Protein AF-0000000078885576 (afdb_homodimer)

Nearest PDB structures (foldseek):
  8sgf-assembly1_A  TM=6.973E-01  e=6.291E-19  Homo sapiens
  9bca-assembly2_B  TM=7.028E-01  e=1.122E-18  Homo sapiens
  8ebm-assembly1_A  TM=7.062E-01  e=2.312E-18  Homo sapiens
  9bc9-assembly1_A  TM=6.952E-01  e=2.203E-18  Homo sapiens
  6do3-assembly2_B  TM=6.893E-01  e=1.498E-18  Homo sapiens

InterPro domains:
  IPR006652 Kelch repeat type 1 [SM00612] (144-196)
  IPR006652 Kelch repeat type 1 [SM00612] (197-246)
  IPR006652 Kelch repeat type 1 [SM00612] (247-297)
  IPR011043 Galactose oxidase/kelch, beta-propeller [SSF50965] (14-339)
  IPR015915 Kelch-type beta-propeller [G3DSA:2.120.10.80] (12-125)
  IPR015915 Kelch-type beta-propeller [G3DSA:2.120.10.80] (126-342)
  IPR052124 Rab9 effector with kelch motifs [PTHR46647] (1-311)

Organism: Nematostella vectensis (NCBI:txid45351)

Radius of gyration: 29.45 Å; Cα contacts (8 Å, |Δi|>4): 1979; chains: 2; bounding box: 88×86×65 Å

Structure (mmCIF, N/CA/C/O backbone):
data_AF-0000000078885576-model_v1
#
loop_
_entity.id
_entity.type
_entity.pdbx_description
1 polymer 'Rab9 effector protein with kelch motifs'
#
loop_
_atom_site.group_PDB
_atom_site.id
_atom_site.type_symbol
_atom_site.label_atom_id
_atom_site.label_alt_id
_atom_site.label_comp_id
_atom_site.label_asym_id
_atom_site.label_entity_id
_atom_site.label_seq_id
_atom_site.pdbx_PDB_ins_code
_atom_site.Cartn_x
_atom_site.Cartn_y
_atom_site.Cartn_z
_atom_site.occupancy
_atom_site.B_iso_or_equiv
_atom_site.auth_seq_id
_atom_site.auth_comp_id
_atom_site.auth_asym_id
_atom_site.auth_atom_id
_atom_site.pdbx_PDB_model_num
ATOM 1 N N . MET A 1 1 ? -22.328 30.219 30.703 1 42.19 1 MET A N 1
ATOM 2 C CA . MET A 1 1 ? -21.141 29.578 30.141 1 42.19 1 MET A CA 1
ATOM 3 C C . MET A 1 1 ? -21.281 29.391 28.625 1 42.19 1 MET A C 1
ATOM 5 O O . MET A 1 1 ? -22.281 28.828 28.172 1 42.19 1 MET A O 1
ATOM 9 N N . GLU A 1 2 ? -20.641 30.266 27.859 1 66.06 2 GLU A N 1
ATOM 10 C CA . GLU A 1 2 ? -20.844 30.219 26.422 1 66.06 2 GLU A CA 1
ATOM 11 C C . GLU A 1 2 ? -20.438 28.859 25.844 1 66.06 2 GLU A C 1
ATOM 13 O O . GLU A 1 2 ? -19.406 28.297 26.234 1 66.06 2 GLU A O 1
ATOM 18 N N . VAL A 1 3 ? -21.438 28.156 25.281 1 80.31 3 VAL A N 1
ATOM 19 C CA . VAL A 1 3 ? -21.25 26.828 24.734 1 80.31 3 VAL A CA 1
ATOM 20 C C . VAL A 1 3 ? -21.156 26.891 23.219 1 80.31 3 VAL A C 1
ATOM 22 O O . VAL A 1 3 ? -21.719 27.797 22.594 1 80.31 3 VAL A O 1
ATOM 25 N N . HIS A 1 4 ? -20.266 26.141 22.672 1 89.31 4 HIS A N 1
ATOM 26 C CA . HIS A 1 4 ? -20.203 26.047 21.219 1 89.31 4 HIS A CA 1
ATOM 27 C C . HIS A 1 4 ? -21.531 25.562 20.641 1 89.31 4 HIS A C 1
ATOM 29 O O . HIS A 1 4 ? -22.125 24.625 21.172 1 89.31 4 HIS A O 1
ATOM 35 N N . PRO A 1 5 ? -22.047 26.297 19.656 1 93.12 5 PRO A N 1
ATOM 36 C CA . PRO A 1 5 ? -23.156 25.656 18.953 1 93.12 5 PRO A CA 1
ATOM 37 C C . PRO A 1 5 ? -22.797 24.297 18.359 1 93.12 5 PRO A C 1
ATOM 39 O O . PRO A 1 5 ? -21.656 24.094 17.922 1 93.12 5 PRO A O 1
ATOM 42 N N . ILE A 1 6 ? -23.719 23.438 18.344 1 93.19 6 ILE A N 1
ATOM 43 C CA . ILE A 1 6 ? -23.516 22.094 17.797 1 93.19 6 ILE A CA 1
ATOM 44 C C . ILE A 1 6 ? -24.031 22.047 16.359 1 93.19 6 ILE A C 1
ATOM 46 O O . ILE A 1 6 ? -25.141 22.516 16.062 1 93.19 6 ILE A O 1
ATOM 50 N N . LEU A 1 7 ? -23.219 21.625 15.461 1 92.5 7 LEU A N 1
ATOM 51 C CA . LEU A 1 7 ? -23.641 21.438 14.078 1 92.5 7 LEU A CA 1
ATOM 52 C C . LEU A 1 7 ? -24.203 20.031 13.867 1 92.5 7 LEU A C 1
ATOM 54 O O . LEU A 1 7 ? -23.5 19.047 14.047 1 92.5 7 LEU A O 1
ATOM 58 N N . ASP A 1 8 ? -25.469 19.969 13.453 1 89.12 8 ASP A N 1
ATOM 59 C CA . ASP A 1 8 ? -26.094 18.672 13.18 1 89.12 8 ASP A CA 1
ATOM 60 C C . ASP A 1 8 ? -26.062 18.359 11.68 1 89.12 8 ASP A C 1
ATOM 62 O O . ASP A 1 8 ? -25.875 19.266 10.859 1 89.12 8 ASP A O 1
ATOM 66 N N . ARG A 1 9 ? -26.312 17.094 11.5 1 84.06 9 ARG A N 1
ATOM 67 C CA . ARG A 1 9 ? -26.391 16.672 10.102 1 84.06 9 ARG A CA 1
ATOM 68 C C . ARG A 1 9 ? -27.438 17.484 9.352 1 84.06 9 ARG A C 1
ATOM 70 O O . ARG A 1 9 ? -28.531 17.734 9.867 1 84.06 9 ARG A O 1
ATOM 77 N N . GLY A 1 10 ? -27.078 17.922 8.211 1 79.56 10 GLY A N 1
ATOM 78 C CA . GLY A 1 10 ? -28.031 18.641 7.391 1 79.56 10 GLY A CA 1
ATOM 79 C C . GLY A 1 10 ? -28.031 20.141 7.664 1 79.56 10 GLY A C 1
ATOM 80 O O . GLY A 1 10 ? -28.656 20.906 6.934 1 79.56 10 GLY A O 1
ATOM 81 N N . ASP A 1 11 ? -27.422 20.578 8.758 1 84.31 11 ASP A N 1
ATOM 82 C CA . ASP A 1 11 ? -27.344 22 9.07 1 84.31 11 ASP A CA 1
ATOM 83 C C . ASP A 1 11 ? -26.359 22.719 8.148 1 84.31 11 ASP A C 1
ATOM 85 O O . ASP A 1 11 ? -25.422 22.109 7.645 1 84.31 11 ASP A O 1
ATOM 89 N N . SER A 1 12 ? -26.656 23.953 7.883 1 84.62 12 SER A N 1
ATOM 90 C CA . SER A 1 12 ? -25.703 24.828 7.199 1 84.62 12 SER A CA 1
ATOM 91 C C . SER A 1 12 ? -24.984 25.734 8.18 1 84.62 12 SER A C 1
ATOM 93 O O . SER A 1 12 ? -25.609 26.578 8.836 1 84.62 12 SER A O 1
ATOM 95 N N . PRO A 1 13 ? -23.812 25.578 8.289 1 90.56 13 PRO A N 1
ATOM 96 C CA . PRO A 1 13 ? -23.094 26.406 9.258 1 90.56 13 PRO A CA 1
ATOM 97 C C . PRO A 1 13 ? -23.062 27.875 8.859 1 90.56 13 PRO A C 1
ATOM 99 O O . PRO A 1 13 ? -22.953 28.203 7.676 1 90.56 13 PRO A O 1
ATOM 102 N N . LYS A 1 14 ? -23.219 28.703 9.852 1 92.06 14 LYS A N 1
ATOM 103 C CA . LYS A 1 14 ? -23.062 30.141 9.633 1 92.06 14 LYS A CA 1
ATOM 104 C C . LYS A 1 14 ? -21.594 30.531 9.477 1 92.06 14 LYS A C 1
ATOM 106 O O . LYS A 1 14 ? -20.719 29.875 10.039 1 92.06 14 LYS A O 1
ATOM 111 N N . HIS A 1 15 ? -21.391 31.641 8.773 1 94.19 15 HIS A N 1
ATOM 112 C CA . HIS A 1 15 ? -20.031 32.125 8.594 1 94.19 15 HIS A CA 1
ATOM 113 C C . HIS A 1 15 ? -19.469 32.656 9.898 1 94.19 15 HIS A C 1
ATOM 115 O O . HIS A 1 15 ? -20.203 33.188 10.727 1 94.19 15 HIS A O 1
ATOM 121 N N . ASN A 1 16 ? -18.188 32.469 10.109 1 96.38 16 ASN A N 1
ATOM 122 C CA . ASN A 1 16 ? -17.375 33.062 11.156 1 96.38 16 ASN A CA 1
ATOM 123 C C . ASN A 1 16 ? -17.75 32.562 12.539 1 96.38 16 ASN A C 1
ATOM 125 O O . ASN A 1 16 ? -17.641 33.281 13.531 1 96.38 16 ASN A O 1
ATOM 129 N N . LEU A 1 17 ? -18.281 31.375 12.508 1 95.62 17 LEU A N 1
ATOM 130 C CA . LEU A 1 17 ? -18.656 30.734 13.766 1 95.62 17 LEU A CA 1
ATOM 131 C C . LEU A 1 17 ? -18.062 29.328 13.852 1 95.62 17 LEU A C 1
ATOM 133 O O . LEU A 1 17 ? -18.109 28.578 12.875 1 95.62 17 LEU A O 1
ATOM 137 N N . TRP A 1 18 ? -17.516 29.031 15.055 1 96.81 18 TRP A N 1
ATOM 138 C CA . TRP A 1 18 ? -17.047 27.672 15.297 1 96.81 18 TRP A CA 1
ATOM 139 C C . TRP A 1 18 ? -18.188 26.781 15.781 1 96.81 18 TRP A C 1
ATOM 141 O O . TRP A 1 18 ? -18.906 27.125 16.719 1 96.81 18 TRP A O 1
ATOM 151 N N . TYR A 1 19 ? -18.328 25.656 15.148 1 96.25 19 TYR A N 1
ATOM 152 C CA . TYR A 1 19 ? -19.312 24.656 15.562 1 96.25 19 TYR A CA 1
ATOM 153 C C . TYR A 1 19 ? -18.641 23.422 16.125 1 96.25 19 TYR A C 1
ATOM 155 O O . TYR A 1 19 ? -17.656 22.922 15.562 1 96.25 19 TYR A O 1
ATOM 163 N N . ALA A 1 20 ? -19.125 22.969 17.25 1 96 20 ALA A N 1
ATOM 164 C CA . ALA A 1 20 ? -18.75 21.625 17.703 1 96 20 ALA A CA 1
ATOM 165 C C . ALA A 1 20 ? -19.531 20.547 16.953 1 96 20 ALA A C 1
ATOM 167 O O . ALA A 1 20 ? -20.719 20.719 16.688 1 96 20 ALA A O 1
ATOM 168 N N . VAL A 1 21 ? -18.844 19.547 16.625 1 94.81 21 VAL A N 1
ATOM 169 C CA . VAL A 1 21 ? -19.469 18.406 15.969 1 94.81 21 VAL A CA 1
ATOM 170 C C . VAL A 1 21 ? -19.406 17.188 16.875 1 94.81 21 VAL A C 1
ATOM 172 O O . VAL A 1 21 ? -18.375 16.906 17.484 1 94.81 21 VAL A O 1
ATOM 175 N N . SER A 1 22 ? -20.516 16.484 16.938 1 92.75 22 SER A N 1
ATOM 176 C CA . SER A 1 22 ? -20.594 15.258 17.734 1 92.75 22 SER A CA 1
ATOM 177 C C . SER A 1 22 ? -21 14.07 16.859 1 92.75 22 SER A C 1
ATOM 179 O O . SER A 1 22 ? -22.156 13.648 16.875 1 92.75 22 SER A O 1
ATOM 181 N N . PRO A 1 23 ? -20.062 13.523 16.25 1 94.62 23 PRO A N 1
ATOM 182 C CA . PRO A 1 23 ? -20.375 12.414 15.352 1 94.62 23 PRO A CA 1
ATOM 183 C C . PRO A 1 23 ? -20.812 11.156 16.109 1 94.62 23 PRO A C 1
ATOM 185 O O . PRO A 1 23 ? -20.453 10.969 17.266 1 94.62 23 PRO A O 1
ATOM 188 N N . GLU A 1 24 ? -21.578 10.336 15.406 1 95.44 24 GLU A N 1
ATOM 189 C CA . GLU A 1 24 ? -21.953 9.023 15.93 1 95.44 24 GLU A CA 1
ATOM 190 C C . GLU A 1 24 ? -20.812 8.023 15.734 1 95.44 24 GLU A C 1
ATOM 192 O O . GLU A 1 24 ? -19.828 8.305 15.039 1 95.44 24 GLU A O 1
ATOM 197 N N . GLY A 1 25 ? -20.969 6.887 16.453 1 94.94 25 GLY A N 1
ATOM 198 C CA . GLY A 1 25 ? -19.953 5.855 16.344 1 94.94 25 GLY A CA 1
ATOM 199 C C . GLY A 1 25 ? -18.797 6.043 17.312 1 94.94 25 GLY A C 1
ATOM 200 O O . GLY A 1 25 ? -18.734 7.059 18.016 1 94.94 25 GLY A O 1
ATOM 201 N N . VAL A 1 26 ? -17.984 5.059 17.359 1 95.31 26 VAL A N 1
ATOM 202 C CA . VAL A 1 26 ? -16.797 5.141 18.219 1 95.31 26 VAL A CA 1
ATOM 203 C C . VAL A 1 26 ? -15.695 5.91 17.5 1 95.31 26 VAL A C 1
ATOM 205 O O . VAL A 1 26 ? -15.195 5.469 16.453 1 95.31 26 VAL A O 1
ATOM 208 N N . GLY A 1 27 ? -15.367 7.055 18.016 1 96.19 27 GLY A N 1
ATOM 209 C CA . GLY A 1 27 ? -14.336 7.883 17.406 1 96.19 27 GLY A CA 1
ATOM 210 C C . GLY A 1 27 ? -12.984 7.746 18.094 1 96.19 27 GLY A C 1
ATOM 211 O O . GLY A 1 27 ? -12.836 6.949 19.016 1 96.19 27 GLY A O 1
ATOM 212 N N . PRO A 1 28 ? -12.055 8.516 17.609 1 97.12 28 PRO A N 1
ATOM 213 C CA . PRO A 1 28 ? -10.711 8.453 18.203 1 97.12 28 PRO A CA 1
ATOM 214 C C . PRO A 1 28 ? -10.688 8.898 19.656 1 97.12 28 PRO A C 1
ATOM 216 O O . PRO A 1 28 ? -11.43 9.805 20.047 1 97.12 28 PRO A O 1
ATOM 219 N N . SER A 1 29 ? -9.867 8.328 20.484 1 97.38 29 SER A N 1
ATOM 220 C CA . SER A 1 29 ? -9.609 8.789 21.844 1 97.38 29 SER A CA 1
ATOM 221 C C . SER A 1 29 ? -8.859 10.117 21.844 1 97.38 29 SER A C 1
ATOM 223 O O . SER A 1 29 ? -8.438 10.594 20.797 1 97.38 29 SER A O 1
ATOM 225 N N . VAL A 1 30 ? -8.727 10.641 23.062 1 98.25 30 VAL A N 1
ATOM 226 C CA . VAL A 1 30 ? -7.938 11.867 23.188 1 98.25 30 VAL A CA 1
ATOM 227 C C . VAL A 1 30 ? -6.523 11.625 22.656 1 98.25 30 VAL A C 1
ATOM 229 O O . VAL A 1 30 ? -5.918 10.586 22.938 1 98.25 30 VAL A O 1
ATOM 232 N N . ARG A 1 31 ? -6.051 12.633 21.812 1 97.94 31 ARG A N 1
ATOM 233 C CA . ARG A 1 31 ? -4.75 12.383 21.203 1 97.94 31 ARG A CA 1
ATOM 234 C C . ARG A 1 31 ? -4.152 13.672 20.656 1 97.94 31 ARG A C 1
ATOM 236 O O . ARG A 1 31 ? -4.871 14.648 20.422 1 97.94 31 ARG A O 1
ATOM 243 N N . VAL A 1 32 ? -2.873 13.641 20.484 1 96.44 32 VAL A N 1
ATOM 244 C CA . VAL A 1 32 ? -2.115 14.734 19.875 1 96.44 32 VAL A CA 1
ATOM 245 C C . VAL A 1 32 ? -1.307 14.211 18.688 1 96.44 32 VAL A C 1
ATOM 247 O O . VAL A 1 32 ? -1.023 13.008 18.609 1 96.44 32 VAL A O 1
ATOM 250 N N . GLY A 1 33 ? -1.019 15.086 17.797 1 95.88 33 GLY A N 1
ATOM 251 C CA . GLY A 1 33 ? -0.074 14.766 16.734 1 95.88 33 GLY A CA 1
ATOM 252 C C . GLY A 1 33 ? -0.662 13.867 15.664 1 95.88 33 GLY A C 1
ATOM 253 O O . GLY A 1 33 ? 0.072 13.18 14.953 1 95.88 33 GLY A O 1
ATOM 254 N N . SER A 1 34 ? -2 13.812 15.547 1 96.25 34 SER A N 1
ATOM 255 C CA . SER A 1 34 ? -2.641 13.07 14.461 1 96.25 34 SER A CA 1
ATOM 256 C C . SER A 1 34 ? -2.648 13.883 13.172 1 96.25 34 SER A C 1
ATOM 258 O O . SER A 1 34 ? -2.371 15.086 13.18 1 96.25 34 SER A O 1
ATOM 260 N N . THR A 1 35 ? -2.889 13.242 12.094 1 94.62 35 THR A N 1
ATOM 261 C CA . THR A 1 35 ? -3.143 13.93 10.836 1 94.62 35 THR A CA 1
ATOM 262 C C . THR A 1 35 ? -4.609 13.812 10.438 1 94.62 35 THR A C 1
ATOM 264 O O . THR A 1 35 ? -5.285 12.852 10.812 1 94.62 35 THR A O 1
ATOM 267 N N . ALA A 1 36 ? -5.113 14.766 9.789 1 95.62 36 ALA A N 1
ATOM 268 C CA . ALA A 1 36 ? -6.457 14.773 9.219 1 95.62 36 ALA A CA 1
ATOM 269 C C . ALA A 1 36 ? -6.426 15.156 7.742 1 95.62 36 ALA A C 1
ATOM 271 O O . ALA A 1 36 ? -5.82 16.172 7.371 1 95.62 36 ALA A O 1
ATOM 272 N N . ILE A 1 37 ? -7.051 14.352 6.934 1 94.5 37 ILE A N 1
ATOM 273 C CA . ILE A 1 37 ? -7.09 14.602 5.496 1 94.5 37 ILE A CA 1
ATOM 274 C C . ILE A 1 37 ? -8.516 14.43 4.98 1 94.5 37 ILE A C 1
ATOM 276 O O . ILE A 1 37 ? -9.219 13.5 5.379 1 94.5 37 ILE A O 1
ATOM 280 N N . TYR A 1 38 ? -8.93 15.375 4.141 1 94.88 38 TYR A N 1
ATOM 281 C CA . TYR A 1 38 ? -10.234 15.289 3.492 1 94.88 38 TYR A CA 1
ATOM 282 C C . TYR A 1 38 ? -10.156 14.438 2.229 1 94.88 38 TYR A C 1
ATOM 284 O O . TYR A 1 38 ? -9.242 14.594 1.417 1 94.88 38 TYR A O 1
ATOM 292 N N . LYS A 1 39 ? -11.047 13.523 2.107 1 91 39 LYS A N 1
ATOM 293 C CA . LYS A 1 39 ? -11.195 12.68 0.92 1 91 39 LYS A CA 1
ATOM 294 C C . LYS A 1 39 ? -12.57 12.867 0.283 1 91 39 LYS A C 1
ATOM 296 O O . LYS A 1 39 ? -13.586 12.492 0.87 1 91 39 LYS A O 1
ATOM 301 N N . PRO A 1 40 ? -12.586 13.383 -0.915 1 86.94 40 PRO A N 1
ATOM 302 C CA . PRO A 1 40 ? -13.875 13.492 -1.604 1 86.94 40 PRO A CA 1
ATOM 303 C C . PRO A 1 40 ? -14.422 12.141 -2.043 1 86.94 40 PRO A C 1
ATOM 305 O O . PRO A 1 40 ? -13.656 11.219 -2.336 1 86.94 40 PRO A O 1
ATOM 308 N N . ILE A 1 41 ? -15.703 11.898 -1.963 1 78.12 41 ILE A N 1
ATOM 309 C CA . ILE A 1 41 ? -16.359 10.695 -2.457 1 78.12 41 ILE A CA 1
ATOM 310 C C . ILE A 1 41 ? -17.188 11.023 -3.697 1 78.12 41 ILE A C 1
ATOM 312 O O . ILE A 1 41 ? -17.938 11.992 -3.703 1 78.12 41 ILE A O 1
ATOM 316 N N . SER A 1 42 ? -16.766 10.391 -4.84 1 65.44 42 SER A N 1
ATOM 317 C CA . SER A 1 42 ? -17.547 10.609 -6.059 1 65.44 42 SER A CA 1
ATOM 318 C C . SER A 1 42 ? -18.906 9.938 -5.973 1 65.44 42 SER A C 1
ATOM 320 O O . SER A 1 42 ? -19.016 8.781 -5.562 1 65.44 42 SER A O 1
ATOM 322 N N . ALA A 1 43 ? -19.984 10.766 -5.777 1 54.72 43 ALA A N 1
ATOM 323 C CA . ALA A 1 43 ? -21.312 10.18 -5.766 1 54.7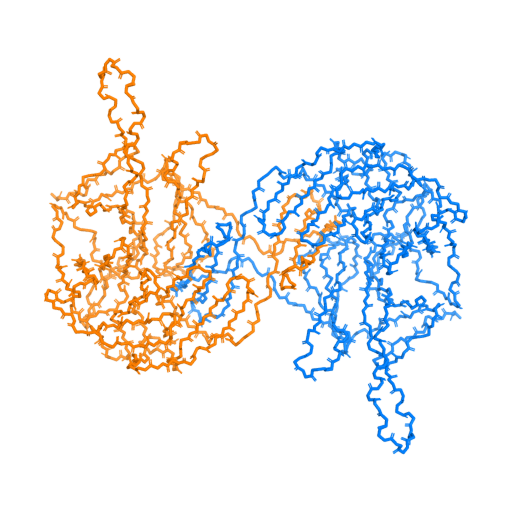2 43 ALA A CA 1
ATOM 324 C C . ALA A 1 43 ? -21.641 9.539 -7.109 1 54.72 43 ALA A C 1
ATOM 326 O O . ALA A 1 43 ? -21.328 10.094 -8.164 1 54.72 43 ALA A O 1
ATOM 327 N N . SER A 1 44 ? -21.844 8.125 -7.184 1 52 44 SER A N 1
ATOM 328 C CA . SER A 1 44 ? -22.328 7.453 -8.391 1 52 44 SER A CA 1
ATOM 329 C C . SER A 1 44 ? -23.484 8.211 -9.023 1 52 44 SER A C 1
ATOM 331 O O . SER A 1 44 ? -23.688 8.148 -10.234 1 52 44 SER A O 1
ATOM 333 N N . ASN A 1 45 ? -24.391 8.844 -8.242 1 48.56 45 ASN A N 1
ATOM 334 C CA . ASN A 1 45 ? -25.656 9.328 -8.805 1 48.56 45 ASN A CA 1
ATOM 335 C C . ASN A 1 45 ? -25.609 10.836 -9.047 1 48.56 45 ASN A C 1
ATOM 337 O O . ASN A 1 45 ? -26.656 11.484 -9.117 1 48.56 45 ASN A O 1
ATOM 341 N N . GLY A 1 46 ? -24.484 11.375 -9.273 1 51.44 46 GLY A N 1
ATOM 342 C CA . GLY A 1 46 ? -24.516 12.773 -9.656 1 51.44 46 GLY A CA 1
ATOM 343 C C . GLY A 1 46 ? -24.672 13.719 -8.484 1 51.44 46 GLY A C 1
ATOM 344 O O . GLY A 1 46 ? -24.672 14.938 -8.656 1 51.44 46 GLY A O 1
ATOM 345 N N . HIS A 1 47 ? -25.078 13.25 -7.363 1 53.66 47 HIS A N 1
ATOM 346 C CA . HIS A 1 47 ? -25.25 14.156 -6.234 1 53.66 47 HIS A CA 1
ATOM 347 C C . HIS A 1 47 ? -23.938 14.359 -5.492 1 53.66 47 HIS A C 1
ATOM 349 O O . HIS A 1 47 ? -23.125 13.438 -5.402 1 53.66 47 HIS A O 1
ATOM 355 N N . SER A 1 48 ? -23.594 15.617 -5.27 1 58.16 48 SER A N 1
ATOM 356 C CA . SER A 1 48 ? -22.375 15.992 -4.562 1 58.16 48 SER A CA 1
ATOM 357 C C . SER A 1 48 ? -22.328 15.375 -3.166 1 58.16 48 SER A C 1
ATOM 359 O O . SER A 1 48 ? -23.25 15.586 -2.363 1 58.16 48 SER A O 1
ATOM 361 N N . SER A 1 49 ? -21.609 14.297 -2.9 1 69.81 49 SER A N 1
ATOM 362 C CA . SER A 1 49 ? -21.469 13.734 -1.562 1 69.81 49 SER A CA 1
ATOM 363 C C . SER A 1 49 ? -20.406 14.484 -0.764 1 69.81 49 SER A C 1
ATOM 365 O O . SER A 1 49 ? -19.469 15.039 -1.337 1 69.81 49 SER A O 1
ATOM 367 N N . ALA A 1 50 ? -20.672 14.898 0.583 1 81.19 50 ALA A N 1
ATOM 368 C CA . ALA A 1 50 ? -19.844 15.68 1.504 1 81.19 50 ALA A CA 1
ATOM 369 C C . ALA A 1 50 ? -18.453 15.062 1.652 1 81.19 50 ALA A C 1
ATOM 371 O O . ALA A 1 50 ? -17.5 15.734 2.049 1 81.19 50 ALA A O 1
ATOM 372 N N . GLY A 1 51 ? -18.234 13.883 1.307 1 90.75 51 GLY A N 1
ATOM 373 C CA . GLY A 1 51 ? -16.953 13.219 1.414 1 90.75 51 GLY A CA 1
ATOM 374 C C . GLY A 1 51 ? -16.656 12.695 2.809 1 90.75 51 GLY A C 1
ATOM 375 O O . GLY A 1 51 ? -17.594 12.391 3.566 1 90.75 51 GLY A O 1
ATOM 376 N N . GLN A 1 52 ? -15.352 12.523 3.137 1 93.88 52 GLN A N 1
ATOM 377 C CA . GLN A 1 52 ? -14.945 11.969 4.422 1 93.88 52 GLN A CA 1
ATOM 378 C C . GLN A 1 52 ? -13.664 12.633 4.922 1 93.88 52 GLN A C 1
ATOM 380 O O . GLN A 1 52 ? -12.922 13.227 4.137 1 93.88 52 GLN A O 1
ATOM 385 N N . VAL A 1 53 ? -13.461 12.609 6.211 1 95.81 53 VAL A N 1
ATOM 386 C CA . VAL A 1 53 ? -12.195 13.008 6.824 1 95.81 53 VAL A CA 1
ATOM 387 C C . VAL A 1 53 ? -11.492 11.789 7.41 1 95.81 53 VAL A C 1
ATOM 389 O O . VAL A 1 53 ? -12.094 11.031 8.18 1 95.81 53 VAL A O 1
ATOM 392 N N . MET A 1 54 ? -10.273 11.625 7.023 1 95.06 54 MET A N 1
ATOM 393 C CA . MET A 1 54 ? -9.445 10.555 7.566 1 95.06 54 MET A CA 1
ATOM 394 C C . MET A 1 54 ? -8.523 11.086 8.664 1 95.06 54 MET A C 1
ATOM 396 O O . MET A 1 54 ? -7.758 12.023 8.438 1 95.06 54 MET A O 1
ATOM 400 N N . VAL A 1 55 ? -8.625 10.539 9.828 1 96.69 55 VAL A N 1
ATOM 401 C CA . VAL A 1 55 ? -7.762 10.883 10.945 1 96.69 55 VAL A CA 1
ATOM 402 C C . VAL A 1 55 ? -6.859 9.703 11.289 1 96.69 55 VAL A C 1
ATOM 404 O O . VAL A 1 55 ? -7.348 8.617 11.633 1 96.69 55 VAL A O 1
ATOM 407 N N . ALA A 1 56 ? -5.574 9.898 11.258 1 94.94 56 ALA A N 1
ATOM 408 C CA . ALA A 1 56 ? -4.645 8.781 11.438 1 94.94 56 ALA A CA 1
ATOM 409 C C . ALA A 1 56 ? -3.66 9.07 12.57 1 94.94 56 ALA A C 1
ATOM 411 O O . ALA A 1 56 ? -3.164 10.188 12.703 1 94.94 56 ALA A O 1
ATOM 412 N N . GLY A 1 57 ? -3.426 8.062 13.391 1 95.62 57 GLY A N 1
ATOM 413 C CA . GLY A 1 57 ? -2.344 8.086 14.359 1 95.62 57 GLY A CA 1
ATOM 414 C C . GLY A 1 57 ? -2.6 9.031 15.516 1 95.62 57 GLY A C 1
ATOM 415 O O . GLY A 1 57 ? -3.734 9.156 15.977 1 95.62 57 GLY A O 1
ATOM 416 N N . GLY A 1 58 ? -1.496 9.594 15.992 1 95.88 58 GLY A N 1
ATOM 417 C CA . GLY A 1 58 ? -1.501 10.383 17.219 1 95.88 58 GLY A CA 1
ATOM 418 C C . GLY A 1 58 ? -1.014 9.609 18.422 1 95.88 58 GLY A C 1
ATOM 419 O O . GLY A 1 58 ? -0.571 8.461 18.297 1 95.88 58 GLY A O 1
ATOM 420 N N . ALA A 1 59 ? -1.021 10.367 19.469 1 96.38 59 ALA A N 1
ATOM 421 C CA . ALA A 1 59 ? -0.556 9.75 20.719 1 96.38 59 ALA A CA 1
ATOM 422 C C . ALA A 1 59 ? -1.223 10.391 21.922 1 96.38 59 ALA A C 1
ATOM 424 O O . ALA A 1 59 ? -1.778 11.484 21.828 1 96.38 59 ALA A O 1
ATOM 425 N N . ASN A 1 60 ? -1.159 9.719 22.953 1 95.88 60 ASN A N 1
ATOM 426 C CA . ASN A 1 60 ? -1.441 10.203 24.297 1 95.88 60 ASN A CA 1
ATOM 427 C C . ASN A 1 60 ? -0.492 9.594 25.328 1 95.88 60 ASN A C 1
ATOM 429 O O . ASN A 1 60 ? 0.478 8.93 24.969 1 95.88 60 ASN A O 1
ATOM 433 N N . PRO A 1 61 ? -0.67 9.898 26.562 1 91.75 61 PRO A N 1
ATOM 434 C CA . PRO A 1 61 ? 0.302 9.422 27.547 1 91.75 61 PRO A CA 1
ATOM 435 C C . PRO A 1 61 ? 0.418 7.898 27.578 1 91.75 61 PRO A C 1
ATOM 437 O O . PRO A 1 61 ? 1.434 7.359 28.016 1 91.75 61 PRO A O 1
ATOM 440 N N . ASP A 1 62 ? -0.538 7.242 27.062 1 91.56 62 ASP A N 1
ATOM 441 C CA . ASP A 1 62 ? -0.502 5.785 27.047 1 91.56 62 ASP A CA 1
ATOM 442 C C . ASP A 1 62 ? 0.348 5.273 25.875 1 91.56 62 ASP A C 1
ATOM 444 O O . ASP A 1 62 ? 0.744 4.105 25.859 1 91.56 62 ASP A O 1
ATOM 448 N N . GLY A 1 63 ? 0.558 6.059 24.906 1 92.81 63 GLY A N 1
ATOM 449 C CA . GLY A 1 63 ? 1.364 5.656 23.766 1 92.81 63 GLY A CA 1
ATOM 450 C C . GLY A 1 63 ? 0.858 6.223 22.453 1 92.81 63 GLY A C 1
ATOM 451 O O . GLY A 1 63 ? -0.052 7.051 22.438 1 92.81 63 GLY A O 1
ATOM 452 N N . SER A 1 64 ? 1.558 5.773 21.375 1 94.94 64 SER A N 1
ATOM 453 C CA . SER A 1 64 ? 1.142 6.172 20.031 1 94.94 64 SER A CA 1
ATOM 454 C C . SER A 1 64 ? 0.084 5.223 19.469 1 94.94 64 SER A C 1
ATOM 456 O O . SER A 1 64 ? -0.026 4.078 19.922 1 94.94 64 SER A O 1
ATOM 458 N N . PHE A 1 65 ? -0.664 5.688 18.5 1 95 65 PHE A N 1
ATOM 459 C CA . PHE A 1 65 ? -1.779 4.922 17.953 1 95 65 PHE A CA 1
ATOM 460 C C . PHE A 1 65 ? -1.483 4.461 16.531 1 95 65 PHE A C 1
ATOM 462 O O . PHE A 1 65 ? -0.907 5.211 15.742 1 95 65 PHE A O 1
ATOM 469 N N . ALA A 1 66 ? -1.892 3.256 16.141 1 93.19 66 ALA A N 1
ATOM 470 C CA . ALA A 1 66 ? -1.743 2.691 14.805 1 93.19 66 ALA A CA 1
ATOM 471 C C . ALA A 1 66 ? -3.082 2.656 14.07 1 93.19 66 ALA A C 1
ATOM 473 O O . ALA A 1 66 ? -3.232 1.949 13.07 1 93.19 66 ALA A O 1
ATOM 474 N N . ASP A 1 67 ? -4.051 3.416 14.523 1 93.62 67 ASP A N 1
ATOM 475 C CA . ASP A 1 67 ? -5.398 3.295 13.977 1 93.62 67 ASP A CA 1
ATOM 476 C C . ASP A 1 67 ? -5.688 4.41 12.977 1 93.62 67 ASP A C 1
ATOM 478 O O . ASP A 1 67 ? -5 5.43 12.961 1 93.62 67 ASP A O 1
ATOM 482 N N . LEU A 1 68 ? -6.559 4.113 12.094 1 94.19 68 LEU A N 1
ATOM 483 C CA . LEU A 1 68 ? -7.18 5.035 11.148 1 94.19 68 LEU A CA 1
ATOM 484 C C . LEU A 1 68 ? -8.672 5.176 11.422 1 94.19 68 LEU A C 1
ATOM 486 O O . LEU A 1 68 ? -9.375 4.176 11.594 1 94.19 68 LEU A O 1
ATOM 490 N N . PHE A 1 69 ? -9.141 6.438 11.562 1 96.31 69 PHE A N 1
ATOM 491 C CA . PHE A 1 69 ? -10.562 6.715 11.695 1 96.31 69 PHE A CA 1
ATOM 492 C C . PHE A 1 69 ? -11.078 7.504 10.492 1 96.31 69 PHE A C 1
ATOM 494 O O . PHE A 1 69 ? -10.359 8.344 9.945 1 96.31 69 PHE A O 1
ATOM 501 N N . ILE A 1 70 ? -12.266 7.211 10.109 1 95.25 70 ILE A N 1
ATOM 502 C CA . ILE A 1 70 ? -12.914 7.918 9.008 1 95.25 70 ILE A CA 1
ATOM 503 C C . ILE A 1 70 ? -14.227 8.539 9.492 1 95.25 70 ILE A C 1
ATOM 505 O O . ILE A 1 70 ? -15.102 7.832 10 1 95.25 70 ILE A O 1
ATOM 509 N N . LEU A 1 71 ? -14.312 9.812 9.375 1 96.25 71 LEU A N 1
ATOM 510 C CA . LEU A 1 71 ? -15.57 10.516 9.633 1 96.25 71 LEU A CA 1
ATOM 511 C C . LEU A 1 71 ? -16.328 10.766 8.344 1 96.25 71 LEU A C 1
ATOM 513 O O . LEU A 1 71 ? -15.883 11.516 7.48 1 96.25 71 LEU A O 1
ATOM 517 N N . ASP A 1 72 ? -17.469 10.133 8.227 1 93.88 72 ASP A N 1
ATOM 518 C CA . ASP A 1 72 ? -18.344 10.391 7.094 1 93.88 72 ASP A CA 1
ATOM 519 C C . ASP A 1 72 ? -19.078 11.727 7.254 1 93.88 72 ASP A C 1
ATOM 521 O O . ASP A 1 72 ? -19.797 11.938 8.234 1 93.88 72 ASP A O 1
ATOM 525 N N . LEU A 1 73 ? -18.938 12.633 6.312 1 93.44 73 LEU A N 1
ATOM 526 C CA . LEU A 1 73 ? -19.453 13.984 6.473 1 93.44 73 LEU A CA 1
ATOM 527 C C . LEU A 1 73 ? -20.906 14.062 6.027 1 93.44 73 LEU A C 1
ATOM 529 O O . LEU A 1 73 ? -21.562 15.094 6.203 1 93.44 73 LEU A O 1
ATOM 533 N N . GLU A 1 74 ? -21.391 13.008 5.5 1 88.81 74 GLU A N 1
ATOM 534 C CA . GLU A 1 74 ? -22.828 12.93 5.203 1 88.81 74 GLU A CA 1
ATOM 535 C C . GLU A 1 74 ? -23.609 12.414 6.41 1 88.81 74 GLU A C 1
ATOM 537 O O . GLU A 1 74 ? -24.641 12.984 6.77 1 88.81 74 GLU A O 1
ATOM 542 N N . THR A 1 75 ? -23.094 11.414 7.039 1 91.12 75 THR A N 1
ATOM 543 C CA . THR A 1 75 ? -23.828 10.766 8.117 1 91.12 75 THR A CA 1
ATOM 544 C C . THR A 1 75 ? -23.297 11.219 9.477 1 91.12 75 THR A C 1
ATOM 546 O O . THR A 1 75 ? -23.922 10.961 10.508 1 91.12 75 THR A O 1
ATOM 549 N N . PHE A 1 76 ? -22.172 11.883 9.531 1 93.94 76 PHE A N 1
ATOM 550 C CA . PHE A 1 76 ? -21.5 12.266 10.766 1 93.94 76 PHE A CA 1
ATOM 551 C C . PHE A 1 76 ? -21.281 11.055 11.664 1 93.94 76 PHE A C 1
ATOM 553 O O . PHE A 1 76 ? -21.625 11.078 12.844 1 93.94 76 PHE A O 1
ATOM 560 N N . LYS A 1 77 ? -20.656 10.125 11.047 1 96.12 77 LYS A N 1
ATOM 561 C CA . LYS A 1 77 ? -20.375 8.875 11.758 1 96.12 77 LYS A CA 1
ATOM 562 C C . LYS A 1 77 ? -18.906 8.469 11.602 1 96.12 77 LYS A C 1
ATOM 564 O O . LYS A 1 77 ? -18.344 8.562 10.508 1 96.12 77 LYS A O 1
ATOM 569 N N . TRP A 1 78 ? -18.312 8.062 12.766 1 97.06 78 TRP A N 1
ATOM 570 C CA . TRP A 1 78 ? -16.938 7.551 12.758 1 97.06 78 TRP A CA 1
ATOM 571 C C . TRP A 1 78 ? -16.922 6.07 12.391 1 97.06 78 TRP A C 1
ATOM 573 O O . TRP A 1 78 ? -17.766 5.297 12.836 1 97.06 78 TRP A O 1
ATOM 583 N N . ASP A 1 79 ? -15.977 5.723 11.617 1 95.69 79 ASP A N 1
ATOM 584 C CA . ASP A 1 79 ? -15.609 4.336 11.367 1 95.69 79 ASP A CA 1
ATOM 585 C C . ASP A 1 79 ? -14.109 4.125 11.547 1 95.69 79 ASP A C 1
ATOM 587 O O . ASP A 1 79 ? -13.328 5.074 11.461 1 95.69 79 ASP A O 1
ATOM 591 N N . SER A 1 80 ? -13.742 2.945 11.891 1 94.56 80 SER A N 1
ATOM 592 C CA . SER A 1 80 ? -12.328 2.619 12.07 1 94.56 80 SER A CA 1
ATOM 593 C C . SER A 1 80 ? -11.945 1.377 11.273 1 94.56 80 SER A C 1
ATOM 595 O O . SER A 1 80 ? -11.961 0.263 11.797 1 94.56 80 SER A O 1
ATOM 597 N N . PRO A 1 81 ? -11.523 1.609 10.078 1 89.31 81 PRO A N 1
ATOM 598 C CA . PRO A 1 81 ? -11.094 0.456 9.281 1 89.31 81 PRO A CA 1
ATOM 599 C C . PRO A 1 81 ? -9.805 -0.171 9.812 1 89.31 81 PRO A C 1
ATOM 601 O O . PRO A 1 81 ? -8.945 0.534 10.352 1 89.31 81 PRO A O 1
ATOM 604 N N . LYS A 1 82 ? -9.633 -1.489 9.57 1 85.44 82 LYS A N 1
ATOM 605 C CA . LYS A 1 82 ? -8.391 -2.172 9.922 1 85.44 82 LYS A CA 1
ATOM 606 C C . LYS A 1 82 ? -7.316 -1.931 8.867 1 85.44 82 LYS A C 1
ATOM 608 O O . LYS A 1 82 ? -7.625 -1.777 7.684 1 85.44 82 LYS A O 1
ATOM 613 N N . CYS A 1 83 ? -6.121 -1.779 9.328 1 84.75 83 CYS A N 1
ATOM 614 C CA . CYS A 1 83 ? -4.965 -1.641 8.453 1 84.75 83 CYS A CA 1
ATOM 615 C C . CYS A 1 83 ? -3.914 -2.701 8.766 1 84.75 83 CYS A C 1
ATOM 617 O O . CYS A 1 83 ? -2.824 -2.379 9.242 1 84.75 83 CYS A O 1
ATOM 619 N N . PRO A 1 84 ? -4.184 -3.9 8.375 1 83.06 84 PRO A N 1
ATOM 620 C CA . PRO A 1 84 ? -3.268 -4.984 8.742 1 83.06 84 PRO A CA 1
ATOM 621 C C . PRO A 1 84 ? -2.014 -5.016 7.871 1 83.06 84 PRO A C 1
ATOM 623 O O . PRO A 1 84 ? -2.006 -4.453 6.773 1 83.06 84 PRO A O 1
ATOM 626 N N . GLY A 1 85 ? -0.948 -5.551 8.484 1 85.75 85 GLY A N 1
ATOM 627 C CA . GLY A 1 85 ? 0.165 -5.922 7.629 1 85.75 85 GLY A CA 1
ATOM 628 C C . GLY A 1 85 ? -0.177 -7.039 6.66 1 85.75 85 GLY A C 1
ATOM 629 O O . GLY A 1 85 ? -1.353 -7.312 6.41 1 85.75 85 GLY A O 1
ATOM 630 N N . LEU A 1 86 ? 0.94 -7.613 6.102 1 88.06 86 LEU A N 1
ATOM 631 C CA . LEU A 1 86 ? 0.687 -8.75 5.223 1 88.06 86 LEU A CA 1
ATOM 632 C C . LEU A 1 86 ? -0.009 -9.875 5.98 1 88.06 86 LEU A C 1
ATOM 634 O O . LEU A 1 86 ? 0.496 -10.352 7 1 88.06 86 LEU A O 1
ATOM 638 N N . LEU A 1 87 ? -1.115 -10.188 5.559 1 89.31 87 LEU A N 1
ATOM 639 C CA . LEU A 1 87 ? -1.877 -11.273 6.168 1 89.31 87 LEU A CA 1
ATOM 640 C C . LEU A 1 87 ? -1.322 -12.625 5.75 1 89.31 87 LEU A C 1
ATOM 642 O O . LEU A 1 87 ? -0.875 -12.797 4.617 1 89.31 87 LEU A O 1
ATOM 646 N N . ALA A 1 88 ? -1.386 -13.516 6.703 1 93 88 ALA A N 1
ATOM 647 C CA . ALA A 1 88 ? -1.047 -14.891 6.352 1 93 88 ALA A CA 1
ATOM 648 C C . ALA A 1 88 ? -2.02 -15.453 5.316 1 93 88 ALA A C 1
ATOM 650 O O . ALA A 1 88 ? -3.23 -15.234 5.41 1 93 88 ALA A O 1
ATOM 651 N N . ARG A 1 89 ? -1.466 -16.109 4.32 1 93.75 89 ARG A N 1
ATOM 652 C CA . ARG A 1 89 ? -2.314 -16.719 3.299 1 93.75 89 ARG A CA 1
ATOM 653 C C . ARG A 1 89 ? -1.546 -17.75 2.488 1 93.75 89 ARG A C 1
ATOM 655 O O . ARG A 1 89 ? -0.319 -17.688 2.385 1 93.75 89 ARG A O 1
ATOM 662 N N . TYR A 1 90 ? -2.256 -18.688 1.998 1 93.75 90 TYR A N 1
ATOM 663 C CA . TYR A 1 90 ? -1.739 -19.625 1.02 1 93.75 90 TYR A CA 1
ATOM 664 C C . TYR A 1 90 ? -2.67 -19.734 -0.183 1 93.75 90 TYR A C 1
ATOM 666 O O . TYR A 1 90 ? -3.822 -19.297 -0.125 1 93.75 90 TYR A O 1
ATOM 674 N N . GLU A 1 91 ? -2.107 -20.203 -1.332 1 93.75 91 GLU A N 1
ATOM 675 C CA . GLU A 1 91 ? -2.865 -20.375 -2.568 1 93.75 91 GLU A CA 1
ATOM 676 C C . GLU A 1 91 ? -3.449 -19.047 -3.037 1 93.75 91 GLU A C 1
ATOM 678 O O . GLU A 1 91 ? -4.602 -18.984 -3.475 1 93.75 91 GLU A O 1
ATOM 683 N N . HIS A 1 92 ? -2.695 -17.984 -2.818 1 92.94 92 HIS A N 1
ATOM 684 C CA . HIS A 1 92 ? -3.07 -16.641 -3.271 1 92.94 92 HIS A CA 1
ATOM 685 C C . HIS A 1 92 ? -2.447 -16.328 -4.629 1 92.94 92 HIS A C 1
ATOM 687 O O . HIS A 1 92 ? -1.694 -17.141 -5.172 1 92.94 92 HIS A O 1
ATOM 693 N N . SER A 1 93 ? -2.855 -15.211 -5.191 1 91.12 93 SER A N 1
ATOM 694 C CA . SER A 1 93 ? -2.25 -14.656 -6.398 1 91.12 93 SER A CA 1
ATOM 695 C C . SER A 1 93 ? -1.354 -13.469 -6.07 1 91.12 93 SER A C 1
ATOM 697 O O . SER A 1 93 ? -1.541 -12.805 -5.051 1 91.12 93 SER A O 1
ATOM 699 N N . ALA A 1 94 ? -0.385 -13.328 -6.867 1 90.12 94 ALA A N 1
ATOM 700 C CA . ALA A 1 94 ? 0.491 -12.172 -6.691 1 90.12 94 ALA A CA 1
ATOM 701 C C . ALA A 1 94 ? 1.067 -11.711 -8.023 1 90.12 94 ALA A C 1
ATOM 703 O O . ALA A 1 94 ? 1.183 -12.5 -8.961 1 90.12 94 ALA A O 1
ATOM 704 N N . PHE A 1 95 ? 1.358 -10.422 -8.172 1 91.94 95 PHE A N 1
ATOM 705 C CA . PHE A 1 95 ? 2.066 -9.945 -9.359 1 91.94 95 PHE A CA 1
ATOM 706 C C . PHE A 1 95 ? 2.691 -8.578 -9.102 1 91.94 95 PHE A C 1
ATOM 708 O O . PHE A 1 95 ? 2.424 -7.949 -8.07 1 91.94 95 PHE A O 1
ATOM 715 N N . ILE A 1 96 ? 3.551 -8.203 -9.93 1 91 96 ILE A N 1
ATOM 716 C CA . ILE A 1 96 ? 4.141 -6.875 -9.992 1 91 96 ILE A CA 1
ATOM 717 C C . ILE A 1 96 ? 3.641 -6.145 -11.234 1 91 96 ILE A C 1
ATOM 719 O O . ILE A 1 96 ? 3.926 -6.559 -12.359 1 91 96 ILE A O 1
ATOM 723 N N . PRO A 1 97 ? 2.879 -5.074 -10.984 1 91.31 97 PRO A N 1
ATOM 724 C CA . PRO A 1 97 ? 2.408 -4.336 -12.164 1 91.31 97 PRO A CA 1
ATOM 725 C C . PRO A 1 97 ? 3.551 -3.775 -13 1 91.31 97 PRO A C 1
ATOM 727 O O . PRO A 1 97 ? 4.543 -3.289 -12.453 1 91.31 97 PRO A O 1
ATOM 730 N N . LYS A 1 98 ? 3.352 -3.809 -14.328 1 89.38 98 LYS A N 1
ATOM 731 C CA . LYS A 1 98 ? 4.406 -3.387 -15.25 1 89.38 98 LYS A CA 1
ATOM 732 C C . LYS A 1 98 ? 4.777 -1.923 -15.023 1 89.38 98 LYS A C 1
ATOM 734 O O . LYS A 1 98 ? 5.957 -1.57 -15.016 1 89.38 98 LYS A O 1
ATOM 739 N N . SER A 1 99 ? 3.82 -1.045 -14.797 1 87 99 SER A N 1
ATOM 740 C CA . SER A 1 99 ? 4.066 0.389 -14.695 1 87 99 SER A CA 1
ATOM 741 C C . SER A 1 99 ? 4.512 0.77 -13.281 1 87 99 SER A C 1
ATOM 743 O O . SER A 1 99 ? 4.957 1.896 -13.047 1 87 99 SER A O 1
ATOM 745 N N . HIS A 1 100 ? 4.41 -0.173 -12.367 1 85.25 100 HIS A N 1
ATOM 746 C CA . HIS A 1 100 ? 4.781 0.09 -10.984 1 85.25 100 HIS A CA 1
ATOM 747 C C . HIS A 1 100 ? 5.609 -1.055 -10.406 1 85.25 100 HIS A C 1
ATOM 749 O O . HIS A 1 100 ? 5.176 -1.731 -9.469 1 85.25 100 HIS A O 1
ATOM 755 N N . PRO A 1 101 ? 6.844 -1.182 -10.852 1 85.19 101 PRO A N 1
ATOM 756 C CA . PRO A 1 101 ? 7.676 -2.32 -10.453 1 85.19 101 PRO A CA 1
ATOM 757 C C . PRO A 1 101 ? 8.047 -2.297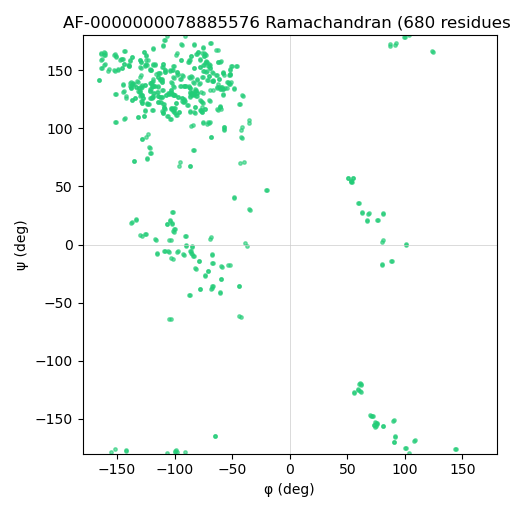 -8.977 1 85.19 101 PRO A C 1
ATOM 759 O O . PRO A 1 101 ? 8.578 -3.279 -8.453 1 85.19 101 PRO A O 1
ATOM 762 N N . GLU A 1 102 ? 7.727 -1.181 -8.305 1 83.5 102 GLU A N 1
ATOM 763 C CA . GLU A 1 102 ? 8.016 -1.068 -6.879 1 83.5 102 GLU A CA 1
ATOM 764 C C . GLU A 1 102 ? 6.902 -1.678 -6.035 1 83.5 102 GLU A C 1
ATOM 766 O O . GLU A 1 102 ? 7.051 -1.845 -4.824 1 83.5 102 GLU A O 1
ATOM 771 N N . ARG A 1 103 ? 5.848 -2.023 -6.723 1 85.31 103 ARG A N 1
ATOM 772 C CA . ARG A 1 103 ? 4.691 -2.562 -6.016 1 85.31 103 ARG A CA 1
ATOM 773 C C . ARG A 1 103 ? 4.613 -4.078 -6.172 1 85.31 103 ARG A C 1
ATOM 775 O O . ARG A 1 103 ? 4.863 -4.609 -7.254 1 85.31 103 ARG A O 1
ATOM 782 N N . PHE A 1 104 ? 4.406 -4.805 -5.105 1 88.31 104 PHE A N 1
ATOM 783 C CA . PHE A 1 104 ? 4.059 -6.223 -5.066 1 88.31 104 PHE A CA 1
ATOM 784 C C . PHE A 1 104 ? 2.619 -6.414 -4.605 1 88.31 104 PHE A C 1
ATOM 786 O O . PHE A 1 104 ? 2.283 -6.109 -3.459 1 88.31 104 PHE A O 1
ATOM 793 N N . VAL A 1 105 ? 1.741 -6.895 -5.504 1 90.12 105 VAL A N 1
ATOM 794 C CA . VAL A 1 105 ? 0.31 -6.996 -5.238 1 90.12 105 VAL A CA 1
ATOM 795 C C . VAL A 1 105 ? -0.059 -8.445 -4.938 1 90.12 105 VAL A C 1
ATOM 797 O O . VAL A 1 105 ? 0.331 -9.359 -5.668 1 90.12 105 VAL A O 1
ATOM 800 N N . VAL A 1 106 ? -0.771 -8.648 -3.873 1 90.44 106 VAL A N 1
ATOM 801 C CA . VAL A 1 106 ? -1.263 -9.961 -3.482 1 90.44 106 VAL A CA 1
ATOM 802 C C . VAL A 1 106 ? -2.789 -9.953 -3.43 1 90.44 106 VAL A C 1
ATOM 804 O O . VAL A 1 106 ? -3.393 -8.977 -2.975 1 90.44 106 VAL A O 1
ATOM 807 N N . PHE A 1 107 ? -3.422 -11.062 -3.918 1 92.62 107 PHE A N 1
ATOM 808 C CA . PHE A 1 107 ? -4.875 -11.172 -3.871 1 92.62 107 PHE A CA 1
ATOM 809 C C . PHE A 1 107 ? -5.301 -12.57 -3.443 1 92.62 107 PHE A C 1
ATOM 811 O O . PHE A 1 107 ? -4.773 -13.57 -3.941 1 92.62 107 PHE A O 1
ATOM 818 N N . GLY A 1 108 ? -6.305 -12.602 -2.58 1 90.81 108 GLY A N 1
ATOM 819 C CA . GLY A 1 108 ? -7.023 -13.82 -2.266 1 90.81 108 GLY A CA 1
ATOM 820 C C . GLY A 1 108 ? -6.199 -14.812 -1.464 1 90.81 108 GLY A C 1
ATOM 821 O O . GLY A 1 108 ? -5.41 -14.414 -0.602 1 90.81 108 GLY A O 1
ATOM 822 N N . GLY A 1 109 ? -6.465 -16.109 -1.72 1 93.5 109 GLY A N 1
ATOM 823 C CA . GLY A 1 109 ? -5.867 -17.156 -0.915 1 93.5 109 GLY A CA 1
ATOM 824 C C . GLY A 1 109 ? -6.711 -17.547 0.285 1 93.5 109 GLY A C 1
ATOM 825 O O . GLY A 1 109 ? -7.914 -17.266 0.317 1 93.5 109 GLY A O 1
ATOM 826 N N . ALA A 1 110 ? -6.047 -18.312 1.079 1 92.69 110 ALA A N 1
ATOM 827 C CA . ALA A 1 110 ? -6.809 -18.812 2.221 1 92.69 110 ALA A CA 1
ATOM 828 C C . ALA A 1 110 ? -5.961 -18.812 3.49 1 92.69 110 ALA A C 1
ATOM 830 O O . ALA A 1 110 ? -4.73 -18.797 3.422 1 92.69 110 ALA A O 1
ATOM 831 N N . GLN A 1 111 ? -6.715 -18.719 4.555 1 91.5 111 GLN A N 1
ATOM 832 C CA . GLN A 1 111 ? -6.215 -19.078 5.875 1 91.5 111 GLN A CA 1
ATOM 833 C C . GLN A 1 111 ? -6.805 -20.406 6.344 1 91.5 111 GLN A C 1
ATOM 835 O O . GLN A 1 111 ? -7.535 -21.062 5.598 1 91.5 111 GLN A O 1
ATOM 840 N N . GLN A 1 112 ? -6.445 -20.844 7.488 1 84.19 112 GLN A N 1
ATOM 841 C CA . GLN A 1 112 ? -6.891 -22.156 7.953 1 84.19 112 GLN A CA 1
ATOM 842 C C . GLN A 1 112 ? -8.414 -22.219 8.016 1 84.19 112 GLN A C 1
ATOM 844 O O . GLN A 1 112 ? -9.008 -23.266 7.703 1 84.19 112 GLN A O 1
ATOM 849 N N . ASP A 1 113 ? -8.969 -21.094 8.258 1 86 113 ASP A N 1
ATOM 850 C CA . ASP A 1 113 ? -10.391 -21.188 8.586 1 86 113 ASP A CA 1
ATOM 851 C C . ASP A 1 113 ? -11.242 -20.5 7.523 1 86 113 ASP A C 1
ATOM 853 O O . ASP A 1 113 ? -12.469 -20.625 7.52 1 86 113 ASP A O 1
ATOM 857 N N . GLN A 1 114 ? -10.562 -19.797 6.59 1 89.69 114 GLN A N 1
ATOM 858 C CA . GLN A 1 114 ? -11.383 -19.047 5.66 1 89.69 114 GLN A CA 1
ATOM 859 C C . GLN A 1 114 ? -10.602 -18.688 4.398 1 89.69 114 GLN A C 1
ATOM 861 O O . GLN A 1 114 ? -9.375 -18.562 4.434 1 89.69 114 GLN A O 1
ATOM 866 N N . ASN A 1 115 ? -11.422 -18.469 3.283 1 92.56 115 ASN A N 1
ATOM 867 C CA . ASN A 1 115 ? -10.867 -17.875 2.076 1 92.56 115 ASN A CA 1
ATOM 868 C C . ASN A 1 115 ? -10.82 -16.344 2.186 1 92.56 115 ASN A C 1
ATOM 870 O O . ASN A 1 115 ? -11.594 -15.75 2.936 1 92.56 115 ASN A O 1
ATOM 874 N N . LEU A 1 116 ? -9.898 -15.789 1.512 1 89.75 116 LEU A N 1
ATOM 875 C CA . LEU A 1 116 ? -9.734 -14.336 1.5 1 89.75 116 LEU A CA 1
ATOM 876 C C . LEU A 1 116 ? -10.117 -13.758 0.14 1 89.75 116 LEU A C 1
ATOM 878 O O . LEU A 1 116 ? -10.055 -14.461 -0.875 1 89.75 116 LEU A O 1
ATOM 882 N N . ASN A 1 117 ? -10.523 -12.484 0.039 1 90.38 117 ASN A N 1
ATOM 883 C CA . ASN A 1 117 ? -10.805 -11.781 -1.208 1 90.38 117 ASN A CA 1
ATOM 884 C C . ASN A 1 117 ? -10.242 -10.359 -1.187 1 90.38 117 ASN A C 1
ATOM 886 O O . ASN A 1 117 ? -10.672 -9.508 -1.966 1 90.38 117 ASN A O 1
ATOM 890 N N . ASP A 1 118 ? -9.328 -10.133 -0.306 1 88.31 118 ASP A N 1
ATOM 891 C CA . ASP A 1 118 ? -8.734 -8.805 -0.2 1 88.31 118 ASP A CA 1
ATOM 892 C C . ASP A 1 118 ? -7.543 -8.656 -1.141 1 88.31 118 ASP A C 1
ATOM 894 O O . ASP A 1 118 ? -6.984 -9.656 -1.606 1 88.31 118 ASP A O 1
ATOM 898 N N . VAL A 1 119 ? -7.238 -7.395 -1.472 1 88.81 119 VAL A N 1
ATOM 899 C CA . VAL A 1 119 ? -6.008 -7.02 -2.166 1 88.81 119 VAL A CA 1
ATOM 900 C C . VAL A 1 119 ? -5.062 -6.312 -1.198 1 88.81 119 VAL A C 1
ATOM 902 O O . VAL A 1 119 ? -5.477 -5.418 -0.456 1 88.81 119 VAL A O 1
ATOM 905 N N . GLN A 1 120 ? -3.854 -6.766 -1.146 1 87.88 120 GLN A N 1
ATOM 906 C CA . GLN A 1 120 ? -2.824 -6.047 -0.403 1 87.88 120 GLN A CA 1
ATOM 907 C C . GLN A 1 120 ? -1.676 -5.629 -1.316 1 87.88 120 GLN A C 1
ATOM 909 O O . GLN A 1 120 ? -1.262 -6.395 -2.191 1 87.88 120 GLN A O 1
ATOM 914 N N . VAL A 1 121 ? -1.245 -4.449 -1.146 1 86.75 121 VAL A N 1
ATOM 915 C CA . VAL A 1 121 ? -0.131 -3.91 -1.919 1 86.75 121 VAL A CA 1
ATOM 916 C C . VAL A 1 121 ? 1.054 -3.637 -0.996 1 86.75 121 VAL A C 1
ATOM 918 O O . VAL A 1 121 ? 0.913 -2.947 0.018 1 86.75 121 VAL A O 1
ATOM 921 N N . ILE A 1 122 ? 2.16 -4.273 -1.332 1 81.81 122 ILE A N 1
ATOM 922 C CA . ILE A 1 122 ? 3.408 -4.023 -0.619 1 81.81 122 ILE A CA 1
ATOM 923 C C . ILE A 1 122 ? 4.309 -3.121 -1.46 1 81.81 122 ILE A C 1
ATOM 925 O O . ILE A 1 122 ? 4.707 -3.49 -2.568 1 81.81 122 ILE A O 1
ATOM 929 N N . ASP A 1 123 ? 4.57 -1.961 -0.917 1 78.38 123 ASP A N 1
ATOM 930 C CA . ASP A 1 123 ? 5.359 -0.977 -1.652 1 78.38 123 ASP A CA 1
ATOM 931 C C . ASP A 1 123 ? 6.805 -0.961 -1.169 1 78.38 123 ASP A C 1
ATOM 933 O O . ASP A 1 123 ? 7.07 -1.105 0.026 1 78.38 123 ASP A O 1
ATOM 937 N N . THR A 1 124 ? 7.688 -0.919 -2.143 1 72.19 124 THR A N 1
ATOM 938 C CA . THR A 1 124 ? 9.086 -0.668 -1.828 1 72.19 124 THR A CA 1
ATOM 939 C C . THR A 1 124 ? 9.484 0.75 -2.225 1 72.19 124 THR A C 1
ATOM 941 O O . THR A 1 124 ? 9.406 1.117 -3.398 1 72.19 124 THR A O 1
ATOM 944 N N . VAL A 1 125 ? 9.727 1.573 -1.241 1 74.38 125 VAL A N 1
ATOM 945 C CA . VAL A 1 125 ? 10.117 2.955 -1.497 1 74.38 125 VAL A CA 1
ATOM 946 C C . VAL A 1 125 ? 11.617 3.023 -1.769 1 74.38 125 VAL A C 1
ATOM 948 O O . VAL A 1 125 ? 12.414 2.418 -1.046 1 74.38 125 VAL A O 1
ATOM 951 N N . THR A 1 126 ? 11.969 3.68 -2.881 1 71.88 126 THR A N 1
ATOM 952 C CA . THR A 1 126 ? 13.367 3.82 -3.266 1 71.88 126 THR A CA 1
ATOM 953 C C . THR A 1 126 ? 13.828 5.266 -3.111 1 71.88 126 THR A C 1
ATOM 955 O O . THR A 1 126 ? 13.023 6.156 -2.848 1 71.88 126 THR A O 1
ATOM 958 N N . GLY A 1 127 ? 15.195 5.547 -3.264 1 73.62 127 GLY A N 1
ATOM 959 C CA . GLY A 1 127 ? 15.758 6.883 -3.18 1 73.62 127 GLY A CA 1
ATOM 960 C C . GLY A 1 127 ? 16.203 7.254 -1.779 1 73.62 127 GLY A C 1
ATOM 961 O O . GLY A 1 127 ? 15.977 6.508 -0.828 1 73.62 127 GLY A O 1
ATOM 962 N N . PRO A 1 128 ? 16.859 8.406 -1.789 1 81.19 128 PRO A N 1
ATOM 963 C CA . PRO A 1 128 ? 17.359 8.836 -0.48 1 81.19 128 PRO A CA 1
ATOM 964 C C . PRO A 1 128 ? 16.234 9.273 0.464 1 81.19 128 PRO A C 1
ATOM 966 O O . PRO A 1 128 ? 15.688 10.367 0.314 1 81.19 128 PRO A O 1
ATOM 969 N N . THR A 1 129 ? 15.93 8.445 1.4 1 83.5 129 THR A N 1
ATOM 970 C CA . THR A 1 129 ? 14.883 8.711 2.381 1 83.5 129 THR A CA 1
ATOM 971 C C . THR A 1 129 ? 15.367 9.688 3.441 1 83.5 129 THR A C 1
ATOM 973 O O . THR A 1 129 ? 16.5 9.586 3.922 1 83.5 129 THR A O 1
ATOM 976 N N . PRO A 1 130 ? 14.539 10.742 3.711 1 86.62 130 PRO A N 1
ATOM 977 C CA . PRO A 1 130 ? 14.922 11.625 4.812 1 86.62 130 PRO A CA 1
ATOM 978 C C . PRO A 1 130 ? 15.211 10.867 6.105 1 86.62 130 PRO A C 1
ATOM 980 O O . PRO A 1 130 ? 14.641 9.797 6.336 1 86.62 130 PRO A O 1
ATOM 983 N N . SER A 1 131 ? 16.094 11.398 6.934 1 88.62 131 SER A N 1
ATOM 984 C CA . SER A 1 131 ? 16.344 10.82 8.25 1 88.62 131 SER A CA 1
ATOM 985 C C . SER A 1 131 ? 15.078 10.805 9.102 1 88.62 131 SER A C 1
ATOM 987 O O . SER A 1 131 ? 14.148 11.57 8.852 1 88.62 131 SER A O 1
ATOM 989 N N . PRO A 1 132 ? 15.062 9.906 10.109 1 87.38 132 PRO A N 1
ATOM 990 C CA . PRO A 1 132 ? 13.906 9.883 11.008 1 87.38 132 PRO A CA 1
ATOM 991 C C . PRO A 1 132 ? 13.602 11.258 11.609 1 87.38 132 PRO A C 1
ATOM 993 O O . PRO A 1 132 ? 14.523 11.992 11.969 1 87.38 132 PRO A O 1
ATOM 996 N N . ARG A 1 133 ? 12.32 11.609 11.688 1 89.31 133 ARG A N 1
ATOM 997 C CA . ARG A 1 133 ? 11.945 12.945 12.148 1 89.31 133 ARG A CA 1
ATOM 998 C C . ARG A 1 133 ? 10.461 13.008 12.5 1 89.31 133 ARG A C 1
ATOM 1000 O O . ARG A 1 133 ? 9.648 12.312 11.898 1 89.31 133 ARG A O 1
ATOM 1007 N N . THR A 1 134 ? 10.242 13.734 13.547 1 87.75 134 THR A N 1
ATOM 1008 C CA . THR A 1 134 ? 8.852 14.094 13.781 1 87.75 134 THR A CA 1
ATOM 1009 C C . THR A 1 134 ? 8.422 15.227 12.852 1 87.75 134 THR A C 1
ATOM 1011 O O . THR A 1 134 ? 9.18 16.172 12.633 1 87.75 134 THR A O 1
ATOM 1014 N N . CYS A 1 135 ? 7.402 14.914 11.898 1 69 135 CYS A N 1
ATOM 1015 C CA . CYS A 1 135 ? 7.23 15.812 10.766 1 69 135 CYS A CA 1
ATOM 1016 C C . CYS A 1 135 ? 5.805 16.344 10.695 1 69 135 CYS A C 1
ATOM 1018 O O . CYS A 1 135 ? 4.898 15.641 10.242 1 69 135 CYS A O 1
ATOM 1020 N N . HIS A 1 136 ? 5.578 17.562 11.273 1 63.47 136 HIS A N 1
ATOM 1021 C CA . HIS A 1 136 ? 4.277 18.156 10.984 1 63.47 136 HIS A CA 1
ATOM 1022 C C . HIS A 1 136 ? 4.371 19.172 9.844 1 63.47 136 HIS A C 1
ATOM 1024 O O . HIS A 1 136 ? 3.35 19.609 9.312 1 63.47 136 HIS A O 1
ATOM 1030 N N . GLY A 1 137 ? 5.562 19.484 9.367 1 72.12 137 GLY A N 1
ATOM 1031 C CA . GLY A 1 137 ? 5.691 20.516 8.336 1 72.12 137 GLY A CA 1
ATOM 1032 C C . GLY A 1 137 ? 5.738 19.938 6.938 1 72.12 137 GLY A C 1
ATOM 1033 O O . GLY A 1 137 ? 6.809 19.859 6.328 1 72.12 137 GLY A O 1
ATOM 1034 N N . MET A 1 138 ? 4.609 19.406 6.426 1 81.44 138 MET A N 1
ATOM 1035 C CA . MET A 1 138 ? 4.539 18.828 5.086 1 81.44 138 MET A CA 1
ATOM 1036 C C . MET A 1 138 ? 3.484 19.531 4.242 1 81.44 138 MET A C 1
ATOM 1038 O O . MET A 1 138 ? 2.611 20.219 4.777 1 81.44 138 MET A O 1
ATOM 1042 N N . ALA A 1 139 ? 3.717 19.562 2.988 1 90.88 139 ALA A N 1
ATOM 1043 C CA . ALA A 1 139 ? 2.736 20.062 2.035 1 90.88 139 ALA A CA 1
ATOM 1044 C C . ALA A 1 139 ? 2.666 19.188 0.793 1 90.88 139 ALA A C 1
ATOM 1046 O O . ALA A 1 139 ? 3.695 18.719 0.292 1 90.88 139 ALA A O 1
ATOM 1047 N N . ALA A 1 140 ? 1.472 18.969 0.448 1 91.69 140 ALA A N 1
ATOM 1048 C CA . ALA A 1 140 ? 1.279 18.156 -0.754 1 91.69 140 ALA A CA 1
ATOM 1049 C C . ALA A 1 140 ? 0.958 19.031 -1.96 1 91.69 140 ALA A C 1
ATOM 1051 O O . ALA A 1 140 ? 0.127 19.938 -1.872 1 91.69 140 ALA A O 1
ATOM 1052 N N . VAL A 1 141 ? 1.647 18.859 -3.023 1 93.94 141 VAL A N 1
ATOM 1053 C CA . VAL A 1 141 ? 1.382 19.5 -4.309 1 93.94 141 VAL A CA 1
ATOM 1054 C C . VAL A 1 141 ? 1.273 18.438 -5.398 1 93.94 141 VAL A C 1
ATOM 1056 O O . VAL A 1 141 ? 2.275 17.812 -5.777 1 93.94 141 VAL A O 1
ATOM 1059 N N . GLY A 1 142 ? 0.047 18.234 -5.926 1 92.81 142 GLY A N 1
ATOM 1060 C CA . GLY A 1 142 ? -0.167 17.156 -6.883 1 92.81 142 GLY A CA 1
ATOM 1061 C C . GLY A 1 142 ? 0.104 15.773 -6.305 1 92.81 142 GLY A C 1
ATOM 1062 O O . GLY A 1 142 ? -0.541 15.367 -5.34 1 92.81 142 GLY A O 1
ATOM 1063 N N . ASP A 1 143 ? 1.042 15.102 -6.934 1 93.31 143 ASP A N 1
ATOM 1064 C CA . ASP A 1 143 ? 1.369 13.75 -6.504 1 93.31 143 ASP A CA 1
ATOM 1065 C C . ASP A 1 143 ? 2.625 13.734 -5.633 1 93.31 143 ASP A C 1
ATOM 1067 O O . ASP A 1 143 ? 3.197 12.68 -5.375 1 93.31 143 ASP A O 1
ATOM 1071 N N . LYS A 1 144 ? 3.004 14.969 -5.203 1 93.69 144 LYS A N 1
ATOM 1072 C CA . LYS A 1 144 ? 4.266 15.078 -4.48 1 93.69 144 LYS A CA 1
ATOM 1073 C C . LYS A 1 144 ? 4.043 15.578 -3.055 1 93.69 144 LYS A C 1
ATOM 1075 O O . LYS A 1 144 ? 3.207 16.453 -2.822 1 93.69 144 LYS A O 1
ATOM 1080 N N . LEU A 1 145 ? 4.719 14.961 -2.139 1 93.81 145 LEU A N 1
ATOM 1081 C CA . LEU A 1 145 ? 4.801 15.422 -0.758 1 93.81 145 LEU A CA 1
ATOM 1082 C C . LEU A 1 145 ? 6.137 16.109 -0.492 1 93.81 145 LEU A C 1
ATOM 1084 O O . LEU A 1 145 ? 7.195 15.492 -0.634 1 93.81 145 LEU A O 1
ATOM 1088 N N . PHE A 1 146 ? 6.098 17.375 -0.154 1 94.75 146 PHE A N 1
ATOM 1089 C CA . PHE A 1 146 ? 7.281 18.156 0.196 1 94.75 146 PHE A CA 1
ATOM 1090 C C . PHE A 1 146 ? 7.504 18.156 1.704 1 94.75 146 PHE A C 1
ATOM 1092 O O . PHE A 1 146 ? 6.59 18.469 2.471 1 94.75 146 PHE A O 1
ATOM 1099 N N . VAL A 1 147 ? 8.688 17.766 2.098 1 92.94 147 VAL A N 1
ATOM 1100 C CA . VAL A 1 147 ? 9.023 17.641 3.514 1 92.94 147 VAL A CA 1
ATOM 1101 C C . VAL A 1 147 ? 10.25 18.5 3.826 1 92.94 147 VAL A C 1
ATOM 1103 O O . VAL A 1 147 ? 11.305 18.328 3.211 1 92.94 147 VAL A O 1
ATOM 1106 N N . PHE A 1 148 ? 10.102 19.406 4.707 1 93.56 148 PHE A N 1
ATOM 1107 C CA . PHE A 1 148 ? 11.188 20.266 5.172 1 93.56 148 PHE A CA 1
ATOM 1108 C C . PHE A 1 148 ? 11.227 20.312 6.695 1 93.56 148 PHE A C 1
ATOM 1110 O O . PHE A 1 148 ? 10.188 20.469 7.344 1 93.56 148 PHE A O 1
ATOM 1117 N N . GLY A 1 149 ? 12.414 20.109 7.219 1 92.62 149 GLY A N 1
ATOM 1118 C CA . GLY A 1 149 ? 12.594 20.203 8.656 1 92.62 149 GLY A CA 1
ATOM 1119 C C . GLY A 1 149 ? 12.062 19 9.406 1 92.62 149 GLY A C 1
ATOM 1120 O O . GLY A 1 149 ? 12.07 17.875 8.875 1 92.62 149 GLY A O 1
ATOM 1121 N N . GLY A 1 150 ? 11.695 19.266 10.711 1 92.44 150 GLY A N 1
ATOM 1122 C CA . GLY A 1 150 ? 11.242 18.188 11.586 1 92.44 150 GLY A CA 1
ATOM 1123 C C . GLY A 1 150 ? 12.047 18.094 12.867 1 92.44 150 GLY A C 1
ATOM 1124 O O . GLY A 1 150 ? 13.117 18.688 12.984 1 92.44 150 GLY A O 1
ATOM 1125 N N . GLY A 1 151 ? 11.461 17.359 13.719 1 93.75 151 GLY A N 1
ATOM 1126 C CA . GLY A 1 151 ? 12.078 17.219 15.031 1 93.75 151 GLY A CA 1
ATOM 1127 C C . GLY A 1 151 ? 13 16.031 15.141 1 93.75 151 GLY A C 1
ATOM 1128 O O . GLY A 1 151 ? 12.719 14.961 14.578 1 93.75 151 GLY A O 1
ATOM 1129 N N . HIS A 1 152 ? 14.039 16.203 15.891 1 91.12 152 HIS A N 1
ATOM 1130 C CA . HIS A 1 152 ? 14.945 15.117 16.219 1 91.12 152 HIS A CA 1
ATOM 1131 C C . HIS A 1 152 ? 14.719 14.609 17.641 1 91.12 152 HIS A C 1
ATOM 1133 O O . HIS A 1 152 ? 14.32 13.461 17.828 1 91.12 152 HIS A O 1
ATOM 1139 N N . LYS A 1 153 ? 14.977 15.477 18.562 1 88.25 153 LYS A N 1
ATOM 1140 C CA . LYS A 1 153 ? 14.781 15.164 19.969 1 88.25 153 LYS A CA 1
ATOM 1141 C C . LYS A 1 153 ? 14.445 16.406 20.781 1 88.25 153 LYS A C 1
ATOM 1143 O O . LYS A 1 153 ? 15.141 17.422 20.688 1 88.25 153 LYS A O 1
ATOM 1148 N N . GLY A 1 154 ? 13.367 16.281 21.547 1 86.56 154 GLY A N 1
ATOM 1149 C CA . GLY A 1 154 ? 12.969 17.453 22.312 1 86.56 154 GLY A CA 1
ATOM 1150 C C . GLY A 1 154 ? 12.742 18.672 21.453 1 86.56 154 GLY A C 1
ATOM 1151 O O . GLY A 1 154 ? 11.992 18.625 20.469 1 86.56 154 GLY A O 1
ATOM 1152 N N . ALA A 1 155 ? 13.422 19.781 21.859 1 91.38 155 ALA A N 1
ATOM 1153 C CA . ALA A 1 155 ? 13.242 21.047 21.156 1 91.38 155 ALA A CA 1
ATOM 1154 C C . ALA A 1 155 ? 14.164 21.141 19.938 1 91.38 155 ALA A C 1
ATOM 1156 O O . ALA A 1 155 ? 14.109 22.109 19.188 1 91.38 155 ALA A O 1
ATOM 1157 N N . ASP A 1 156 ? 15 20.109 19.688 1 92.81 156 ASP A N 1
ATOM 1158 C CA . ASP A 1 156 ? 16 20.156 18.625 1 92.81 156 ASP A CA 1
ATOM 1159 C C . ASP A 1 156 ? 15.453 19.594 17.312 1 92.81 156 ASP A C 1
ATOM 1161 O O . ASP A 1 156 ? 14.977 18.469 17.281 1 92.81 156 ASP A O 1
ATOM 1165 N N . PRO A 1 157 ? 15.539 20.422 16.281 1 94.44 157 PRO A N 1
ATOM 1166 C CA . PRO A 1 157 ? 15.18 19.891 14.977 1 94.44 157 PRO A CA 1
ATOM 1167 C C . PRO A 1 157 ? 16.25 18.953 14.406 1 94.44 157 PRO A C 1
ATOM 1169 O O . PRO A 1 157 ? 17.359 18.875 14.938 1 94.44 157 PRO A O 1
ATOM 1172 N N . VAL A 1 158 ? 15.836 18.172 13.43 1 92.88 158 VAL A N 1
ATOM 1173 C CA . VAL A 1 158 ? 16.844 17.438 12.68 1 92.88 158 VAL A CA 1
ATOM 1174 C C . VAL A 1 158 ? 17.844 18.406 12.055 1 92.88 158 VAL A C 1
ATOM 1176 O O . VAL A 1 158 ? 17.484 19.516 11.672 1 92.88 158 VAL A O 1
ATOM 1179 N N . ASP A 1 159 ? 19.047 17.922 11.945 1 91.75 159 ASP A N 1
ATOM 1180 C CA . ASP A 1 159 ? 20.062 18.719 11.266 1 91.75 159 ASP A CA 1
ATOM 1181 C C . ASP A 1 159 ? 20.031 18.484 9.758 1 91.75 159 ASP A C 1
ATOM 1183 O O . ASP A 1 159 ? 20.984 17.953 9.195 1 91.75 159 ASP A O 1
ATOM 1187 N N . ASP A 1 160 ? 19.047 18.875 9.148 1 90.75 160 ASP A N 1
ATOM 1188 C CA . ASP A 1 160 ? 18.75 18.688 7.73 1 90.75 160 ASP A CA 1
ATOM 1189 C C . ASP A 1 160 ? 17.891 19.812 7.195 1 90.75 160 ASP A C 1
ATOM 1191 O O . ASP A 1 160 ? 16.703 19.906 7.512 1 90.75 160 ASP A O 1
ATOM 1195 N N . ASN A 1 161 ? 18.453 20.672 6.457 1 89.56 161 ASN A N 1
ATOM 1196 C CA . ASN A 1 161 ? 17.703 21.797 5.91 1 89.56 161 ASN A CA 1
ATOM 1197 C C . ASN A 1 161 ? 17.391 21.594 4.43 1 89.56 161 ASN A C 1
ATOM 1199 O O . ASN A 1 161 ? 17.156 22.562 3.701 1 89.56 161 ASN A O 1
ATOM 1203 N N . GLN A 1 162 ? 17.422 20.359 3.996 1 90.69 162 GLN A N 1
ATOM 1204 C CA . GLN A 1 162 ? 17.094 20.047 2.609 1 90.69 162 GLN A CA 1
ATOM 1205 C C . GLN A 1 162 ? 15.586 19.875 2.422 1 90.69 162 GLN A C 1
ATOM 1207 O O . GLN A 1 162 ? 14.883 19.438 3.334 1 90.69 162 GLN A O 1
ATOM 1212 N N . MET A 1 163 ? 15.195 20.328 1.246 1 93.88 163 MET A N 1
ATOM 1213 C CA . MET A 1 163 ? 13.828 19.984 0.846 1 93.88 163 MET A CA 1
ATOM 1214 C C . MET A 1 163 ? 13.773 18.578 0.241 1 93.88 163 MET A C 1
ATOM 1216 O O . MET A 1 163 ? 14.422 18.312 -0.771 1 93.88 163 MET A O 1
ATOM 1220 N N . HIS A 1 164 ? 13.016 17.719 0.904 1 93.62 164 HIS A N 1
ATOM 1221 C CA . HIS A 1 164 ? 12.812 16.359 0.397 1 93.62 164 HIS A CA 1
ATOM 1222 C C . HIS A 1 164 ? 11.461 16.234 -0.296 1 93.62 164 HIS A C 1
ATOM 1224 O O . HIS A 1 164 ? 10.477 16.812 0.141 1 93.62 164 HIS A O 1
ATOM 1230 N N . VAL A 1 165 ? 11.445 15.477 -1.324 1 94.44 165 VAL A N 1
ATOM 1231 C CA . VAL A 1 165 ? 10.203 15.289 -2.068 1 94.44 165 VAL A CA 1
ATOM 1232 C C . VAL A 1 165 ? 9.93 13.797 -2.25 1 94.44 165 VAL A C 1
ATOM 1234 O O . VAL A 1 165 ? 10.789 13.055 -2.73 1 94.44 165 VAL A O 1
ATOM 1237 N N . TYR A 1 166 ? 8.805 13.359 -1.769 1 94.38 166 TYR A N 1
ATOM 1238 C CA . TYR A 1 166 ? 8.297 12.031 -2.107 1 94.38 166 TYR A CA 1
ATOM 1239 C C . TYR A 1 166 ? 7.359 12.094 -3.305 1 94.38 166 TYR A C 1
ATOM 1241 O O . TYR A 1 166 ? 6.367 12.828 -3.283 1 94.38 166 TYR A O 1
ATOM 1249 N N . ASN A 1 167 ? 7.66 11.359 -4.34 1 92.19 167 ASN A N 1
ATOM 1250 C CA . ASN A 1 167 ? 6.809 11.234 -5.516 1 92.19 167 ASN A CA 1
ATOM 1251 C C . ASN A 1 167 ? 5.961 9.969 -5.465 1 92.19 167 ASN A C 1
ATOM 1253 O O . ASN A 1 167 ? 6.484 8.859 -5.578 1 92.19 167 ASN A O 1
ATOM 1257 N N . ALA A 1 168 ? 4.668 10.141 -5.309 1 88.62 168 ALA A N 1
ATOM 1258 C CA . ALA A 1 168 ? 3.762 9.008 -5.129 1 88.62 168 ALA A CA 1
ATOM 1259 C C . ALA A 1 168 ? 3.609 8.219 -6.426 1 88.62 168 ALA A C 1
ATOM 1261 O O . ALA A 1 168 ? 3.193 7.059 -6.406 1 88.62 168 ALA A O 1
ATOM 1262 N N . GLU A 1 169 ? 3.854 8.781 -7.551 1 85 169 GLU A N 1
ATOM 1263 C CA . GLU A 1 169 ? 3.771 8.07 -8.828 1 85 169 GLU A CA 1
ATOM 1264 C C . GLU A 1 169 ? 4.871 7.023 -8.945 1 85 169 GLU A C 1
ATOM 1266 O O . GLU A 1 169 ? 4.641 5.93 -9.469 1 85 169 GLU A O 1
ATOM 1271 N N . THR A 1 170 ? 5.996 7.348 -8.469 1 83.19 170 THR A N 1
ATOM 1272 C CA . THR A 1 170 ? 7.141 6.461 -8.641 1 83.19 170 THR A CA 1
ATOM 1273 C C . THR A 1 170 ? 7.516 5.805 -7.312 1 83.19 170 THR A C 1
ATOM 1275 O O . THR A 1 170 ? 8.398 4.941 -7.27 1 83.19 170 THR A O 1
ATOM 1278 N N . ASP A 1 171 ? 6.84 6.227 -6.277 1 87.06 171 ASP A N 1
ATOM 1279 C CA . ASP A 1 171 ? 7.164 5.766 -4.93 1 87.06 171 ASP A CA 1
ATOM 1280 C C . ASP A 1 171 ? 8.656 5.918 -4.637 1 87.06 171 ASP A C 1
ATOM 1282 O O . ASP A 1 171 ? 9.32 4.953 -4.246 1 87.06 171 ASP A O 1
ATOM 1286 N N . SER A 1 172 ? 9.125 7.105 -4.758 1 89.25 172 SER A N 1
ATOM 1287 C CA . SER A 1 172 ? 10.547 7.375 -4.562 1 89.25 172 SER A CA 1
ATOM 1288 C C . SER A 1 172 ? 10.773 8.742 -3.926 1 89.25 172 SER A C 1
ATOM 1290 O O . SER A 1 172 ? 9.969 9.656 -4.117 1 89.25 172 SER A O 1
ATOM 1292 N N . TRP A 1 173 ? 11.875 8.883 -3.176 1 91.81 173 TRP A N 1
ATOM 1293 C CA . TRP A 1 173 ? 12.305 10.148 -2.574 1 91.81 173 TRP A CA 1
ATOM 1294 C C . TRP A 1 173 ? 13.367 10.828 -3.432 1 91.81 173 TRP A C 1
ATOM 1296 O O . TRP A 1 173 ? 14.148 10.156 -4.109 1 91.81 173 TRP A O 1
ATOM 1306 N N . SER A 1 174 ? 13.375 12.094 -3.416 1 93.38 174 SER A N 1
ATOM 1307 C CA . SER A 1 174 ? 14.461 12.898 -3.957 1 93.38 174 SER A CA 1
ATOM 1308 C C . SER A 1 174 ? 14.758 14.094 -3.064 1 93.38 174 SER A C 1
ATOM 1310 O O . SER A 1 174 ? 13.906 14.523 -2.281 1 93.38 174 SER A O 1
ATOM 1312 N N . GLN A 1 175 ? 15.953 14.539 -3.137 1 93.12 175 GLN A N 1
ATOM 1313 C CA . GLN A 1 175 ? 16.375 15.781 -2.494 1 93.12 175 GLN A CA 1
ATOM 1314 C C . GLN A 1 175 ? 16.547 16.906 -3.518 1 93.12 175 GLN A C 1
ATOM 1316 O O . GLN A 1 175 ? 17.266 16.75 -4.5 1 93.12 175 GLN A O 1
ATOM 1321 N N . LEU A 1 176 ? 15.914 18.047 -3.219 1 93.25 176 LEU A N 1
ATOM 1322 C CA . LEU A 1 176 ? 15.945 19.125 -4.195 1 93.25 176 LEU A CA 1
ATOM 1323 C C . LEU A 1 176 ? 17.141 20.031 -3.967 1 93.25 176 LEU A C 1
ATOM 1325 O O . LEU A 1 176 ? 17.5 20.312 -2.82 1 93.25 176 LEU A O 1
ATOM 1329 N N . THR A 1 177 ? 17.781 20.375 -5.078 1 94.12 177 THR A N 1
ATOM 1330 C CA . THR A 1 177 ? 18.656 21.531 -5.023 1 94.12 177 THR A CA 1
ATOM 1331 C C . THR A 1 177 ? 17.844 22.828 -5.055 1 94.12 177 THR A C 1
ATOM 1333 O O . THR A 1 177 ? 17.125 23.094 -6.02 1 94.12 177 THR A O 1
ATOM 1336 N N . THR A 1 178 ? 17.922 23.578 -3.945 1 96.06 178 THR A N 1
ATOM 1337 C CA . THR A 1 178 ? 17.078 24.75 -3.834 1 96.06 178 THR A CA 1
ATOM 1338 C C . THR A 1 178 ? 17.906 26.031 -3.916 1 96.06 178 THR A C 1
ATOM 1340 O O . THR A 1 178 ? 19.125 26 -3.707 1 96.06 178 THR A O 1
ATOM 1343 N N . SER A 1 179 ? 17.266 27.062 -4.371 1 97 179 SER A N 1
ATOM 1344 C CA . SER A 1 179 ? 17.859 28.391 -4.406 1 97 179 SER A CA 1
ATOM 1345 C C . SER A 1 179 ? 17.078 29.375 -3.555 1 97 179 SER A C 1
ATOM 1347 O O . SER A 1 179 ? 16.016 29.047 -3.035 1 97 179 SER A O 1
ATOM 1349 N N . GLY A 1 180 ? 17.719 30.594 -3.328 1 96.88 180 GLY A N 1
ATOM 1350 C CA . GLY A 1 180 ? 17.062 31.656 -2.568 1 96.88 180 GLY A CA 1
ATOM 1351 C C . GLY A 1 180 ? 17.375 31.594 -1.085 1 96.88 180 GLY A C 1
ATOM 1352 O O . GLY A 1 180 ? 18.359 30.969 -0.675 1 96.88 180 GLY A O 1
ATOM 1353 N N . GLU A 1 181 ? 16.578 32.344 -0.284 1 96.38 181 GLU A N 1
ATOM 1354 C CA . GLU A 1 181 ? 16.766 32.406 1.162 1 96.38 181 GLU A CA 1
ATOM 1355 C C . GLU A 1 181 ? 16.078 31.25 1.864 1 96.38 181 GLU A C 1
ATOM 1357 O O . GLU A 1 181 ? 14.875 31.312 2.154 1 96.38 181 GLU A O 1
ATOM 1362 N N . GLN A 1 182 ? 16.797 30.328 2.238 1 94.81 182 GLN A N 1
ATOM 1363 C CA . GLN A 1 182 ? 16.25 29.109 2.834 1 94.81 182 GLN A CA 1
ATOM 1364 C C . GLN A 1 182 ? 16.062 29.266 4.336 1 94.81 182 GLN A C 1
ATOM 1366 O O . GLN A 1 182 ? 16.891 29.875 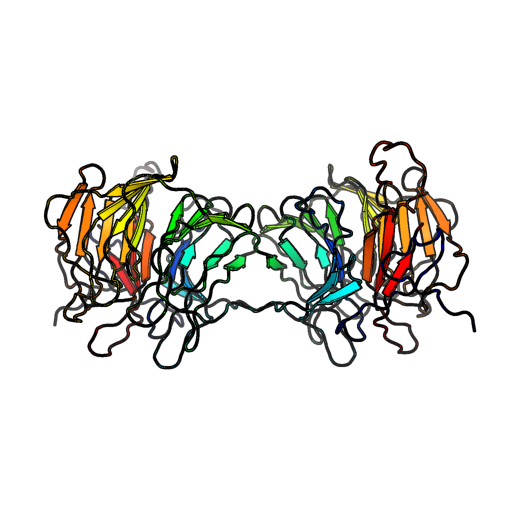5.016 1 94.81 182 GL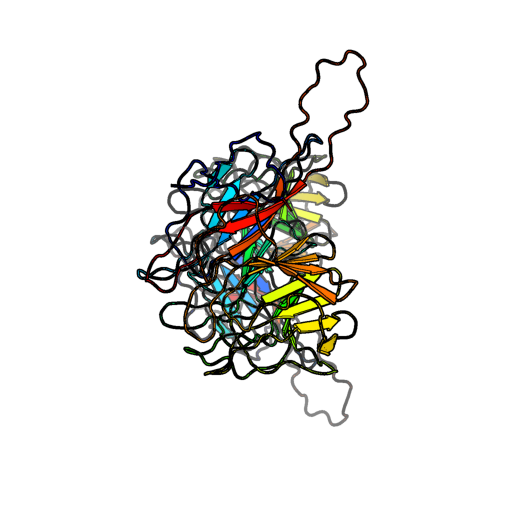N A O 1
ATOM 1371 N N . PRO A 1 183 ? 14.914 28.828 4.82 1 95.25 183 PRO A N 1
ATOM 1372 C CA . PRO A 1 183 ? 14.766 28.844 6.277 1 95.25 183 PRO A CA 1
ATOM 1373 C C . PRO A 1 183 ? 15.781 27.938 6.984 1 95.25 183 PRO A C 1
ATOM 1375 O O . PRO A 1 183 ? 16.297 27 6.387 1 95.25 183 PRO A O 1
ATOM 1378 N N . CYS A 1 184 ? 16.047 28.219 8.242 1 94.75 184 CYS A N 1
ATOM 1379 C CA . CYS A 1 184 ? 16.906 27.359 9.055 1 94.75 184 CYS A CA 1
ATOM 1380 C C . CYS A 1 184 ? 16.172 26.094 9.477 1 94.75 184 CYS A C 1
ATOM 1382 O O . CYS A 1 184 ? 14.953 26 9.336 1 94.75 184 CYS A O 1
ATOM 1384 N N . CYS A 1 185 ? 17.031 25.172 10.039 1 94 185 CYS A N 1
ATOM 1385 C CA . CYS A 1 185 ? 16.438 23.953 10.586 1 94 185 CYS A CA 1
ATOM 1386 C C . CYS A 1 185 ? 15.453 24.281 11.695 1 94 185 CYS A C 1
ATOM 1388 O O . CYS A 1 185 ? 15.727 25.141 12.547 1 94 185 CYS A O 1
ATOM 1390 N N . ARG A 1 186 ? 14.305 23.656 11.633 1 95.38 186 ARG A N 1
ATOM 1391 C CA . ARG A 1 186 ? 13.25 23.922 12.602 1 95.38 186 ARG A CA 1
ATOM 1392 C C . ARG A 1 186 ? 12.234 22.797 12.648 1 95.38 186 ARG A C 1
ATOM 1394 O O . ARG A 1 186 ? 12.227 21.922 11.766 1 95.38 186 ARG A O 1
ATOM 1401 N N . HIS A 1 187 ? 11.484 22.75 13.633 1 94.44 187 HIS A N 1
ATOM 1402 C CA . HIS A 1 187 ? 10.367 21.828 13.727 1 94.44 187 HIS A CA 1
ATOM 1403 C C . HIS A 1 187 ? 9.133 22.5 14.297 1 94.44 187 HIS A C 1
ATOM 1405 O O . HIS A 1 187 ? 9.219 23.609 14.836 1 94.44 187 HIS A O 1
ATOM 1411 N N . GLY A 1 188 ? 7.992 21.922 14.102 1 95.38 188 GLY A N 1
ATOM 1412 C CA . GLY A 1 188 ? 6.742 22.469 14.609 1 95.38 188 GLY A CA 1
ATOM 1413 C C . GLY A 1 188 ? 6.18 23.578 13.758 1 95.38 188 GLY A C 1
ATOM 1414 O O . GLY A 1 188 ? 5.191 24.219 14.125 1 95.38 188 GLY A O 1
ATOM 1415 N N . HIS A 1 189 ? 6.797 23.938 12.633 1 96.56 189 HIS A N 1
ATOM 1416 C CA . HIS A 1 189 ? 6.297 24.906 11.672 1 96.56 189 HIS A CA 1
ATOM 1417 C C . HIS A 1 189 ? 5.156 24.328 10.836 1 96.56 189 HIS A C 1
ATOM 1419 O O . HIS A 1 189 ? 4.949 23.125 10.82 1 96.56 189 HIS A O 1
ATOM 1425 N N . ILE A 1 190 ? 4.43 25.156 10.172 1 96.25 190 ILE A N 1
ATOM 1426 C CA . ILE A 1 190 ? 3.43 24.688 9.219 1 96.25 190 ILE A CA 1
ATOM 1427 C C . ILE A 1 190 ? 3.971 24.844 7.797 1 96.25 190 ILE A C 1
ATOM 1429 O O . ILE A 1 190 ? 4.816 25.703 7.531 1 96.25 190 ILE A O 1
ATOM 1433 N N . MET A 1 191 ? 3.561 24.016 6.938 1 96.44 191 MET A N 1
ATOM 1434 C CA . MET A 1 191 ? 3.713 24.094 5.488 1 96.44 191 MET A CA 1
ATOM 1435 C C . MET A 1 191 ? 2.371 23.906 4.789 1 96.44 191 MET A C 1
ATOM 1437 O O . MET A 1 191 ? 1.681 22.906 5.031 1 96.44 191 MET A O 1
ATOM 1441 N N . VAL A 1 192 ? 1.993 24.859 3.979 1 96.69 192 VAL A N 1
ATOM 1442 C CA . VAL A 1 192 ? 0.698 24.828 3.307 1 96.69 192 VAL A CA 1
ATOM 1443 C C . VAL A 1 192 ? 0.885 25.078 1.811 1 96.69 192 VAL A C 1
ATOM 1445 O O . VAL A 1 192 ? 1.534 26.047 1.409 1 96.69 192 VAL A O 1
ATOM 1448 N N . ALA A 1 193 ? 0.326 24.172 1.038 1 96.69 193 ALA A N 1
ATOM 1449 C CA . ALA A 1 193 ? 0.394 24.344 -0.412 1 96.69 193 ALA A CA 1
ATOM 1450 C C . ALA A 1 193 ? -0.75 25.203 -0.922 1 96.69 193 ALA A C 1
ATOM 1452 O O . ALA A 1 193 ? -1.906 25.016 -0.54 1 96.69 193 ALA A O 1
ATOM 1453 N N . ILE A 1 194 ? -0.491 26.141 -1.684 1 96.44 194 ILE A N 1
ATOM 1454 C CA . ILE A 1 194 ? -1.428 26.969 -2.447 1 96.44 194 ILE A CA 1
ATOM 1455 C C . ILE A 1 194 ? -0.952 27.078 -3.895 1 96.44 194 ILE A C 1
ATOM 1457 O O . ILE A 1 194 ? 0.039 27.75 -4.18 1 96.44 194 ILE A O 1
ATOM 1461 N N . GLY A 1 195 ? -1.737 26.406 -4.77 1 93.25 195 GLY A N 1
ATOM 1462 C CA . GLY A 1 195 ? -1.22 26.266 -6.121 1 93.25 195 GLY A CA 1
ATOM 1463 C C . GLY A 1 195 ? 0.089 25.5 -6.184 1 93.25 195 GLY A C 1
ATOM 1464 O O . GLY A 1 195 ? 0.185 24.391 -5.676 1 93.25 195 GLY A O 1
ATOM 1465 N N . THR A 1 196 ? 1.132 26.125 -6.824 1 95 196 THR A N 1
ATOM 1466 C CA . THR A 1 196 ? 2.438 25.484 -6.93 1 95 196 THR A CA 1
ATOM 1467 C C . THR A 1 196 ? 3.404 26.062 -5.898 1 95 196 THR A C 1
ATOM 1469 O O . THR A 1 196 ? 4.609 25.812 -5.961 1 95 196 THR A O 1
ATOM 1472 N N . SER A 1 197 ? 2.836 26.828 -4.977 1 96.94 197 SER A N 1
ATOM 1473 C CA . SER A 1 197 ? 3.66 27.391 -3.914 1 96.94 197 SER A CA 1
ATOM 1474 C C . SER A 1 197 ? 3.385 26.719 -2.576 1 96.94 197 SER A C 1
ATOM 1476 O O . SER A 1 197 ? 2.273 26.25 -2.33 1 96.94 197 SER A O 1
ATOM 1478 N N . ILE A 1 198 ? 4.449 26.703 -1.789 1 97.62 198 ILE A N 1
ATOM 1479 C CA . ILE A 1 198 ? 4.324 26.219 -0.416 1 97.62 198 ILE A CA 1
ATOM 1480 C C . ILE A 1 198 ? 4.707 27.344 0.555 1 97.62 198 ILE A C 1
ATOM 1482 O O . ILE A 1 198 ? 5.762 27.969 0.414 1 97.62 198 ILE A O 1
ATOM 1486 N N . PHE A 1 199 ? 3.842 27.641 1.473 1 98.12 199 PHE A N 1
ATOM 1487 C CA . PHE A 1 199 ? 4.105 28.656 2.488 1 98.12 199 PHE A CA 1
ATOM 1488 C C . PHE A 1 199 ? 4.504 28 3.809 1 98.12 199 PHE A C 1
ATOM 1490 O O . PHE A 1 199 ? 3.844 27.078 4.273 1 98.12 199 PHE A O 1
ATOM 1497 N N . LEU A 1 200 ? 5.586 28.438 4.359 1 97.56 200 LEU A N 1
ATOM 1498 C CA . LEU A 1 200 ? 6.113 27.953 5.633 1 97.56 200 LEU A CA 1
ATOM 1499 C C . LEU A 1 200 ? 6.082 29.062 6.688 1 97.56 200 LEU A C 1
ATOM 1501 O O . LEU A 1 200 ? 6.523 30.188 6.434 1 97.56 200 LEU A O 1
ATOM 1505 N N . HIS A 1 201 ? 5.566 28.797 7.871 1 97.88 201 HIS A N 1
ATOM 1506 C CA . HIS A 1 201 ? 5.504 29.781 8.953 1 97.88 201 HIS A CA 1
ATOM 1507 C C . HIS A 1 201 ? 5.863 29.141 10.289 1 97.88 201 HIS A C 1
ATOM 1509 O O . HIS A 1 201 ? 5.457 28.016 10.578 1 97.88 201 HIS A O 1
ATOM 1515 N N . GLY A 1 202 ? 6.625 29.859 11.109 1 97.19 202 GLY A N 1
ATOM 1516 C CA . GLY A 1 202 ? 6.84 29.531 12.516 1 97.19 202 GLY A CA 1
ATOM 1517 C C . GLY A 1 202 ? 7.777 28.359 12.711 1 97.19 202 GLY A C 1
ATOM 1518 O O . GLY A 1 202 ? 8.688 28.141 11.914 1 97.19 202 GLY A O 1
ATOM 1519 N N . GLY A 1 203 ? 7.637 27.703 13.883 1 96.62 203 GLY A N 1
ATOM 1520 C CA . GLY A 1 203 ? 8.516 26.625 14.297 1 96.62 203 GLY A CA 1
ATOM 1521 C C . GLY A 1 203 ? 9.523 27.047 15.352 1 96.62 203 GLY A C 1
ATOM 1522 O O . GLY A 1 203 ? 9.477 28.172 15.844 1 96.62 203 GLY A O 1
ATOM 1523 N N . MET A 1 204 ? 10.297 26.047 15.703 1 96.25 204 MET A N 1
ATOM 1524 C CA . MET A 1 204 ? 11.297 26.344 16.719 1 96.25 204 MET A CA 1
ATOM 1525 C C . MET A 1 204 ? 12.578 25.562 16.484 1 96.25 204 MET A C 1
ATOM 1527 O O . MET A 1 204 ? 12.57 24.562 15.75 1 96.25 204 MET A O 1
ATOM 1531 N N . ALA A 1 205 ? 13.609 26 17.016 1 95.56 205 ALA A N 1
ATOM 1532 C CA . ALA A 1 205 ? 14.922 25.359 17.094 1 95.56 205 ALA A CA 1
ATOM 1533 C C . ALA A 1 205 ? 15.602 25.641 18.422 1 95.56 205 ALA A C 1
ATOM 1535 O O . ALA A 1 205 ? 16.109 26.75 18.656 1 95.56 205 ALA A O 1
ATOM 1536 N N . GLY A 1 206 ? 15.656 24.594 19.219 1 93.88 206 GLY A N 1
ATOM 1537 C CA . GLY A 1 206 ? 16.125 24.859 20.578 1 93.88 206 GLY A CA 1
ATOM 1538 C C . GLY A 1 206 ? 15.242 25.844 21.328 1 93.88 206 GLY A C 1
ATOM 1539 O O . GLY A 1 206 ? 14.039 25.609 21.484 1 93.88 206 GLY A O 1
ATOM 1540 N N . SER A 1 207 ? 15.859 26.891 21.703 1 93.81 207 SER A N 1
ATOM 1541 C CA . SER A 1 207 ? 15.117 27.922 22.438 1 93.81 207 SER A CA 1
ATOM 1542 C C . SER A 1 207 ? 14.539 28.969 21.5 1 93.81 207 SER A C 1
ATOM 1544 O O . SER A 1 207 ? 13.711 29.781 21.891 1 93.81 207 SER A O 1
ATOM 1546 N N . ASP A 1 208 ? 14.938 28.891 20.25 1 95.94 208 ASP A N 1
ATOM 1547 C CA . ASP A 1 208 ? 14.477 29.891 19.281 1 95.94 208 ASP A CA 1
ATOM 1548 C C . ASP A 1 208 ? 13.094 29.531 18.75 1 95.94 208 ASP A C 1
ATOM 1550 O O . ASP A 1 208 ? 12.828 28.375 18.422 1 95.94 208 ASP A O 1
ATOM 1554 N N . MET A 1 209 ? 12.227 30.5 18.719 1 96.81 209 MET A N 1
ATOM 1555 C CA . MET A 1 209 ? 10.906 30.375 18.109 1 96.81 209 MET A CA 1
ATOM 1556 C C . MET A 1 209 ? 10.742 31.375 16.953 1 96.81 209 MET A C 1
ATOM 1558 O O . MET A 1 209 ? 11.172 32.531 17.062 1 96.81 209 MET A O 1
ATOM 1562 N N . PHE A 1 210 ? 10.125 30.969 15.898 1 97.12 210 PHE A N 1
ATOM 1563 C CA . PHE A 1 210 ? 10.109 31.766 14.68 1 97.12 210 PHE A CA 1
ATOM 1564 C C . PHE A 1 210 ? 8.711 32.281 14.391 1 97.12 210 PHE A C 1
ATOM 1566 O O . PHE A 1 210 ? 7.715 31.656 14.742 1 97.12 210 PHE A O 1
ATOM 1573 N N . ASP A 1 211 ? 8.594 33.438 13.797 1 97.62 211 ASP A N 1
ATOM 1574 C CA . ASP A 1 211 ? 7.355 34 13.281 1 97.62 211 ASP A CA 1
ATOM 1575 C C . ASP A 1 211 ? 7.488 34.375 11.805 1 97.62 211 ASP A C 1
ATOM 1577 O O . ASP A 1 211 ? 6.617 35.031 11.242 1 97.62 211 ASP A O 1
ATOM 1581 N N . ASP A 1 212 ? 8.602 33.969 11.188 1 97.88 212 ASP A N 1
ATOM 1582 C CA . ASP A 1 212 ? 8.875 34.312 9.797 1 97.88 212 ASP A CA 1
ATOM 1583 C C . ASP A 1 212 ? 7.977 33.531 8.844 1 97.88 212 ASP A C 1
ATOM 1585 O O . ASP A 1 212 ? 7.395 32.531 9.227 1 97.88 212 ASP A O 1
ATOM 1589 N N . LEU A 1 213 ? 7.812 34.094 7.684 1 98.44 213 LEU A N 1
ATOM 1590 C CA . LEU A 1 213 ? 7.039 33.531 6.59 1 98.44 213 LEU A CA 1
ATOM 1591 C C . LEU A 1 213 ? 7.91 33.344 5.348 1 98.44 213 LEU A C 1
ATOM 1593 O O . LEU A 1 213 ? 8.586 34.281 4.91 1 98.44 213 LEU A O 1
ATOM 1597 N N . PHE A 1 214 ? 7.902 32.125 4.859 1 98.06 214 PHE A N 1
ATOM 1598 C CA . PHE A 1 214 ? 8.641 31.797 3.639 1 98.06 214 PHE A CA 1
ATOM 1599 C C . PHE A 1 214 ? 7.699 31.266 2.566 1 98.06 214 PHE A C 1
ATOM 1601 O O . PHE A 1 214 ? 6.645 30.703 2.881 1 98.06 214 PHE A O 1
ATOM 1608 N N . GLN A 1 215 ? 8.039 31.484 1.359 1 98.19 215 GLN A N 1
ATOM 1609 C CA . GLN A 1 215 ? 7.395 30.859 0.209 1 98.19 215 GLN A CA 1
ATOM 1610 C C . GLN A 1 215 ? 8.383 30.016 -0.587 1 98.19 215 GLN A C 1
ATOM 1612 O O . GLN A 1 215 ? 9.508 30.438 -0.854 1 98.19 215 GLN A O 1
ATOM 1617 N N . PHE A 1 216 ? 7.977 28.797 -0.858 1 97.5 216 PHE 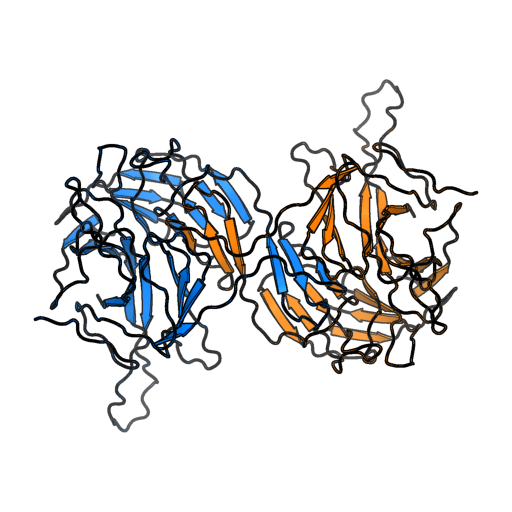A N 1
ATOM 1618 C CA . PHE A 1 216 ? 8.742 27.922 -1.737 1 97.5 216 PHE A CA 1
ATOM 1619 C C . PHE A 1 216 ? 8.016 27.719 -3.061 1 97.5 216 PHE A C 1
ATOM 1621 O O . PHE A 1 216 ? 6.875 27.25 -3.08 1 97.5 216 PHE A O 1
ATOM 1628 N N . ASN A 1 217 ? 8.648 28.078 -4.148 1 97.38 217 ASN A N 1
ATOM 1629 C CA . ASN A 1 217 ? 8.117 27.828 -5.48 1 97.38 217 ASN A CA 1
ATOM 1630 C C . ASN A 1 217 ? 8.523 26.438 -5.984 1 97.38 217 ASN A C 1
ATOM 1632 O O . ASN A 1 217 ? 9.703 26.188 -6.242 1 97.38 217 ASN A O 1
ATOM 1636 N N . THR A 1 218 ? 7.566 25.578 -6.16 1 96.25 218 THR A N 1
ATOM 1637 C CA . THR A 1 218 ? 7.883 24.203 -6.484 1 96.25 218 THR A CA 1
ATOM 1638 C C . THR A 1 218 ? 8.25 24.062 -7.961 1 96.25 218 THR A C 1
ATOM 1640 O O . THR A 1 218 ? 8.773 23.031 -8.383 1 96.25 218 THR A O 1
ATOM 1643 N N . GLU A 1 219 ? 8 25 -8.766 1 94.38 219 GLU A N 1
ATOM 1644 C CA . GLU A 1 219 ? 8.336 24.953 -10.188 1 94.38 219 GLU A CA 1
ATOM 1645 C C . GLU A 1 219 ? 9.82 25.234 -10.414 1 94.38 219 GLU A C 1
ATOM 1647 O O . GLU A 1 219 ? 10.453 24.578 -11.242 1 94.38 219 GLU A O 1
ATOM 1652 N N . ASN A 1 220 ? 10.367 26.109 -9.68 1 96.12 220 ASN A N 1
ATOM 1653 C CA . ASN A 1 220 ? 11.773 26.438 -9.867 1 96.12 220 ASN A CA 1
ATOM 1654 C C . ASN A 1 220 ? 12.602 26.109 -8.633 1 96.12 220 ASN A C 1
ATOM 1656 O O . ASN A 1 220 ? 13.789 26.406 -8.578 1 96.12 220 ASN A O 1
ATOM 1660 N N . ASN A 1 221 ? 12 25.516 -7.664 1 97.12 221 ASN A N 1
ATOM 1661 C CA . ASN A 1 221 ? 12.656 25.062 -6.441 1 97.12 221 ASN A CA 1
ATOM 1662 C C . ASN A 1 221 ? 13.406 26.203 -5.754 1 97.12 221 ASN A C 1
ATOM 1664 O O . ASN A 1 221 ? 14.586 26.062 -5.43 1 97.12 221 ASN A O 1
ATOM 1668 N N . SER A 1 222 ? 12.695 27.219 -5.453 1 98.06 222 SER A N 1
ATOM 1669 C CA . SER A 1 222 ? 13.336 28.375 -4.852 1 98.06 222 SER A CA 1
ATOM 1670 C C . SER A 1 222 ? 12.57 28.859 -3.621 1 98.06 222 SER A C 1
ATOM 1672 O O . SER A 1 222 ? 11.336 28.875 -3.621 1 98.06 222 SER A O 1
ATOM 1674 N N . TRP A 1 223 ? 13.359 29.234 -2.594 1 98 223 TRP A N 1
ATOM 1675 C CA . TRP A 1 223 ? 12.82 29.812 -1.365 1 98 223 TRP A CA 1
ATOM 1676 C C . TRP A 1 223 ? 12.828 31.344 -1.427 1 98 223 TRP A C 1
ATOM 1678 O O . TRP A 1 223 ? 13.781 31.938 -1.938 1 98 223 TRP A O 1
ATOM 1688 N N . THR A 1 224 ? 11.836 31.938 -0.895 1 98.38 224 THR A N 1
ATOM 1689 C CA . THR A 1 224 ? 11.781 33.375 -0.684 1 98.38 224 THR A CA 1
ATOM 1690 C C . THR A 1 224 ? 11.273 33.688 0.719 1 98.38 224 THR A C 1
ATOM 1692 O O . THR A 1 224 ? 10.242 33.188 1.148 1 98.38 224 THR A O 1
ATOM 1695 N N . LYS A 1 225 ? 12.047 34.469 1.435 1 98.38 225 LYS A N 1
ATOM 1696 C CA . LYS A 1 225 ? 11.523 35.031 2.686 1 98.38 225 LYS A CA 1
ATOM 1697 C C . LYS A 1 225 ? 10.578 36.188 2.422 1 98.38 225 LYS A C 1
ATOM 1699 O O . LYS A 1 225 ? 10.953 37.156 1.778 1 98.38 225 LYS A O 1
ATOM 1704 N N . LEU A 1 226 ? 9.367 36.094 2.91 1 98.31 226 LEU A N 1
ATOM 1705 C CA . LEU A 1 226 ? 8.367 37.125 2.672 1 98.31 226 LEU A CA 1
ATOM 1706 C C . LEU A 1 226 ? 8.344 38.125 3.818 1 98.31 226 LEU A C 1
ATOM 1708 O O . LEU A 1 226 ? 8.844 37.844 4.91 1 98.31 226 LEU A O 1
ATOM 1712 N N . ASN A 1 227 ? 7.805 39.312 3.5 1 97.62 227 ASN A N 1
ATOM 1713 C CA . ASN A 1 227 ? 7.598 40.344 4.488 1 97.62 227 ASN A CA 1
ATOM 1714 C C . ASN A 1 227 ? 6.125 40.75 4.59 1 97.62 227 ASN A C 1
ATOM 1716 O O . ASN A 1 227 ? 5.723 41.812 4.113 1 97.62 227 ASN A O 1
ATOM 1720 N N . PRO A 1 228 ? 5.41 39.906 5.293 1 98 228 PRO A N 1
ATOM 1721 C CA . PRO A 1 228 ? 3.967 40.156 5.344 1 98 228 PRO A CA 1
ATOM 1722 C C . PRO A 1 228 ? 3.613 41.406 6.164 1 98 228 PRO A C 1
ATOM 1724 O O . PRO A 1 228 ? 4.355 41.781 7.078 1 98 228 PRO A O 1
ATOM 1727 N N . THR A 1 229 ? 2.473 42 5.816 1 98.19 229 THR A N 1
ATOM 1728 C CA . THR A 1 229 ? 1.927 43.125 6.551 1 98.19 229 THR A CA 1
ATOM 1729 C C . THR A 1 229 ? 0.688 42.719 7.34 1 98.19 229 THR A C 1
ATOM 1731 O O . THR A 1 229 ? 0.311 41.562 7.348 1 98.19 229 THR A O 1
ATOM 1734 N N . GLY A 1 230 ? 0.143 43.688 8.133 1 98.12 230 GLY A N 1
ATOM 1735 C CA . GLY A 1 230 ? -1.072 43.438 8.891 1 98.12 230 GLY A CA 1
ATOM 1736 C C . GLY A 1 230 ? -0.807 42.875 10.273 1 98.12 230 GLY A C 1
ATOM 1737 O O . GLY A 1 230 ? 0.184 43.25 10.914 1 98.12 230 GLY A O 1
ATOM 1738 N N . ASP A 1 231 ? -1.779 42.094 10.773 1 98.19 231 ASP A N 1
ATOM 1739 C CA . ASP A 1 231 ? -1.678 41.5 12.102 1 98.19 231 ASP A CA 1
ATOM 1740 C C . ASP A 1 231 ? -0.858 40.188 12.055 1 98.19 231 ASP A C 1
ATOM 1742 O O . ASP A 1 231 ? -1.416 39.094 12.094 1 98.19 231 ASP A O 1
ATOM 1746 N N . VAL A 1 232 ? 0.379 40.312 12.062 1 97.94 232 VAL A N 1
ATOM 1747 C CA . VAL A 1 232 ? 1.289 39.188 11.922 1 97.94 232 VAL A CA 1
ATOM 1748 C C . VAL A 1 232 ? 1.228 38.312 13.18 1 97.94 232 VAL A C 1
ATOM 1750 O O . VAL A 1 232 ? 1.362 38.812 14.297 1 97.94 232 VAL A O 1
ATOM 1753 N N . PRO A 1 233 ? 0.926 37 13.008 1 98.25 233 PRO A N 1
ATOM 1754 C CA . PRO A 1 233 ? 0.943 36.125 14.188 1 98.25 233 PRO A CA 1
ATOM 1755 C C . PRO A 1 233 ? 2.301 36.094 14.883 1 98.25 233 PRO A C 1
ATOM 1757 O O . PRO A 1 233 ? 3.34 36.062 14.219 1 98.25 233 PRO A O 1
ATOM 1760 N N . PRO A 1 234 ? 2.324 36.188 16.219 1 97.88 234 PRO A N 1
ATOM 1761 C CA . PRO A 1 234 ? 3.596 36.062 16.922 1 97.88 234 PRO A CA 1
ATOM 1762 C C . PRO A 1 234 ? 4.23 34.656 16.75 1 97.88 234 PRO A C 1
ATOM 1764 O O . PRO A 1 234 ? 3.57 33.75 16.266 1 97.88 234 PRO A O 1
ATOM 1767 N N . SER A 1 235 ? 5.527 34.656 17.172 1 98.19 235 SER A N 1
ATOM 1768 C CA . SER A 1 235 ? 6.262 33.375 17.078 1 98.19 235 SER A CA 1
ATOM 1769 C C . SER A 1 235 ? 5.516 32.25 17.781 1 98.19 235 SER A C 1
ATOM 1771 O O . SER A 1 235 ? 4.926 32.469 18.844 1 98.19 235 SER A O 1
ATOM 1773 N N . ARG A 1 236 ? 5.535 31.094 17.172 1 97.75 236 ARG A N 1
ATOM 1774 C CA . ARG A 1 236 ? 4.82 29.953 17.719 1 97.75 236 ARG A CA 1
ATOM 1775 C C . ARG A 1 236 ? 5.305 28.641 17.078 1 97.75 236 ARG A C 1
ATOM 1777 O O . ARG A 1 236 ? 6.016 28.672 16.078 1 97.75 236 ARG A O 1
ATOM 1784 N N . THR A 1 237 ? 4.98 27.578 17.688 1 96.44 237 THR A N 1
ATOM 1785 C CA . THR A 1 237 ? 5.258 26.219 17.203 1 96.44 237 THR A CA 1
ATOM 1786 C C . THR A 1 237 ? 4.062 25.312 17.453 1 96.44 237 THR A C 1
ATOM 1788 O O . THR A 1 237 ? 3.127 25.672 18.172 1 96.44 237 THR A O 1
ATOM 1791 N N . ALA A 1 238 ? 3.961 24.219 16.719 1 96.31 238 ALA A N 1
ATOM 1792 C CA . ALA A 1 238 ? 2.969 23.172 16.922 1 96.31 238 ALA A CA 1
ATOM 1793 C C . ALA A 1 238 ? 1.562 23.672 16.625 1 96.31 238 ALA A C 1
ATOM 1795 O O . ALA A 1 238 ? 0.586 23.203 17.219 1 96.31 238 ALA A O 1
ATOM 1796 N N . HIS A 1 239 ? 1.448 24.781 15.836 1 97.44 239 HIS A N 1
ATOM 1797 C CA . HIS A 1 239 ? 0.173 25.266 15.305 1 97.44 239 HIS A CA 1
ATOM 1798 C C . HIS A 1 239 ? -0.204 24.516 14.031 1 97.44 239 HIS A C 1
ATOM 1800 O O . HIS A 1 239 ? 0.548 23.656 13.562 1 97.44 239 HIS A O 1
ATOM 1806 N N . ALA A 1 240 ? -1.403 24.703 13.508 1 97 240 ALA A N 1
ATOM 1807 C CA . ALA A 1 240 ? -1.874 24.094 12.266 1 97 240 ALA A CA 1
ATOM 1808 C C . ALA A 1 240 ? -2.373 25.156 11.289 1 97 240 ALA A C 1
ATOM 1810 O O . ALA A 1 240 ? -2.775 26.25 11.703 1 97 240 ALA A O 1
ATOM 1811 N N . ALA A 1 241 ? -2.312 24.828 10.055 1 97.31 241 ALA A N 1
ATOM 1812 C CA . ALA A 1 241 ? -2.777 25.75 9.031 1 97.31 241 ALA A CA 1
ATOM 1813 C C . ALA A 1 241 ? -3.26 25 7.789 1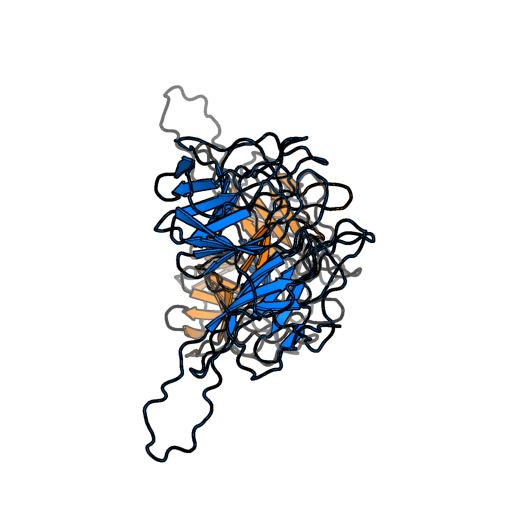 97.31 241 ALA A C 1
ATOM 1815 O O . ALA A 1 241 ? -2.803 23.891 7.516 1 97.31 241 ALA A O 1
ATOM 1816 N N . VAL A 1 242 ? -4.199 25.531 7.082 1 97.25 242 VAL A N 1
ATOM 1817 C CA . VAL A 1 242 ? -4.734 24.969 5.848 1 97.25 242 VAL A CA 1
ATOM 1818 C C . VAL A 1 242 ? -5.07 26.094 4.871 1 97.25 242 VAL A C 1
ATOM 1820 O O . VAL A 1 242 ? -5.094 27.266 5.25 1 97.25 242 VAL A O 1
ATOM 1823 N N . ALA A 1 243 ? -5.297 25.688 3.652 1 97.06 243 ALA A N 1
ATOM 1824 C CA . ALA A 1 243 ? -5.609 26.688 2.621 1 97.06 243 ALA A CA 1
ATOM 1825 C C . ALA A 1 243 ? -7.051 26.531 2.143 1 97.06 243 ALA A C 1
ATOM 1827 O O . ALA A 1 243 ? -7.566 25.422 2.043 1 97.06 243 ALA A O 1
ATOM 1828 N N . ILE A 1 244 ? -7.699 27.594 1.889 1 96.25 244 ILE A N 1
ATOM 1829 C CA . ILE A 1 244 ? -8.906 27.703 1.074 1 96.25 244 ILE A CA 1
ATOM 1830 C C . ILE A 1 244 ? -8.688 28.75 -0.016 1 96.25 244 ILE A C 1
ATOM 1832 O O . ILE A 1 244 ? -8.531 29.938 0.278 1 96.25 244 ILE A O 1
ATOM 1836 N N . GLY A 1 245 ? -8.719 28.25 -1.25 1 93.75 245 GLY A N 1
ATOM 1837 C CA . GLY A 1 245 ? -8.344 29.172 -2.32 1 93.75 245 GLY A CA 1
ATOM 1838 C C . GLY A 1 245 ? -6.941 29.719 -2.16 1 93.75 245 GLY A C 1
ATOM 1839 O O . GLY A 1 245 ? -5.98 28.969 -2.004 1 93.75 245 GLY A O 1
ATOM 1840 N N . HIS A 1 246 ? -6.84 31.078 -2.15 1 96.56 246 HIS A N 1
ATOM 1841 C CA . HIS A 1 246 ? -5.539 31.734 -2.023 1 96.56 246 HIS A CA 1
ATOM 1842 C C . HIS A 1 246 ? -5.316 32.25 -0.601 1 96.56 246 HIS A C 1
ATOM 1844 O O . HIS A 1 246 ? -4.445 33.094 -0.368 1 96.56 246 HIS A O 1
ATOM 1850 N N . ARG A 1 247 ? -6.07 31.719 0.287 1 98.25 247 ARG A N 1
ATOM 1851 C CA . ARG A 1 247 ? -5.961 32.125 1.681 1 98.25 247 ARG A CA 1
ATOM 1852 C C . ARG A 1 247 ? -5.383 31.016 2.545 1 98.25 247 ARG A C 1
ATOM 1854 O O . ARG A 1 247 ? -5.703 29.844 2.342 1 98.25 247 ARG A O 1
ATOM 1861 N N . LEU A 1 248 ? -4.539 31.406 3.441 1 98.38 248 LEU A N 1
ATOM 1862 C CA . LEU A 1 248 ? -3.967 30.5 4.43 1 98.38 248 LEU A CA 1
ATOM 1863 C C . LEU A 1 248 ? -4.52 30.781 5.82 1 98.38 248 LEU A C 1
ATOM 1865 O O . LEU A 1 248 ? -4.367 31.906 6.332 1 98.38 248 LEU A O 1
ATOM 1869 N N . TYR A 1 249 ? -5.203 29.812 6.391 1 98.5 249 TYR A N 1
ATOM 1870 C CA . TYR A 1 249 ? -5.77 29.938 7.73 1 98.5 249 TYR A CA 1
ATOM 1871 C C . TYR A 1 249 ? -4.887 29.25 8.766 1 98.5 249 TYR A C 1
ATOM 1873 O O . TYR A 1 249 ? -4.504 28.094 8.586 1 98.5 249 TYR A O 1
ATOM 1881 N N . LEU A 1 250 ? -4.559 29.938 9.789 1 98.19 250 LEU A N 1
ATOM 1882 C CA . LEU A 1 250 ? -3.65 29.484 10.836 1 98.19 250 LEU A CA 1
ATOM 1883 C C . LEU A 1 250 ? -4.34 29.5 12.195 1 98.19 250 LEU A C 1
ATOM 1885 O O . LEU A 1 250 ? -4.969 30.5 12.562 1 98.19 250 LEU A O 1
ATOM 1889 N N . PHE A 1 251 ? -4.242 28.422 12.977 1 98.38 251 PHE A N 1
ATOM 1890 C CA . PHE A 1 251 ? -4.922 28.344 14.266 1 98.38 251 PHE A CA 1
ATOM 1891 C C . PHE A 1 251 ? -4.016 27.719 15.32 1 98.38 251 PHE A C 1
ATOM 1893 O O . PHE A 1 251 ? -3.342 26.719 15.055 1 98.38 251 PHE A O 1
ATOM 1900 N N . GLY A 1 252 ? -3.961 28.297 16.5 1 98.25 252 GLY A N 1
ATOM 1901 C CA . GLY A 1 252 ? -3.414 27.703 17.703 1 98.25 252 GLY A CA 1
ATOM 1902 C C . GLY A 1 252 ? -1.897 27.641 17.703 1 98.25 252 GLY A C 1
ATOM 1903 O O . GLY A 1 252 ? -1.238 28.562 17.203 1 98.25 252 GLY A O 1
ATOM 1904 N N . GLY A 1 253 ? -1.349 26.656 18.438 1 98 253 GLY A N 1
ATOM 1905 C CA . GLY A 1 253 ? 0.078 26.5 18.672 1 98 253 GLY A CA 1
ATOM 1906 C C . GLY A 1 253 ? 0.484 26.844 20.094 1 98 253 GLY A C 1
ATOM 1907 O O . GLY A 1 253 ? -0.354 26.875 21 1 98 253 GLY A O 1
ATOM 1908 N N . MET A 1 254 ? 1.721 26.922 20.219 1 97.81 254 MET A N 1
ATOM 1909 C CA . MET A 1 254 ? 2.322 27.281 21.5 1 97.81 254 MET A CA 1
ATOM 1910 C C . MET A 1 254 ? 3.316 28.422 21.328 1 97.81 254 MET A C 1
ATOM 1912 O O . MET A 1 254 ? 4.098 28.438 20.375 1 97.81 254 MET A O 1
ATOM 1916 N N . ASN A 1 255 ? 3.258 29.375 22.25 1 97.38 255 ASN A N 1
ATOM 1917 C CA . ASN A 1 255 ? 4.191 30.484 22.188 1 97.38 255 ASN A CA 1
ATOM 1918 C C . ASN A 1 255 ? 5.457 30.219 22.984 1 97.38 255 ASN A C 1
ATOM 1920 O O . ASN A 1 255 ? 5.625 29.125 23.547 1 97.38 255 ASN A O 1
ATOM 1924 N N . GLY A 1 256 ? 6.398 31.203 22.984 1 95 256 GLY A N 1
ATOM 1925 C CA . GLY A 1 256 ? 7.699 31.047 23.625 1 95 256 GLY A CA 1
ATOM 1926 C C . GLY A 1 256 ? 7.617 30.922 25.141 1 95 256 GLY A C 1
ATOM 1927 O O . GLY A 1 256 ? 8.578 30.484 25.781 1 95 256 GLY A O 1
ATOM 1928 N N . LEU A 1 257 ? 6.512 31.281 25.703 1 95.31 257 LEU A N 1
ATOM 1929 C CA . LEU A 1 257 ? 6.312 31.172 27.141 1 95.31 257 LEU A CA 1
ATOM 1930 C C . LEU A 1 257 ? 5.723 29.812 27.5 1 95.31 257 LEU A C 1
ATOM 1932 O O . LEU A 1 257 ? 5.43 29.547 28.672 1 95.31 257 LEU A O 1
ATOM 1936 N N . GLY A 1 258 ? 5.477 29 26.578 1 94.88 258 GLY A N 1
ATOM 1937 C CA . GLY A 1 258 ? 4.922 27.688 26.812 1 94.88 258 GLY A CA 1
ATOM 1938 C C . GLY A 1 258 ? 3.416 27.688 27 1 94.88 258 GLY A C 1
ATOM 1939 O O . GLY A 1 258 ? 2.865 26.828 27.703 1 94.88 258 GLY A O 1
ATOM 1940 N N . MET A 1 259 ? 2.785 28.625 26.453 1 97.5 259 MET A N 1
ATOM 1941 C CA . MET A 1 259 ? 1.332 28.734 26.562 1 97.5 259 MET A CA 1
ATOM 1942 C C . MET A 1 259 ? 0.653 28.312 25.266 1 97.5 259 MET A C 1
ATOM 1944 O O . MET A 1 259 ? 1.04 28.75 24.188 1 97.5 259 MET A O 1
ATOM 1948 N N . ALA A 1 260 ? -0.339 27.438 25.422 1 98.38 260 ALA A N 1
ATOM 1949 C CA . ALA A 1 260 ? -1.151 27.078 24.266 1 98.38 260 ALA A CA 1
ATOM 1950 C C . ALA A 1 260 ? -1.98 28.266 23.781 1 98.38 260 ALA A C 1
ATOM 1952 O O . ALA A 1 260 ? -2.426 29.094 24.578 1 98.38 260 ALA A O 1
ATOM 1953 N N . LEU A 1 261 ? -2.211 28.328 22.516 1 98.44 261 LEU A N 1
ATOM 1954 C CA . LEU A 1 261 ? -2.857 29.484 21.922 1 98.44 261 LEU A CA 1
ATOM 1955 C C . LEU A 1 261 ? -4.199 29.094 21.297 1 98.44 261 LEU A C 1
ATOM 1957 O O . LEU A 1 261 ? -4.398 27.953 20.906 1 98.44 261 LEU A O 1
ATOM 1961 N N . ASP A 1 262 ? -5.113 29.984 21.172 1 97.94 262 ASP A N 1
ATOM 1962 C CA . ASP A 1 262 ? -6.398 29.781 20.516 1 97.94 262 ASP A CA 1
ATOM 1963 C C . ASP A 1 262 ? -6.664 30.875 19.469 1 97.94 262 ASP A C 1
ATOM 1965 O O . ASP A 1 262 ? -7.797 31.031 19.016 1 97.94 262 ASP A O 1
ATOM 1969 N N . ASP A 1 263 ? -5.672 31.672 19.25 1 97.75 263 ASP A N 1
ATOM 1970 C CA . ASP A 1 263 ? -5.867 32.75 18.266 1 97.75 263 ASP A CA 1
ATOM 1971 C C . ASP A 1 263 ? -5.898 32.156 16.844 1 97.75 263 ASP A C 1
ATOM 1973 O O . ASP A 1 263 ? -5.465 31.047 16.609 1 97.75 263 ASP A O 1
ATOM 1977 N N . PHE A 1 264 ? -6.508 32.906 15.961 1 98.19 264 PHE A N 1
ATOM 1978 C CA . PHE A 1 264 ? -6.875 32.5 14.609 1 98.19 264 PHE A CA 1
ATOM 1979 C C . PHE A 1 264 ? -6.566 33.594 13.609 1 98.19 264 PHE A C 1
ATOM 1981 O O . PHE A 1 264 ? -6.945 34.75 13.812 1 98.19 264 PHE A O 1
ATOM 1988 N N . TYR A 1 265 ? -5.762 33.25 12.562 1 98.69 265 TYR A N 1
ATOM 1989 C CA . TYR A 1 265 ? -5.316 34.25 11.586 1 98.69 265 TYR A CA 1
ATOM 1990 C C . TYR A 1 265 ? -5.59 33.781 10.164 1 98.69 265 TYR A C 1
ATOM 1992 O O . TYR A 1 265 ? -5.762 32.594 9.922 1 98.69 265 TYR A O 1
ATOM 2000 N N . VAL A 1 266 ? -5.684 34.688 9.227 1 98.75 266 VAL A N 1
ATOM 2001 C CA . VAL A 1 266 ? -5.746 34.375 7.797 1 98.75 266 VAL A CA 1
ATOM 2002 C C . VAL A 1 266 ? -4.715 35.219 7.051 1 98.75 266 VAL A C 1
ATOM 2004 O O . VAL A 1 266 ? -4.527 36.406 7.363 1 98.75 266 VAL A O 1
ATOM 2007 N N . LEU A 1 267 ? -3.979 34.594 6.223 1 98.81 267 LEU A N 1
ATOM 2008 C CA . LEU A 1 267 ? -3.072 35.281 5.301 1 98.81 267 LEU A CA 1
ATOM 2009 C C . LEU A 1 267 ? -3.68 35.375 3.904 1 98.81 267 LEU A C 1
ATOM 2011 O O . LEU A 1 267 ? -3.998 34.344 3.297 1 98.81 267 LEU A O 1
ATOM 2015 N N . GLU A 1 268 ? -3.916 36.594 3.43 1 98.31 268 GLU A N 1
ATOM 2016 C CA . GLU A 1 268 ? -4.145 36.781 2.002 1 98.31 268 GLU A CA 1
ATOM 2017 C C . GLU A 1 268 ? -2.842 36.688 1.215 1 98.31 268 GLU A C 1
ATOM 2019 O O . GLU A 1 268 ? -2.045 37.625 1.212 1 98.31 268 GLU A O 1
ATOM 2024 N N . THR A 1 269 ? -2.65 35.594 0.523 1 97.44 269 THR A N 1
ATOM 2025 C CA . THR A 1 269 ? -1.33 35.344 -0.037 1 97.44 269 THR A CA 1
ATOM 2026 C C . THR A 1 269 ? -1.058 36.25 -1.232 1 97.44 269 THR A C 1
ATOM 2028 O O . THR A 1 269 ? 0.099 36.531 -1.555 1 97.44 269 THR A O 1
ATOM 2031 N N . GLU A 1 270 ? -2.076 36.688 -1.938 1 95.94 270 GLU A N 1
ATOM 2032 C CA . GLU A 1 270 ? -1.899 37.562 -3.084 1 95.94 270 GLU A CA 1
ATOM 2033 C C . GLU A 1 270 ? -1.37 38.938 -2.648 1 95.94 270 GLU A C 1
ATOM 2035 O O . GLU A 1 270 ? -0.553 39.531 -3.346 1 95.94 270 GLU A O 1
ATOM 2040 N N . THR A 1 271 ? -1.771 39.438 -1.541 1 97.44 271 THR A N 1
ATOM 2041 C CA . THR A 1 271 ? -1.334 40.719 -1.032 1 97.44 271 THR A CA 1
ATOM 2042 C C . THR A 1 271 ? -0.332 40.531 0.105 1 97.44 271 THR A C 1
ATOM 2044 O O . THR A 1 271 ? 0.25 41.531 0.582 1 97.44 271 THR A O 1
ATOM 2047 N N . CYS A 1 272 ? -0.106 39.375 0.533 1 98 272 CYS A N 1
ATOM 2048 C CA . CYS A 1 272 ? 0.795 39.031 1.626 1 98 272 CYS A CA 1
ATOM 2049 C C . CYS A 1 272 ? 0.456 39.812 2.883 1 98 272 CYS A C 1
ATOM 2051 O O . CYS A 1 272 ? 1.319 40.5 3.453 1 98 272 CYS A O 1
ATOM 2053 N N . LYS A 1 273 ? -0.769 39.719 3.279 1 98.62 273 LYS A N 1
ATOM 2054 C CA . LYS A 1 273 ? -1.274 40.469 4.438 1 98.62 273 LYS A CA 1
ATOM 2055 C C . LYS A 1 273 ? -1.962 39.5 5.422 1 98.62 273 LYS A C 1
ATOM 2057 O O . LYS A 1 273 ? -2.855 38.75 5.043 1 98.62 273 LYS A O 1
ATOM 2062 N N . TRP A 1 274 ? -1.48 39.562 6.707 1 98.62 274 TRP A N 1
ATOM 2063 C CA . TRP A 1 274 ? -2.111 38.812 7.773 1 98.62 274 TRP A CA 1
ATOM 2064 C C . TRP A 1 274 ? -3.264 39.594 8.398 1 98.62 274 TRP A C 1
ATOM 2066 O O . TRP A 1 274 ? -3.172 40.812 8.578 1 98.62 274 TRP A O 1
ATOM 2076 N N . SER A 1 275 ? -4.301 38.906 8.773 1 98.56 275 SER A N 1
ATOM 2077 C CA . SER A 1 275 ? -5.387 39.438 9.578 1 98.56 275 SER A CA 1
ATOM 2078 C C . SER A 1 275 ? -5.789 38.469 10.68 1 98.56 275 SER A C 1
ATOM 2080 O O . SER A 1 275 ? -5.824 37.25 10.469 1 98.56 275 SER A O 1
ATOM 2082 N N . ARG A 1 276 ? -6.035 39.031 11.82 1 98.19 276 ARG A N 1
ATOM 2083 C CA . ARG A 1 276 ? -6.578 38.188 12.898 1 98.19 276 ARG A CA 1
ATOM 2084 C C . ARG A 1 276 ? -8.078 38 12.727 1 98.19 276 ARG A C 1
ATOM 2086 O O . ARG A 1 276 ? -8.812 38.938 12.461 1 98.19 276 ARG A O 1
ATOM 2093 N N . ILE A 1 277 ? -8.477 36.75 12.797 1 97.75 277 ILE A N 1
ATOM 2094 C CA . ILE A 1 277 ? -9.898 36.438 12.688 1 97.75 277 ILE A CA 1
ATOM 2095 C C . ILE A 1 277 ? -10.531 36.438 14.078 1 97.75 277 ILE A C 1
ATOM 2097 O O . ILE A 1 277 ? -10.086 35.688 14.969 1 97.75 277 ILE A O 1
ATOM 2101 N N . ARG A 1 278 ? -11.539 37.25 14.234 1 95.69 278 ARG A N 1
ATOM 2102 C CA . ARG A 1 278 ? -12.352 37.219 15.445 1 95.69 278 ARG A CA 1
ATOM 2103 C C . ARG A 1 278 ? -13.688 36.531 15.188 1 95.69 278 ARG A C 1
ATOM 2105 O O . ARG A 1 278 ? -14.578 37.094 14.555 1 95.69 278 ARG A O 1
ATOM 2112 N N . SER A 1 279 ? -13.82 35.344 15.727 1 94.38 279 SER A N 1
ATOM 2113 C CA . SER A 1 279 ? -15.039 34.562 15.508 1 94.38 279 SER A CA 1
ATOM 2114 C C . SER A 1 279 ? -16.203 35.125 16.328 1 94.38 279 SER A C 1
ATOM 2116 O O . SER A 1 279 ? -15.984 35.75 17.375 1 94.38 279 SER A O 1
ATOM 2118 N N . ASP A 1 280 ? -17.531 35.031 15.875 1 91.75 280 ASP A N 1
ATOM 2119 C CA . ASP A 1 280 ? -18.734 35.469 16.578 1 91.75 280 ASP A CA 1
ATOM 2120 C C . ASP A 1 280 ? -19 34.594 17.812 1 91.75 280 ASP A C 1
ATOM 2122 O O . ASP A 1 280 ? -19.594 35.062 18.781 1 91.75 280 ASP A O 1
ATOM 2126 N N . GLY A 1 281 ? -18.25 33.719 18.234 1 89.69 281 GLY A N 1
ATOM 2127 C CA . GLY A 1 281 ? -18.328 32.781 19.344 1 89.69 281 GLY A CA 1
ATOM 2128 C C . GLY A 1 281 ? -16.969 32.312 19.844 1 89.69 281 GLY A C 1
ATOM 2129 O O . GLY A 1 281 ? -15.938 32.875 19.422 1 89.69 281 GLY A O 1
ATOM 2130 N N . LEU A 1 282 ? -17.109 31.453 20.812 1 93.19 282 LEU A N 1
ATOM 2131 C CA . LEU A 1 282 ? -15.875 30.969 21.422 1 93.19 282 LEU A CA 1
ATOM 2132 C C . LEU A 1 282 ? -15.078 30.125 20.422 1 93.19 282 LEU A C 1
ATOM 2134 O O . LEU A 1 282 ? -15.641 29.297 19.719 1 93.19 282 LEU A O 1
ATOM 2138 N N . PRO A 1 283 ? -13.844 30.391 20.328 1 96 283 PRO A N 1
ATOM 2139 C CA . PRO A 1 283 ? -13.008 29.453 19.578 1 96 283 PRO A CA 1
ATOM 2140 C C . PRO A 1 283 ? -12.75 28.156 20.328 1 96 283 PRO A C 1
ATOM 2142 O O . PRO A 1 283 ? -13.047 28.062 21.516 1 96 283 PRO A O 1
ATOM 2145 N N . PRO A 1 284 ? -12.289 27.125 19.578 1 96.75 284 PRO A N 1
ATOM 2146 C CA . PRO A 1 284 ? -11.82 25.953 20.328 1 96.75 284 PRO A CA 1
ATOM 2147 C C . PRO A 1 284 ? -10.828 26.312 21.438 1 96.75 284 PRO A C 1
ATOM 2149 O O . PRO A 1 284 ? -10.117 27.312 21.312 1 96.75 284 PRO A O 1
ATOM 2152 N N . ASN A 1 285 ? -10.711 25.516 22.5 1 97.12 285 ASN A N 1
ATOM 2153 C CA . ASN A 1 285 ? -9.727 25.719 23.562 1 97.12 285 ASN A CA 1
ATOM 2154 C C . ASN A 1 285 ? -8.312 25.875 23 1 97.12 285 ASN A C 1
ATOM 2156 O O . ASN A 1 285 ? -8 25.297 21.953 1 97.12 285 ASN A O 1
ATOM 2160 N N . PRO A 1 286 ? -7.508 26.734 23.734 1 98.31 286 PRO A N 1
ATOM 2161 C CA . PRO A 1 286 ? -6.109 26.781 23.312 1 98.31 286 PRO A CA 1
ATOM 2162 C C . PRO A 1 286 ? -5.508 25.375 23.141 1 98.31 286 PRO A C 1
ATOM 2164 O O . PRO A 1 286 ? -5.707 24.516 23.984 1 98.31 286 PRO A O 1
ATOM 2167 N N . ARG A 1 287 ? -4.805 25.203 22.047 1 98.44 287 ARG A N 1
ATOM 2168 C CA . ARG A 1 287 ? -4.32 23.859 21.781 1 98.44 287 ARG A CA 1
ATOM 2169 C C . ARG A 1 287 ? -3.115 23.875 20.844 1 98.44 287 ARG A C 1
ATOM 2171 O O . ARG A 1 287 ? -2.955 24.797 20.062 1 98.44 287 ARG A O 1
ATOM 2178 N N . LEU A 1 288 ? -2.283 22.953 21 1 97.69 288 LEU A N 1
ATOM 2179 C CA . LEU A 1 288 ? -1.174 22.625 20.109 1 97.69 288 LEU A CA 1
ATOM 2180 C C . LEU A 1 288 ? -1.247 21.172 19.641 1 97.69 288 LEU A C 1
ATOM 2182 O O . LEU A 1 288 ? -1.991 20.375 20.219 1 97.69 288 LEU A O 1
ATOM 2186 N N . ASP A 1 289 ? -0.595 20.828 18.516 1 96.38 289 ASP A N 1
ATOM 2187 C CA . ASP A 1 289 ? -0.469 19.469 18 1 96.38 289 ASP A CA 1
ATOM 2188 C C . ASP A 1 289 ? -1.835 18.875 17.641 1 96.38 289 ASP A C 1
ATOM 2190 O O . ASP A 1 289 ? -2.072 17.688 17.812 1 96.38 289 ASP A O 1
ATOM 2194 N N . HIS A 1 290 ? -2.807 19.766 17.281 1 97.75 290 HIS A N 1
ATOM 2195 C CA . HIS A 1 290 ? -4.09 19.344 16.734 1 97.75 290 HIS A CA 1
ATOM 2196 C C . HIS A 1 290 ? -4.008 19.141 15.227 1 97.75 290 HIS A C 1
ATOM 2198 O O . HIS A 1 290 ? -3.049 19.578 14.594 1 97.75 290 HIS A O 1
ATOM 2204 N N . ALA A 1 291 ? -4.965 18.438 14.688 1 96.94 291 ALA A N 1
ATOM 2205 C CA . ALA A 1 291 ? -5.062 18.234 13.242 1 96.94 291 ALA A CA 1
ATOM 2206 C C . ALA A 1 291 ? -6.047 19.219 12.617 1 96.94 291 ALA A C 1
ATOM 2208 O O . ALA A 1 291 ? -7.035 19.594 13.25 1 96.94 291 ALA A O 1
ATOM 2209 N N . MET A 1 292 ? -5.742 19.609 11.445 1 97.12 292 MET A N 1
ATOM 2210 C CA . MET A 1 292 ? -6.578 20.562 10.727 1 97.12 292 MET A CA 1
ATOM 2211 C C . MET A 1 292 ? -6.598 20.25 9.227 1 97.12 292 MET A C 1
ATOM 2213 O O . MET A 1 292 ? -5.57 19.891 8.648 1 97.12 292 MET A O 1
ATOM 2217 N N . CYS A 1 293 ? -7.777 20.328 8.625 1 97.06 293 CYS A N 1
ATOM 2218 C CA . CYS A 1 293 ? -7.879 20.203 7.18 1 97.06 293 CYS A CA 1
ATOM 2219 C C . CYS A 1 293 ? -9.086 20.969 6.645 1 97.06 293 CYS A C 1
ATOM 2221 O O . CYS A 1 293 ? -9.898 21.453 7.422 1 97.06 293 CYS A O 1
ATOM 2223 N N . THR A 1 294 ? -9.086 21.203 5.352 1 96.38 294 THR A N 1
ATOM 2224 C CA . THR A 1 294 ? -10.242 21.781 4.68 1 96.38 294 THR A CA 1
ATOM 2225 C C . THR A 1 294 ? -11.219 20.703 4.246 1 96.38 294 THR A C 1
ATOM 2227 O O . THR A 1 294 ? -10.812 19.641 3.76 1 96.38 294 THR A O 1
ATOM 2230 N N . ILE A 1 295 ? -12.477 20.938 4.469 1 95.56 295 ILE A N 1
ATOM 2231 C CA . ILE A 1 295 ? -13.492 19.969 4.07 1 95.56 295 ILE A CA 1
ATOM 2232 C C . ILE A 1 295 ? -14.547 20.672 3.199 1 95.56 295 ILE A C 1
ATOM 2234 O O . ILE A 1 295 ? -14.586 21.891 3.127 1 95.56 295 ILE A O 1
ATOM 2238 N N . LEU A 1 296 ? -15.352 19.844 2.533 1 90.56 296 LEU A N 1
ATOM 2239 C CA . LEU A 1 296 ? -16.469 20.328 1.732 1 90.56 296 LEU A CA 1
ATOM 2240 C C . LEU A 1 296 ? -17.797 19.781 2.264 1 90.56 296 LEU A C 1
ATOM 2242 O O . LEU A 1 296 ? -17.922 18.578 2.508 1 90.56 296 LEU A O 1
ATOM 2246 N N . LEU A 1 297 ? -18.734 20.688 2.512 1 88.75 297 LEU A N 1
ATOM 2247 C CA . LEU A 1 297 ? -20.078 20.281 2.885 1 88.75 297 LEU A CA 1
ATOM 2248 C C . LEU A 1 297 ? -21.094 20.766 1.862 1 88.75 297 LEU A C 1
ATOM 2250 O O . LEU A 1 297 ? -21.016 21.906 1.386 1 88.75 297 LEU A O 1
ATOM 2254 N N . PRO A 1 298 ? -22.016 19.875 1.518 1 80.31 298 PRO A N 1
ATOM 2255 C CA . PRO A 1 298 ? -23.078 20.328 0.606 1 80.31 298 PRO A CA 1
ATOM 2256 C C . PRO A 1 298 ? -23.984 21.375 1.239 1 80.31 298 PRO A C 1
ATOM 2258 O O . PRO A 1 298 ? -24.25 21.328 2.445 1 80.31 298 PRO A O 1
ATOM 2261 N N . LYS A 1 299 ? -24.344 22.344 0.404 1 71.62 299 LYS A N 1
ATOM 2262 C CA . LYS A 1 299 ? -25.312 23.328 0.883 1 71.62 299 LYS A CA 1
ATOM 2263 C C . LYS A 1 299 ? -26.719 22.766 0.892 1 71.62 299 LYS A C 1
ATOM 2265 O O . LYS A 1 299 ? -27.141 22.094 -0.058 1 71.62 299 LYS A O 1
ATOM 2270 N N . ILE A 1 300 ? -27.281 22.609 1.989 1 60.91 300 ILE A N 1
ATOM 2271 C CA . ILE A 1 300 ? -28.672 22.141 2.031 1 60.91 300 ILE A CA 1
ATOM 2272 C C . ILE A 1 300 ? -29.594 23.219 1.471 1 60.91 300 ILE A C 1
ATOM 2274 O O . ILE A 1 300 ? -29.578 24.359 1.933 1 60.91 300 ILE A O 1
ATOM 2278 N N . THR A 1 301 ? -29.875 23.156 0.195 1 53.56 301 THR A N 1
ATOM 2279 C CA . THR A 1 301 ? -30.859 24.094 -0.346 1 53.56 301 THR A CA 1
ATOM 2280 C C . THR A 1 301 ? -32.188 23.969 0.396 1 53.56 301 THR A C 1
ATOM 2282 O O . THR A 1 301 ? -32.719 22.859 0.574 1 53.56 301 THR A O 1
ATOM 2285 N N . GLU A 1 302 ? -32.406 24.797 1.275 1 48.31 302 GLU A N 1
ATOM 2286 C CA . GLU A 1 302 ? -33.812 24.906 1.699 1 48.31 302 GLU A CA 1
ATOM 2287 C C . GLU A 1 302 ? -34.75 24.844 0.503 1 48.31 302 GLU A C 1
ATOM 2289 O O . GLU A 1 302 ? -34.562 25.578 -0.473 1 48.31 302 GLU A O 1
ATOM 2294 N N . GLU A 1 303 ? -35.344 23.75 0.26 1 45.38 303 GLU A N 1
ATOM 2295 C CA . GLU A 1 303 ? -36.438 23.75 -0.686 1 45.38 303 GLU A CA 1
ATOM 2296 C C . GLU A 1 303 ? -37.375 24.953 -0.463 1 45.38 303 GLU A C 1
ATOM 2298 O O . GLU A 1 303 ? -38 25.078 0.583 1 45.38 303 GLU A O 1
ATOM 2303 N N . ALA A 1 304 ? -37.094 26.266 -0.718 1 41.81 304 ALA A N 1
ATOM 2304 C CA . ALA A 1 304 ? -38.25 27.125 -0.836 1 41.81 304 ALA A CA 1
ATOM 2305 C C . ALA A 1 304 ? -39.344 26.438 -1.664 1 41.81 304 ALA A C 1
ATOM 2307 O O . ALA A 1 304 ? -39.062 25.812 -2.68 1 41.81 304 ALA A O 1
ATOM 2308 N N . PRO A 1 305 ? -40.562 26.203 -1.171 1 42.16 305 PRO A N 1
ATOM 2309 C CA . PRO A 1 305 ? -41.719 25.734 -1.944 1 42.16 305 PRO A CA 1
ATOM 2310 C C . PRO A 1 305 ? -41.781 26.375 -3.332 1 42.16 305 PRO A C 1
ATOM 2312 O O . PRO A 1 305 ? -42.844 26.359 -3.967 1 42.16 305 PRO A O 1
ATOM 2315 N N . SER A 1 306 ? -40.906 27.234 -3.834 1 40.22 306 SER A N 1
ATOM 2316 C CA . SER A 1 306 ? -41.375 27.906 -5.031 1 40.22 306 SER A CA 1
ATOM 2317 C C . SER A 1 306 ? -41.656 26.906 -6.152 1 40.22 306 SER A C 1
ATOM 2319 O O . SER A 1 306 ? -41.031 25.859 -6.234 1 40.22 306 SER A O 1
ATOM 2321 N N . SER A 1 307 ? -42.875 26.984 -6.98 1 42.69 307 SER A N 1
ATOM 2322 C CA . SER A 1 307 ? -43.594 26.344 -8.07 1 42.69 307 SER A CA 1
ATOM 2323 C C . SER A 1 307 ? -42.656 25.922 -9.195 1 42.69 307 SER A C 1
ATOM 2325 O O . SER A 1 307 ? -43.031 25.125 -10.047 1 42.69 307 SER A O 1
ATOM 2327 N N . THR A 1 308 ? -41.938 26.906 -9.867 1 42.56 308 THR A N 1
ATOM 2328 C CA . THR A 1 308 ? -41.344 26.594 -11.164 1 42.56 308 THR A CA 1
ATOM 2329 C C . THR A 1 308 ? -40.125 25.688 -11 1 42.56 308 THR A C 1
ATOM 2331 O O . THR A 1 308 ? -39.281 25.922 -10.141 1 42.56 308 THR A O 1
ATOM 2334 N N . PRO A 1 309 ? -40.156 24.438 -11.547 1 41.56 309 PRO A N 1
ATOM 2335 C CA . PRO A 1 309 ? -39.062 23.484 -11.625 1 41.56 309 PRO A CA 1
ATOM 2336 C C . PRO A 1 309 ? -37.719 24.141 -11.852 1 41.56 309 PRO A C 1
ATOM 2338 O O . PRO A 1 309 ? -37.375 24.469 -12.992 1 41.56 309 PRO A O 1
ATOM 2341 N N . SER A 1 310 ? -37.438 25.328 -11.414 1 39.38 310 SER A N 1
ATOM 2342 C CA . SER A 1 310 ? -36.156 25.906 -11.82 1 39.38 310 SER A CA 1
ATOM 2343 C C . SER A 1 310 ? -35.031 24.906 -11.656 1 39.38 310 SER A C 1
ATOM 2345 O O . SER A 1 310 ? -35.156 23.953 -10.875 1 39.38 310 SER A O 1
ATOM 2347 N N . GLU A 1 311 ? -33.969 25.094 -12.484 1 42.34 311 GLU A N 1
ATOM 2348 C CA . GLU A 1 311 ? -32.625 24.5 -12.648 1 42.34 311 GLU A CA 1
ATOM 2349 C C . GLU A 1 311 ? -32.031 24.125 -11.297 1 42.34 311 GLU A C 1
ATOM 2351 O O . GLU A 1 311 ? -32.219 24.828 -10.305 1 42.34 311 GLU A O 1
ATOM 2356 N N . ASN A 1 312 ? -31.969 22.859 -10.984 1 44.59 312 ASN A N 1
ATOM 2357 C CA . ASN A 1 312 ? -31.203 22.25 -9.906 1 44.59 312 ASN A CA 1
ATOM 2358 C C . ASN A 1 312 ? -30.062 23.156 -9.438 1 44.59 312 ASN A C 1
ATOM 2360 O O . ASN A 1 312 ? -28.969 23.141 -10.016 1 44.59 312 ASN A O 1
ATOM 2364 N N . ASN A 1 313 ? -30.266 24.375 -9.219 1 45.62 313 ASN A N 1
ATOM 2365 C CA . ASN A 1 313 ? -29.297 25.328 -8.688 1 45.62 313 ASN A CA 1
ATOM 2366 C C . ASN A 1 313 ? -28.594 24.781 -7.453 1 45.62 313 ASN A C 1
ATOM 2368 O O . ASN A 1 313 ? -29 25.062 -6.324 1 45.62 313 ASN A O 1
ATOM 2372 N N . GLU A 1 314 ? -28.266 23.578 -7.449 1 53.81 314 GLU A N 1
ATOM 2373 C CA . GLU A 1 314 ? -27.453 23.031 -6.363 1 53.81 314 GLU A CA 1
ATOM 2374 C C . GLU A 1 314 ? -26.344 24.016 -5.973 1 53.81 314 GLU A C 1
ATOM 2376 O O . GLU A 1 314 ? -25.547 24.422 -6.82 1 53.81 314 GLU A O 1
ATOM 2381 N N . SER A 1 315 ? -26.562 24.891 -5.016 1 61.59 315 SER A N 1
ATOM 2382 C CA . SER A 1 315 ? -25.531 25.766 -4.469 1 61.59 315 SER A CA 1
ATOM 2383 C C . SER A 1 315 ? -24.219 25.031 -4.289 1 61.59 315 SER A C 1
ATOM 2385 O O . SER A 1 315 ? -24.203 23.859 -3.932 1 61.59 315 SER A O 1
ATOM 2387 N N . PRO A 1 316 ? -23.188 25.625 -4.824 1 72.81 316 PRO A N 1
ATOM 2388 C CA . PRO A 1 316 ? -21.875 24.984 -4.715 1 72.81 316 PRO A CA 1
ATOM 2389 C C . PRO A 1 316 ? -21.516 24.609 -3.277 1 72.81 316 PRO A C 1
ATOM 2391 O O . PRO A 1 316 ? -21.938 25.281 -2.334 1 72.81 316 PRO A O 1
ATOM 2394 N N . PRO A 1 317 ? -20.969 23.5 -3.096 1 79.69 317 PRO A N 1
ATOM 2395 C CA . PRO A 1 317 ? -20.547 23.094 -1.753 1 79.69 317 PRO A CA 1
ATOM 2396 C C . PRO A 1 317 ? -19.672 24.141 -1.063 1 79.69 317 PRO A C 1
ATOM 2398 O O . PRO A 1 317 ? -19.016 24.938 -1.734 1 79.69 317 PRO A O 1
ATOM 2401 N N . SER A 1 318 ? -19.844 24.219 0.233 1 88.31 318 SER A N 1
ATOM 2402 C CA . SER A 1 318 ? -19.078 25.172 1.034 1 88.31 318 SER A CA 1
ATOM 2403 C C . SER A 1 318 ? -17.797 24.531 1.57 1 88.31 318 SER A C 1
ATOM 2405 O O . SER A 1 318 ? -17.812 23.391 2.025 1 88.31 318 SER A O 1
ATOM 2407 N N . GLN A 1 319 ? -16.719 25.312 1.475 1 92.69 319 GLN A N 1
ATOM 2408 C CA . GLN A 1 319 ? -15.453 24.891 2.082 1 92.69 319 GLN A CA 1
ATOM 2409 C C . GLN A 1 319 ? -15.375 25.312 3.545 1 92.69 319 GLN A C 1
ATOM 2411 O O . GLN A 1 319 ? -15.648 26.469 3.871 1 92.69 319 GLN A O 1
ATOM 2416 N N . LEU A 1 320 ? -15.109 24.375 4.355 1 96 320 LEU A N 1
ATOM 2417 C CA . LEU A 1 320 ? -15.008 24.641 5.789 1 96 320 LEU A CA 1
ATOM 2418 C C . LEU A 1 320 ? -13.664 24.172 6.332 1 96 320 LEU A C 1
ATOM 2420 O O . LEU A 1 320 ? -12.953 23.406 5.676 1 96 320 LEU A O 1
ATOM 2424 N N . LEU A 1 321 ? -13.336 24.672 7.52 1 97.75 321 LEU A N 1
ATOM 2425 C CA . LEU A 1 321 ? -12.18 24.188 8.266 1 97.75 321 LEU A CA 1
ATOM 2426 C C . LEU A 1 321 ? -12.602 23.125 9.281 1 97.75 321 LEU A C 1
ATOM 2428 O O . LEU A 1 321 ? -13.648 23.25 9.914 1 97.75 321 LEU A O 1
ATOM 2432 N N . PHE A 1 322 ? -11.852 22.094 9.352 1 97.81 322 PHE A N 1
ATOM 2433 C CA . PHE A 1 322 ? -12.008 21.016 10.328 1 97.81 322 PHE A CA 1
ATOM 2434 C C . PHE A 1 322 ? -10.836 21 11.297 1 97.81 322 PHE A C 1
ATOM 2436 O O . PHE A 1 322 ? -9.672 21.016 10.883 1 97.81 322 PHE A O 1
ATOM 2443 N N . VAL A 1 323 ? -11.102 21.016 12.578 1 98.12 323 VAL A N 1
ATOM 2444 C CA . VAL A 1 323 ? -10.086 20.922 13.625 1 98.12 323 VAL A CA 1
ATOM 2445 C C . VAL A 1 323 ? -10.375 19.703 14.508 1 98.12 323 VAL A C 1
ATOM 2447 O O . VAL A 1 323 ? -11.531 19.453 14.867 1 98.12 323 VAL A O 1
ATOM 2450 N N . PHE A 1 324 ? -9.336 18.984 14.883 1 98.25 324 PHE A N 1
ATOM 2451 C CA . PHE A 1 324 ? -9.516 17.797 15.703 1 98.25 324 PHE A CA 1
ATOM 2452 C C . PHE A 1 324 ? -8.367 17.625 16.688 1 98.25 324 PHE A C 1
ATOM 2454 O O . PHE A 1 324 ? -7.195 17.688 16.297 1 98.25 324 PHE A O 1
ATOM 2461 N N . GLY A 1 325 ? -8.711 17.391 17.922 1 98.12 325 GLY A N 1
ATOM 2462 C CA . GLY A 1 325 ? -7.75 16.922 18.906 1 98.12 325 GLY A CA 1
ATOM 2463 C C . GLY A 1 325 ? -6.773 18 19.344 1 98.12 325 GLY A C 1
ATOM 2464 O O . GLY A 1 325 ? -7.125 19.172 19.406 1 98.12 325 GLY A O 1
ATOM 2465 N N . GLY A 1 326 ? -5.598 17.547 19.812 1 97.94 326 GLY A N 1
ATOM 2466 C CA . GLY A 1 326 ? -4.59 18.438 20.375 1 97.94 326 GLY A CA 1
ATOM 2467 C C . GLY A 1 326 ? -4.578 18.453 21.891 1 97.94 326 GLY A C 1
ATOM 2468 O O . GLY A 1 326 ? -5.203 17.594 22.531 1 97.94 326 GLY A O 1
ATOM 2469 N N . MET A 1 327 ? -3.748 19.328 22.344 1 98.25 327 MET A N 1
ATOM 2470 C CA . MET A 1 327 ? -3.646 19.453 23.797 1 98.25 327 MET A CA 1
ATOM 2471 C C . MET A 1 327 ? -3.342 20.891 24.203 1 98.25 327 MET A C 1
ATOM 2473 O O . MET A 1 327 ? -2.861 21.672 23.375 1 98.25 327 MET A O 1
ATOM 2477 N N . ASP A 1 328 ? -3.639 21.234 25.422 1 98.19 328 ASP A N 1
ATOM 2478 C CA . ASP A 1 328 ? -3.148 22.484 25.969 1 98.19 328 ASP A CA 1
ATOM 2479 C C . ASP A 1 328 ? -1.898 22.281 26.828 1 98.19 328 ASP A C 1
ATOM 2481 O O . ASP A 1 328 ? -1.309 21.188 26.812 1 98.19 328 ASP A O 1
ATOM 2485 N N . THR A 1 329 ? -1.406 23.328 27.375 1 97.31 329 THR A N 1
ATOM 2486 C CA . THR A 1 329 ? -0.161 23.234 28.125 1 97.31 329 THR A CA 1
ATOM 2487 C C . THR A 1 329 ? -0.441 22.953 29.594 1 97.31 329 THR A C 1
ATOM 2489 O O . THR A 1 329 ? 0.471 22.984 30.438 1 97.31 329 THR A O 1
ATOM 2492 N N . GLN A 1 330 ? -1.645 22.703 29.938 1 96.69 330 GLN A N 1
ATOM 2493 C CA . GLN A 1 330 ? -2.031 22.375 31.312 1 96.69 330 GLN A CA 1
ATOM 2494 C C . GLN A 1 330 ? -2.283 20.875 31.469 1 96.69 330 GLN A C 1
ATOM 2496 O O . GLN A 1 330 ? -2.752 20.422 32.531 1 96.69 330 GLN A O 1
ATOM 2501 N N . GLY A 1 331 ? -2.074 20.141 30.484 1 94.69 331 GLY A N 1
ATOM 2502 C CA . GLY A 1 331 ? -2.186 18.703 30.562 1 94.69 331 GLY A CA 1
ATOM 2503 C C . GLY A 1 331 ? -3.484 18.172 30 1 94.69 331 GLY A C 1
ATOM 2504 O O . GLY A 1 331 ? -3.697 16.953 29.953 1 94.69 331 GLY A O 1
ATOM 2505 N N . ASN A 1 332 ? -4.34 19 29.516 1 97.31 332 ASN A N 1
ATOM 2506 C CA . ASN A 1 332 ? -5.582 18.547 28.891 1 97.31 332 ASN A CA 1
ATOM 2507 C C . ASN A 1 332 ? -5.355 18.109 27.453 1 97.31 332 ASN A C 1
ATOM 2509 O O . ASN A 1 332 ? -4.77 18.844 26.656 1 97.31 332 ASN A O 1
ATOM 2513 N N . ILE A 1 333 ? -5.797 16.906 27.109 1 98.12 333 ILE A N 1
ATOM 2514 C CA . ILE A 1 333 ? -5.758 16.359 25.75 1 98.12 333 ILE A CA 1
ATOM 2515 C C . ILE A 1 333 ? -7.18 16.219 25.203 1 98.12 333 ILE A C 1
ATOM 2517 O O . ILE A 1 333 ? -8.094 15.82 25.922 1 98.12 333 ILE A O 1
ATOM 2521 N N . PHE A 1 334 ? -7.375 16.5 23.953 1 98.31 334 PHE A N 1
ATOM 2522 C CA . PHE A 1 334 ? -8.719 16.641 23.422 1 98.31 334 PHE A CA 1
ATOM 2523 C C . PHE A 1 334 ? -8.969 15.609 22.328 1 98.31 334 PHE A C 1
ATOM 2525 O O . PHE A 1 334 ? -8.023 15.086 21.734 1 98.31 334 PHE A O 1
ATOM 2532 N N . ASN A 1 335 ? -10.164 15.211 22.047 1 98.12 335 ASN A N 1
ATOM 2533 C CA . ASN A 1 335 ? -10.625 14.453 20.891 1 98.12 335 ASN A CA 1
ATOM 2534 C C . ASN A 1 335 ? -11.883 15.062 20.281 1 98.12 335 ASN A C 1
ATOM 2536 O O . ASN A 1 335 ? -12.68 14.359 19.656 1 98.12 335 ASN A O 1
ATOM 2540 N N . ASP A 1 336 ? -12.094 16.359 20.562 1 97 336 ASP A N 1
ATOM 2541 C CA . ASP A 1 336 ? -13.258 17.062 20.031 1 97 336 ASP A CA 1
ATOM 2542 C C . ASP A 1 336 ? -13.047 17.438 18.562 1 97 336 ASP A C 1
ATOM 2544 O O . ASP A 1 336 ? -11.914 17.469 18.078 1 97 336 ASP A O 1
ATOM 2548 N N . CYS A 1 337 ? -14.172 17.688 17.875 1 96.81 337 CYS A N 1
ATOM 2549 C CA . CYS A 1 337 ? -14.227 18.094 16.469 1 96.81 337 CYS A CA 1
ATOM 2550 C C . CYS A 1 337 ? -14.922 19.438 16.312 1 96.81 337 CYS A C 1
ATOM 2552 O O . CYS A 1 337 ? -16 19.641 16.859 1 96.81 337 CYS A O 1
ATOM 2554 N N . PHE A 1 338 ? -14.273 20.297 15.508 1 97.69 338 PHE A N 1
ATOM 2555 C CA . PHE A 1 338 ? -14.883 21.594 15.234 1 97.69 338 PHE A CA 1
ATOM 2556 C C . PHE A 1 338 ? -14.914 21.859 13.734 1 97.69 338 PHE A C 1
ATOM 2558 O O . PHE A 1 338 ? -14 21.469 13.008 1 97.69 338 PHE A O 1
ATOM 2565 N N . PHE A 1 339 ? -15.953 22.531 13.312 1 96.88 339 PHE A N 1
ATOM 2566 C CA . PHE A 1 339 ? -16.062 23.078 11.969 1 96.88 339 PHE A CA 1
ATOM 2567 C C . PHE A 1 339 ? -16.125 24.594 12.008 1 96.88 339 PHE A C 1
ATOM 2569 O O . PHE A 1 339 ? -16.703 25.172 12.93 1 96.88 339 PHE A O 1
ATOM 2576 N N . PHE A 1 340 ? -15.57 25.203 10.992 1 97.06 340 PHE A N 1
ATOM 2577 C CA . PHE A 1 340 ? -15.617 26.656 10.852 1 97.06 340 PHE A CA 1
ATOM 2578 C C . PHE A 1 340 ? -15.805 27.047 9.398 1 97.06 340 PHE A C 1
ATOM 2580 O O . PHE A 1 340 ? -15.078 26.578 8.516 1 97.06 340 PHE A O 1
ATOM 2587 N N . SER A 1 341 ? -16.781 27.828 9.172 1 94.56 341 SER A N 1
ATOM 2588 C CA . SER A 1 341 ? -17.016 28.375 7.836 1 94.56 341 SER A CA 1
ATOM 2589 C C . SER A 1 341 ? -16.484 29.797 7.73 1 94.56 341 SER A C 1
ATOM 2591 O O . SER A 1 341 ? -17.047 30.719 8.344 1 94.56 341 SER A O 1
ATOM 2593 N N . PRO A 1 342 ? -15.5 29.953 6.945 1 94.19 342 PRO A N 1
ATOM 2594 C CA . PRO A 1 342 ? -14.961 31.312 6.824 1 94.19 342 PRO A CA 1
ATOM 2595 C C . PRO A 1 342 ? -15.844 32.219 5.988 1 94.19 342 PRO A C 1
ATOM 2597 O O . PRO A 1 342 ? -16.625 31.75 5.16 1 94.19 342 PRO A O 1
ATOM 2600 N N . MET B 1 1 ? 22.922 -43.062 -5.781 1 42.66 1 MET B N 1
ATOM 2601 C CA . MET B 1 1 ? 21.75 -42.219 -5.59 1 42.66 1 MET B CA 1
ATOM 2602 C C . MET B 1 1 ? 21.891 -40.906 -6.355 1 42.66 1 MET B C 1
ATOM 2604 O O . MET B 1 1 ? 22.875 -40.188 -6.191 1 42.66 1 MET B O 1
ATOM 2608 N N . GLU B 1 2 ? 21.234 -40.812 -7.496 1 65.69 2 GLU B N 1
ATOM 2609 C CA . GLU B 1 2 ? 21.438 -39.625 -8.336 1 65.69 2 GLU B CA 1
ATOM 2610 C C . GLU B 1 2 ? 21.031 -38.375 -7.605 1 65.69 2 GLU B C 1
ATOM 2612 O O . GLU B 1 2 ? 20 -38.344 -6.926 1 65.69 2 GLU B O 1
ATOM 2617 N N . VAL B 1 3 ? 22.031 -37.469 -7.391 1 80.19 3 VAL B N 1
ATOM 2618 C CA . VAL B 1 3 ? 21.828 -36.25 -6.656 1 80.19 3 VAL B CA 1
ATOM 2619 C C . VAL B 1 3 ? 21.719 -35.062 -7.633 1 80.19 3 VAL B C 1
ATOM 2621 O O . VAL B 1 3 ? 22.281 -35.125 -8.734 1 80.19 3 VAL B O 1
ATOM 2624 N N . HIS B 1 4 ? 20.844 -34.188 -7.363 1 89.25 4 HIS B N 1
ATOM 2625 C CA . HIS B 1 4 ? 20.781 -32.969 -8.172 1 89.25 4 HIS B CA 1
ATOM 2626 C C . HIS B 1 4 ? 22.109 -32.219 -8.133 1 89.25 4 HIS B C 1
ATOM 2628 O O . HIS B 1 4 ? 22.703 -32.062 -7.066 1 89.25 4 HIS B O 1
ATOM 2634 N N . PRO B 1 5 ? 22.609 -31.875 -9.305 1 93.12 5 PRO B N 1
ATOM 2635 C CA . PRO B 1 5 ? 23.734 -30.938 -9.227 1 93.12 5 PRO B CA 1
ATOM 2636 C C . PRO B 1 5 ? 23.359 -29.641 -8.508 1 93.12 5 PRO B C 1
ATOM 2638 O O . PRO B 1 5 ? 22.219 -29.172 -8.602 1 93.12 5 PRO B O 1
ATOM 2641 N N . ILE B 1 6 ? 24.297 -29.094 -7.836 1 93.19 6 ILE B N 1
ATOM 2642 C CA . ILE B 1 6 ? 24.094 -27.844 -7.105 1 93.19 6 ILE B CA 1
ATOM 2643 C C . ILE B 1 6 ? 24.594 -26.672 -7.938 1 93.19 6 ILE B C 1
ATOM 2645 O O . ILE B 1 6 ? 25.703 -26.719 -8.492 1 93.19 6 ILE B O 1
ATOM 2649 N N . LEU B 1 7 ? 23.781 -25.703 -8.133 1 92.56 7 LEU B N 1
ATOM 2650 C CA . LEU B 1 7 ? 24.203 -24.484 -8.82 1 92.56 7 LEU B CA 1
ATOM 2651 C C . LEU B 1 7 ? 24.766 -23.469 -7.836 1 92.56 7 LEU B C 1
ATOM 2653 O O . LEU B 1 7 ? 24.047 -23.016 -6.934 1 92.56 7 LEU B O 1
ATOM 2657 N N . ASP B 1 8 ? 26.016 -23.094 -8.023 1 89.12 8 ASP B N 1
ATOM 2658 C CA . ASP B 1 8 ? 26.641 -22.094 -7.168 1 89.12 8 ASP B CA 1
ATOM 2659 C C . ASP B 1 8 ? 26.625 -20.719 -7.824 1 89.12 8 ASP B C 1
ATOM 2661 O O . ASP B 1 8 ? 26.422 -20.609 -9.031 1 89.12 8 ASP B O 1
ATOM 2665 N N . ARG B 1 9 ? 26.844 -19.812 -6.93 1 84.06 9 ARG B N 1
ATOM 2666 C CA . ARG B 1 9 ? 26.922 -18.438 -7.434 1 84.06 9 ARG B CA 1
ATOM 2667 C C . ARG B 1 9 ? 27.969 -18.328 -8.539 1 84.06 9 ARG B C 1
ATOM 2669 O O . ARG B 1 9 ? 29.062 -18.875 -8.422 1 84.06 9 ARG B O 1
ATOM 2676 N N . GLY B 1 10 ? 27.609 -17.672 -9.57 1 79.56 10 GLY B N 1
ATOM 2677 C CA . GLY B 1 10 ? 28.547 -17.453 -10.648 1 79.56 10 GLY B CA 1
ATOM 2678 C C . GLY B 1 10 ? 28.547 -18.578 -11.672 1 79.56 10 GLY B C 1
ATOM 2679 O O . GLY B 1 10 ? 29.172 -18.453 -12.734 1 79.56 10 GLY B O 1
ATOM 2680 N N . ASP B 1 11 ? 27.953 -19.719 -11.375 1 84.38 11 ASP B N 1
ATOM 2681 C CA . ASP B 1 11 ? 27.875 -20.828 -12.32 1 84.38 11 ASP B CA 1
ATOM 2682 C C . ASP B 1 11 ? 26.891 -20.531 -13.445 1 84.38 11 ASP B C 1
ATOM 2684 O O . ASP B 1 11 ? 25.953 -19.75 -13.258 1 84.38 11 ASP B O 1
ATOM 2688 N N . SER B 1 12 ? 27.172 -21.078 -14.578 1 84.69 12 SER B N 1
ATOM 2689 C CA . SER B 1 12 ? 26.219 -21.062 -15.688 1 84.69 12 SER B CA 1
ATOM 2690 C C . SER B 1 12 ? 25.5 -22.391 -15.82 1 84.69 12 SER B C 1
ATOM 2692 O O . SER B 1 12 ? 26.141 -23.422 -16.094 1 84.69 12 SER B O 1
ATOM 2694 N N . PRO B 1 13 ? 24.344 -22.391 -15.625 1 90.56 13 PRO B N 1
ATOM 2695 C CA . PRO B 1 13 ? 23.625 -23.672 -15.703 1 90.56 13 PRO B CA 1
ATOM 2696 C C . PRO B 1 13 ? 23.609 -24.25 -17.109 1 90.56 13 PRO B C 1
ATOM 2698 O O . PRO B 1 13 ? 23.484 -23.5 -18.094 1 90.56 13 PRO B O 1
ATOM 2701 N N . LYS B 1 14 ? 23.75 -25.531 -17.172 1 92.12 14 LYS B N 1
ATOM 2702 C CA . LYS B 1 14 ? 23.609 -26.219 -18.438 1 92.12 14 LYS B CA 1
ATOM 2703 C C . LYS B 1 14 ? 22.141 -26.328 -18.828 1 92.12 14 LYS B C 1
ATOM 2705 O O . LYS B 1 14 ? 21.266 -26.391 -17.969 1 92.12 14 LYS B O 1
ATOM 2710 N N . HIS B 1 15 ? 21.938 -26.438 -20.141 1 94.19 15 HIS B N 1
ATOM 2711 C CA . HIS B 1 15 ? 20.562 -26.594 -20.625 1 94.19 15 HIS B CA 1
ATOM 2712 C C . HIS B 1 15 ? 20 -27.969 -20.266 1 94.19 15 HIS B C 1
ATOM 2714 O O . HIS B 1 15 ? 20.734 -28.953 -20.203 1 94.19 15 HIS B O 1
ATOM 2720 N N . ASN B 1 16 ? 18.719 -28.016 -19.984 1 96.38 16 ASN B N 1
ATOM 2721 C CA . ASN B 1 16 ? 17.906 -29.219 -19.844 1 96.38 16 ASN B CA 1
ATOM 2722 C C . ASN B 1 16 ? 18.312 -30 -18.594 1 96.38 16 ASN B C 1
ATOM 2724 O O . ASN B 1 16 ? 18.219 -31.234 -18.578 1 96.38 16 ASN B O 1
ATOM 2728 N N . LEU B 1 17 ? 18.828 -29.266 -17.656 1 95.62 17 LEU B N 1
ATOM 2729 C CA . LEU B 1 17 ? 19.219 -29.875 -16.391 1 95.62 17 LEU B CA 1
ATOM 2730 C C . LEU B 1 17 ? 18.625 -29.109 -15.219 1 95.62 17 LEU B C 1
ATOM 2732 O O . LEU B 1 17 ? 18.656 -27.875 -15.211 1 95.62 17 LEU B O 1
ATOM 2736 N N . TRP B 1 18 ? 18.078 -29.875 -14.258 1 96.81 18 TRP B N 1
ATOM 2737 C CA . TRP B 1 18 ? 17.609 -29.25 -13.023 1 96.81 18 TRP B CA 1
ATOM 2738 C C . TRP B 1 18 ? 18.75 -29.094 -12.031 1 96.81 18 TRP B C 1
ATOM 2740 O O . TRP B 1 18 ? 19.469 -30.047 -11.742 1 96.81 18 TRP B O 1
ATOM 2750 N N . TYR B 1 19 ? 18.906 -27.906 -11.516 1 96.31 19 TYR B N 1
ATOM 2751 C CA . TYR B 1 19 ? 19.891 -27.625 -10.477 1 96.31 19 TYR B CA 1
ATOM 2752 C C . TYR B 1 19 ? 19.219 -27.344 -9.141 1 96.31 19 TYR B C 1
ATOM 2754 O O . TYR B 1 19 ? 18.234 -26.594 -9.094 1 96.31 19 TYR B O 1
ATOM 2762 N N . ALA B 1 20 ? 19.703 -27.953 -8.109 1 96 20 ALA B N 1
ATOM 2763 C CA . ALA B 1 20 ? 19.328 -27.516 -6.773 1 96 20 ALA B CA 1
ATOM 2764 C C . ALA B 1 20 ? 20.109 -26.266 -6.367 1 96 20 ALA B C 1
ATOM 2766 O O . ALA B 1 20 ? 21.297 -26.141 -6.68 1 96 20 ALA B O 1
ATOM 2767 N N . VAL B 1 21 ? 19.422 -25.375 -5.762 1 94.81 21 VAL B N 1
ATOM 2768 C CA . VAL B 1 21 ? 20.047 -24.172 -5.258 1 94.81 21 VAL B CA 1
ATOM 2769 C C . VAL B 1 21 ? 19.984 -24.141 -3.732 1 94.81 21 VAL B C 1
ATOM 2771 O O . VAL B 1 21 ? 18.953 -24.484 -3.141 1 94.81 21 VAL B O 1
ATOM 2774 N N . SER B 1 22 ? 21.078 -23.781 -3.139 1 92.81 22 SER B N 1
ATOM 2775 C CA . SER B 1 22 ? 21.172 -23.656 -1.687 1 92.81 22 SER B CA 1
ATOM 2776 C C . SER B 1 22 ? 21.578 -22.25 -1.264 1 92.81 22 SER B C 1
ATOM 2778 O O . SER B 1 22 ? 22.734 -22 -0.931 1 92.81 22 SER B O 1
ATOM 2780 N N . PRO B 1 23 ? 20.641 -21.422 -1.203 1 94.62 23 PRO B N 1
ATOM 2781 C CA . PRO B 1 23 ? 20.953 -20.031 -0.858 1 94.62 23 PRO B CA 1
ATOM 2782 C C . PRO B 1 23 ? 21.391 -19.875 0.595 1 94.62 23 PRO B C 1
ATOM 2784 O O . PRO B 1 23 ? 21.031 -20.688 1.447 1 94.62 23 PRO B O 1
ATOM 2787 N N . GLU B 1 24 ? 22.156 -18.828 0.825 1 95.44 24 GLU B N 1
ATOM 2788 C CA . GLU B 1 24 ? 22.531 -18.453 2.184 1 95.44 24 GLU B CA 1
ATOM 2789 C C . GLU B 1 24 ? 21.391 -17.688 2.871 1 95.44 24 GLU B C 1
ATOM 2791 O O . GLU B 1 24 ? 20.406 -17.312 2.225 1 95.44 24 GLU B O 1
ATOM 2796 N N . GLY B 1 25 ? 21.547 -17.578 4.203 1 94.94 25 GLY B N 1
ATOM 2797 C CA . GLY B 1 25 ? 20.531 -16.875 4.965 1 94.94 25 GLY B CA 1
ATOM 2798 C C . GLY B 1 25 ? 19.391 -17.766 5.406 1 94.94 25 GLY B C 1
ATOM 2799 O O . GLY B 1 25 ? 19.328 -18.938 5.035 1 94.94 25 GLY B O 1
ATOM 2800 N N . VAL B 1 26 ? 18.562 -17.188 6.215 1 95.25 26 VAL B N 1
ATOM 2801 C CA . VAL B 1 26 ? 17.391 -17.922 6.672 1 95.25 26 VAL B CA 1
ATOM 2802 C C . VAL B 1 26 ? 16.281 -17.828 5.625 1 95.25 26 VAL B C 1
ATOM 2804 O O . VAL B 1 26 ? 15.766 -16.734 5.355 1 95.25 26 VAL B O 1
ATOM 2807 N N . GLY B 1 27 ? 15.953 -18.938 5.035 1 96.19 27 GLY B N 1
ATOM 2808 C CA . GLY B 1 27 ? 14.922 -18.969 4.016 1 96.19 27 GLY B CA 1
ATOM 2809 C C . GLY B 1 27 ? 13.578 -19.438 4.543 1 96.19 27 GLY B C 1
ATOM 2810 O O . GLY B 1 27 ? 13.43 -19.688 5.738 1 96.19 27 GLY B O 1
ATOM 2811 N N . PRO B 1 28 ? 12.648 -19.516 3.648 1 97.19 28 PRO B N 1
ATOM 2812 C CA . PRO B 1 28 ? 11.312 -19.953 4.051 1 97.19 28 PRO B CA 1
ATOM 2813 C C . PRO B 1 28 ? 11.297 -21.391 4.586 1 97.19 28 PRO B C 1
ATOM 2815 O O . PRO B 1 28 ? 12.039 -22.234 4.102 1 97.19 28 PRO B O 1
ATOM 2818 N N . SER B 1 29 ? 10.461 -21.703 5.539 1 97.38 29 SER B N 1
ATOM 2819 C CA . SER B 1 29 ? 10.211 -23.062 5.996 1 97.38 29 SER B CA 1
ATOM 2820 C C . SER B 1 29 ? 9.461 -23.875 4.941 1 97.38 29 SER B C 1
ATOM 2822 O O . SER B 1 29 ? 9.039 -23.328 3.922 1 97.38 29 SER B O 1
ATOM 2824 N N . VAL B 1 30 ? 9.336 -25.156 5.258 1 98.31 30 VAL B N 1
ATOM 2825 C CA . VAL B 1 30 ? 8.555 -26 4.355 1 98.31 30 VAL B CA 1
ATOM 2826 C C . VAL B 1 30 ? 7.137 -25.438 4.234 1 98.31 30 VAL B C 1
ATOM 2828 O O . VAL B 1 30 ? 6.531 -25.047 5.23 1 98.31 30 VAL B O 1
ATOM 2831 N N . ARG B 1 31 ? 6.664 -25.375 2.924 1 97.94 31 ARG B N 1
ATOM 2832 C CA . ARG B 1 31 ? 5.355 -24.75 2.758 1 97.94 31 ARG B CA 1
ATOM 2833 C C . ARG B 1 31 ? 4.758 -25.078 1.395 1 97.94 31 ARG B C 1
ATOM 2835 O O . ARG B 1 31 ? 5.477 -25.484 0.476 1 97.94 31 ARG B O 1
ATOM 2842 N N . VAL B 1 32 ? 3.473 -24.938 1.32 1 96.44 32 VAL B N 1
ATOM 2843 C CA . VAL B 1 32 ? 2.711 -25.125 0.088 1 96.44 32 VAL B CA 1
ATOM 2844 C C . VAL B 1 32 ? 1.896 -23.859 -0.204 1 96.44 32 VAL B C 1
ATOM 2846 O O . VAL B 1 32 ? 1.608 -23.078 0.702 1 96.44 32 VAL B O 1
ATOM 2849 N N . GLY B 1 33 ? 1.611 -23.672 -1.449 1 95.88 33 GLY B N 1
ATOM 2850 C CA . GLY B 1 33 ? 0.662 -22.641 -1.824 1 95.88 33 GLY B CA 1
ATOM 2851 C C . GLY B 1 33 ? 1.247 -21.234 -1.756 1 95.88 33 GLY B C 1
ATOM 2852 O O . GLY B 1 33 ? 0.511 -20.266 -1.642 1 95.88 33 GLY B O 1
ATOM 2853 N N . SER B 1 34 ? 2.586 -21.109 -1.803 1 96.31 34 SER B N 1
ATOM 2854 C CA . SER B 1 34 ? 3.221 -19.797 -1.875 1 96.31 34 SER B CA 1
ATOM 2855 C C . SER B 1 34 ? 3.219 -19.266 -3.303 1 96.31 34 SER B C 1
ATOM 2857 O O . SER B 1 34 ? 2.936 -20 -4.25 1 96.31 34 SER B O 1
ATOM 2859 N N . THR B 1 35 ? 3.455 -18.016 -3.432 1 94.62 35 THR B N 1
ATOM 2860 C CA . THR B 1 35 ? 3.699 -17.422 -4.746 1 94.62 35 THR B CA 1
ATOM 2861 C C . THR B 1 35 ? 5.168 -17.031 -4.895 1 94.62 35 THR B C 1
ATOM 2863 O O . THR B 1 35 ? 5.844 -16.75 -3.904 1 94.62 35 THR B O 1
ATOM 2866 N N . ALA B 1 36 ? 5.66 -17.094 -6.055 1 95.69 36 ALA B N 1
ATOM 2867 C CA . ALA B 1 36 ? 7 -16.641 -6.41 1 95.69 36 ALA B CA 1
ATOM 2868 C C . ALA B 1 36 ? 6.961 -15.703 -7.613 1 95.69 36 ALA B C 1
ATOM 2870 O O . ALA B 1 36 ? 6.355 -16.016 -8.633 1 95.69 36 ALA B O 1
ATOM 2871 N N . ILE B 1 37 ? 7.582 -14.57 -7.457 1 94.5 37 ILE B N 1
ATOM 2872 C CA . ILE B 1 37 ? 7.617 -13.578 -8.531 1 94.5 37 ILE B CA 1
ATOM 2873 C C . ILE B 1 37 ? 9.039 -13.055 -8.703 1 94.5 37 ILE B C 1
ATOM 2875 O O . ILE B 1 37 ? 9.742 -12.805 -7.723 1 94.5 37 ILE B O 1
ATOM 2879 N N . TYR B 1 38 ? 9.453 -12.953 -9.969 1 94.94 38 TYR B N 1
ATOM 2880 C CA . TYR B 1 38 ? 10.758 -12.383 -10.297 1 94.94 38 TYR B CA 1
ATOM 2881 C C . TYR B 1 38 ? 10.68 -10.859 -10.383 1 94.94 38 TYR B C 1
ATOM 2883 O O . TYR B 1 38 ? 9.758 -10.312 -10.992 1 94.94 38 TYR B O 1
ATOM 2891 N N . LYS B 1 39 ? 11.57 -10.211 -9.734 1 91.12 39 LYS B N 1
ATOM 2892 C CA . LYS B 1 39 ? 11.711 -8.758 -9.781 1 91.12 39 LYS B CA 1
ATOM 2893 C C . LYS B 1 39 ? 13.078 -8.359 -10.32 1 91.12 39 LYS B C 1
ATOM 2895 O O . LYS B 1 39 ? 14.102 -8.594 -9.664 1 91.12 39 LYS B O 1
ATOM 2900 N N . PRO B 1 40 ? 13.094 -7.707 -11.445 1 87.12 40 PRO B N 1
ATOM 2901 C CA . PRO B 1 40 ? 14.375 -7.223 -11.953 1 87.12 40 PRO B CA 1
ATOM 2902 C C . PRO B 1 40 ? 14.93 -6.055 -11.141 1 87.12 40 PRO B C 1
ATOM 2904 O O . PRO B 1 40 ? 14.164 -5.27 -10.578 1 87.12 40 PRO B O 1
ATOM 2907 N N . ILE B 1 41 ? 16.203 -5.969 -10.914 1 78.31 41 ILE B N 1
ATOM 2908 C CA . ILE B 1 41 ? 16.859 -4.844 -10.258 1 78.31 41 ILE B CA 1
ATOM 2909 C C . ILE B 1 41 ? 17.688 -4.055 -11.273 1 78.31 41 ILE B C 1
ATOM 2911 O O . ILE B 1 41 ? 18.438 -4.637 -12.055 1 78.31 41 ILE B O 1
ATOM 2915 N N . SER B 1 42 ? 17.281 -2.764 -11.461 1 65.62 42 SER B N 1
ATOM 2916 C CA . SER B 1 42 ? 18.047 -1.93 -12.383 1 65.62 42 SER B CA 1
ATOM 2917 C C . SER B 1 42 ? 19.406 -1.573 -11.797 1 65.62 42 SER B C 1
ATOM 2919 O O . SER B 1 42 ? 19.5 -1.182 -10.633 1 65.62 42 SER B O 1
ATOM 2921 N N . ALA B 1 43 ? 20.469 -2.238 -12.32 1 55.09 43 ALA B N 1
ATOM 2922 C CA . ALA B 1 43 ? 21.797 -1.873 -11.844 1 55.09 43 ALA B CA 1
ATOM 2923 C C . ALA B 1 43 ? 22.125 -0.422 -12.188 1 55.09 43 ALA B C 1
ATOM 2925 O O . ALA B 1 43 ? 21.812 0.053 -13.273 1 55.09 43 ALA B O 1
ATOM 2926 N N . SER B 1 44 ? 22.344 0.517 -11.125 1 52.16 44 SER B N 1
ATOM 2927 C CA . SER B 1 44 ? 22.812 1.881 -11.344 1 52.16 44 SER B CA 1
ATOM 2928 C C . SER B 1 44 ? 23.969 1.916 -12.352 1 52.16 44 SER B C 1
ATOM 2930 O O . SER B 1 44 ? 24.156 2.914 -13.047 1 52.16 44 SER B O 1
ATOM 2932 N N . ASN B 1 45 ? 24.875 0.919 -12.367 1 48.69 45 ASN B N 1
ATOM 2933 C CA . ASN B 1 45 ? 26.125 1.076 -13.109 1 48.69 45 ASN B CA 1
ATOM 2934 C C . ASN B 1 45 ? 26.078 0.351 -14.445 1 48.69 45 ASN B C 1
ATOM 2936 O O . ASN B 1 45 ? 27.109 0.015 -15.016 1 48.69 45 ASN B O 1
ATOM 2940 N N . GLY B 1 46 ? 24.938 0.202 -15.016 1 51.62 46 GLY B N 1
ATOM 2941 C CA . GLY B 1 46 ? 24.953 -0.342 -16.359 1 51.62 46 GLY B CA 1
ATOM 2942 C C . GLY B 1 46 ? 25.109 -1.851 -16.391 1 51.62 46 GLY B C 1
ATOM 2943 O O . GLY B 1 46 ? 25.109 -2.457 -17.469 1 51.62 46 GLY B O 1
ATOM 2944 N N . HIS B 1 47 ? 25.547 -2.455 -15.344 1 53.69 47 HIS B N 1
ATOM 2945 C CA . HIS B 1 47 ? 25.719 -3.902 -15.383 1 53.69 47 HIS B CA 1
ATOM 2946 C C . HIS B 1 47 ? 24.406 -4.621 -15.078 1 53.69 47 HIS B C 1
ATOM 2948 O O . HIS B 1 47 ? 23.609 -4.152 -14.266 1 53.69 47 HIS B O 1
ATOM 2954 N N . SER B 1 48 ? 24.047 -5.566 -15.945 1 58.31 48 SER B N 1
ATOM 2955 C CA . SER B 1 48 ? 22.844 -6.359 -15.797 1 58.31 48 SER B CA 1
ATOM 2956 C C . SER B 1 48 ? 22.812 -7.102 -14.461 1 58.31 48 SER B C 1
ATOM 2958 O O . SER B 1 48 ? 23.734 -7.855 -14.148 1 58.31 48 SER B O 1
ATOM 2960 N N . SER B 1 49 ? 22.094 -6.66 -13.438 1 69.88 49 SER B N 1
ATOM 2961 C CA . SER B 1 49 ? 21.969 -7.379 -12.172 1 69.88 49 SER B CA 1
ATOM 2962 C C . SER B 1 49 ? 20.906 -8.477 -12.273 1 69.88 49 SER B C 1
ATOM 2964 O O . SER B 1 49 ? 19.969 -8.367 -13.062 1 69.88 49 SER B O 1
ATOM 2966 N N . ALA B 1 50 ? 21.188 -9.805 -11.805 1 81.19 50 ALA B N 1
ATOM 2967 C CA . ALA B 1 50 ? 20.375 -11.008 -11.852 1 81.19 50 ALA B CA 1
ATOM 2968 C C . ALA B 1 50 ? 18.984 -10.75 -11.258 1 81.19 50 ALA B C 1
ATOM 2970 O O . ALA B 1 50 ? 18.031 -11.469 -11.562 1 81.19 50 ALA B O 1
ATOM 2971 N N . GLY B 1 51 ? 18.734 -9.797 -10.539 1 90.81 51 GLY B N 1
ATOM 2972 C CA . GLY B 1 51 ? 17.453 -9.477 -9.93 1 90.81 51 GLY B CA 1
ATOM 2973 C C . GLY B 1 51 ? 17.188 -10.266 -8.672 1 90.81 51 GLY B C 1
ATOM 2974 O O . GLY B 1 51 ? 18.109 -10.68 -7.973 1 90.81 51 GLY B O 1
ATOM 2975 N N . GLN B 1 52 ? 15.875 -10.422 -8.328 1 93.94 52 GLN B N 1
ATOM 2976 C CA . GLN B 1 52 ? 15.469 -11.109 -7.109 1 93.94 52 GLN B CA 1
ATOM 2977 C C . GLN B 1 52 ? 14.188 -11.914 -7.332 1 93.94 52 GLN B C 1
ATOM 2979 O O . GLN B 1 52 ? 13.445 -11.656 -8.281 1 93.94 52 GLN B O 1
ATOM 2984 N N . VAL B 1 53 ? 14 -12.922 -6.527 1 95.88 53 VAL B N 1
ATOM 2985 C CA . VAL B 1 53 ? 12.734 -13.656 -6.473 1 95.88 53 VAL B CA 1
ATOM 2986 C C . VAL B 1 53 ? 12.039 -13.383 -5.141 1 95.88 53 VAL B C 1
ATOM 2988 O O . VAL B 1 53 ? 12.633 -13.539 -4.074 1 95.88 53 VAL B O 1
ATOM 2991 N N . MET B 1 54 ? 10.82 -12.977 -5.246 1 95.12 54 MET B N 1
ATOM 2992 C CA . MET B 1 54 ? 9.992 -12.766 -4.062 1 95.12 54 MET B CA 1
ATOM 2993 C C . MET B 1 54 ? 9.078 -13.961 -3.814 1 95.12 54 MET B C 1
ATOM 2995 O O . MET B 1 54 ? 8.305 -14.352 -4.695 1 95.12 54 MET B O 1
ATOM 2999 N N . VAL B 1 55 ? 9.188 -14.555 -2.676 1 96.69 55 VAL B N 1
ATOM 3000 C CA . VAL B 1 55 ? 8.32 -15.656 -2.271 1 96.69 55 VAL B CA 1
ATOM 3001 C C . VAL B 1 55 ? 7.426 -15.219 -1.117 1 96.69 55 VAL B C 1
ATOM 3003 O O . VAL B 1 55 ? 7.914 -14.828 -0.054 1 96.69 55 VAL B O 1
ATOM 3006 N N . ALA B 1 56 ? 6.141 -15.32 -1.286 1 94.88 56 ALA B N 1
ATOM 3007 C CA . ALA B 1 56 ? 5.215 -14.797 -0.286 1 94.88 56 ALA B CA 1
ATOM 3008 C C . ALA B 1 56 ? 4.23 -15.867 0.172 1 94.88 56 ALA B C 1
ATOM 3010 O O . ALA B 1 56 ? 3.734 -16.656 -0.641 1 94.88 56 ALA B O 1
ATOM 3011 N N . GLY B 1 57 ? 3.99 -15.906 1.475 1 95.56 57 GLY B N 1
ATOM 3012 C CA . GLY B 1 57 ? 2.912 -16.703 2.043 1 95.56 57 GLY B CA 1
ATOM 3013 C C . GLY B 1 57 ? 3.176 -18.188 1.989 1 95.56 57 GLY B C 1
ATOM 3014 O O . GLY B 1 57 ? 4.312 -18.641 2.16 1 95.56 57 GLY B O 1
ATOM 3015 N N . GLY B 1 58 ? 2.074 -18.922 1.834 1 95.81 58 GLY B N 1
ATOM 3016 C CA . GLY B 1 58 ? 2.086 -20.359 1.943 1 95.81 58 GLY B CA 1
ATOM 3017 C C . GLY B 1 58 ? 1.604 -20.859 3.293 1 95.81 58 GLY B C 1
ATOM 3018 O O . GLY B 1 58 ? 1.173 -20.078 4.137 1 95.81 58 GLY B O 1
ATOM 3019 N N . ALA B 1 59 ? 1.617 -22.156 3.322 1 96.44 59 ALA B N 1
ATOM 3020 C CA . ALA B 1 59 ? 1.157 -22.781 4.566 1 96.44 59 ALA B CA 1
ATOM 3021 C C . ALA B 1 59 ? 1.828 -24.125 4.785 1 96.44 59 ALA B C 1
ATOM 3023 O O . ALA B 1 59 ? 2.389 -24.703 3.855 1 96.44 59 ALA B O 1
ATOM 3024 N N . ASN B 1 60 ? 1.777 -24.531 5.949 1 95.94 60 ASN B N 1
ATOM 3025 C CA . ASN B 1 60 ? 2.064 -25.906 6.371 1 95.94 60 ASN B CA 1
ATOM 3026 C C . ASN B 1 60 ? 1.124 -26.359 7.488 1 95.94 60 ASN B C 1
ATOM 3028 O O . ASN B 1 60 ? 0.161 -25.656 7.812 1 95.94 60 ASN B O 1
ATOM 3032 N N . PRO B 1 61 ? 1.315 -27.531 7.984 1 91.88 61 PRO B N 1
ATOM 3033 C CA . PRO B 1 61 ? 0.351 -28.031 8.969 1 91.88 61 PRO B CA 1
ATOM 3034 C C . PRO B 1 61 ? 0.239 -27.125 10.195 1 91.88 61 PRO B C 1
ATOM 3036 O O . PRO B 1 61 ? -0.771 -27.156 10.898 1 91.88 61 PRO B O 1
ATOM 3039 N N . ASP B 1 62 ? 1.183 -26.312 10.414 1 91.62 62 ASP B N 1
ATOM 3040 C CA . ASP B 1 62 ? 1.151 -25.406 11.555 1 91.62 62 ASP B CA 1
ATOM 3041 C C . ASP B 1 62 ? 0.293 -24.172 11.266 1 91.62 62 ASP B C 1
ATOM 3043 O O . ASP B 1 62 ? -0.099 -23.453 12.18 1 91.62 62 ASP B O 1
ATOM 3047 N N . GLY B 1 63 ? 0.074 -23.875 10.047 1 92.81 63 GLY B N 1
ATOM 3048 C CA . GLY B 1 63 ? -0.738 -22.734 9.68 1 92.81 63 GLY B CA 1
ATOM 3049 C C . GLY B 1 63 ? -0.241 -22.016 8.43 1 92.81 63 GLY B C 1
ATOM 3050 O O . GLY B 1 63 ? 0.67 -22.516 7.758 1 92.81 63 GLY B O 1
ATOM 3051 N N . SER B 1 64 ? -0.944 -20.906 8.133 1 94.81 64 SER B N 1
ATOM 3052 C CA . SER B 1 64 ? -0.538 -20.078 7.004 1 94.81 64 SER B CA 1
ATOM 3053 C C . SER B 1 64 ? 0.517 -19.047 7.418 1 94.81 64 SER B C 1
ATOM 3055 O O . SER B 1 64 ? 0.637 -18.719 8.602 1 94.81 64 SER B O 1
ATOM 3057 N N . PHE B 1 65 ? 1.256 -18.547 6.461 1 95 65 PHE B N 1
ATOM 3058 C CA . PHE B 1 65 ? 2.371 -17.656 6.742 1 95 65 PHE B CA 1
ATOM 3059 C C . PHE B 1 65 ? 2.068 -16.234 6.25 1 95 65 PHE B C 1
ATOM 3061 O O . PHE B 1 65 ? 1.485 -16.062 5.18 1 95 65 PHE B O 1
ATOM 3068 N N . ALA B 1 66 ? 2.479 -15.203 6.961 1 93.25 66 ALA B N 1
ATOM 3069 C CA . ALA B 1 66 ? 2.326 -13.789 6.605 1 93.25 66 ALA B CA 1
ATOM 3070 C C . ALA B 1 66 ? 3.66 -13.188 6.18 1 93.25 66 ALA B C 1
ATOM 3072 O O . ALA B 1 66 ? 3.807 -11.961 6.133 1 93.25 66 ALA B O 1
ATOM 3073 N N . ASP B 1 67 ? 4.629 -14.008 5.848 1 93.62 67 ASP B N 1
ATOM 3074 C CA . ASP B 1 67 ? 5.973 -13.492 5.609 1 93.62 67 ASP B CA 1
ATOM 3075 C C . ASP B 1 67 ? 6.258 -13.367 4.113 1 93.62 67 ASP B C 1
ATOM 3077 O O . ASP B 1 67 ? 5.562 -13.969 3.293 1 93.62 67 ASP B O 1
ATOM 3081 N N . LEU B 1 68 ? 7.129 -12.484 3.814 1 94.25 68 LEU B N 1
ATOM 3082 C CA . LEU B 1 68 ? 7.742 -12.281 2.508 1 94.25 68 LEU B CA 1
ATOM 3083 C C . LEU B 1 68 ? 9.234 -12.578 2.557 1 94.25 68 LEU B C 1
ATOM 3085 O O . LEU B 1 68 ? 9.938 -12.117 3.459 1 94.25 68 LEU B O 1
ATOM 3089 N N . PHE B 1 69 ? 9.711 -13.445 1.644 1 96.31 69 PHE B N 1
ATOM 3090 C CA . PHE B 1 69 ? 11.133 -13.719 1.493 1 96.31 69 PHE B CA 1
ATOM 3091 C C . PHE B 1 69 ? 11.633 -13.234 0.137 1 96.31 69 PHE B C 1
ATOM 3093 O O . PHE B 1 69 ? 10.914 -13.312 -0.86 1 96.31 69 PHE B O 1
ATOM 3100 N N . ILE B 1 70 ? 12.82 -12.758 0.131 1 95.31 70 ILE B N 1
ATOM 3101 C CA . ILE B 1 70 ? 13.461 -12.305 -1.101 1 95.31 70 ILE B CA 1
ATOM 3102 C C . ILE B 1 70 ? 14.773 -13.062 -1.307 1 95.31 70 ILE B C 1
ATOM 3104 O O . ILE B 1 70 ? 15.656 -13.039 -0.444 1 95.31 70 ILE B O 1
ATOM 3108 N N . LEU B 1 71 ? 14.867 -13.734 -2.393 1 96.25 71 LEU B N 1
ATOM 3109 C CA . LEU B 1 71 ? 16.125 -14.367 -2.797 1 96.25 71 LEU B CA 1
ATOM 3110 C C . LEU B 1 71 ? 16.891 -13.484 -3.777 1 96.25 71 LEU B C 1
ATOM 3112 O O . LEU B 1 71 ? 16.422 -13.258 -4.902 1 96.25 71 LEU B O 1
ATOM 3116 N N . ASP B 1 72 ? 18.016 -13.008 -3.348 1 93.94 72 ASP B N 1
ATOM 3117 C CA . ASP B 1 72 ? 18.891 -12.258 -4.242 1 93.94 72 ASP B CA 1
ATOM 3118 C C . ASP B 1 72 ? 19.625 -13.195 -5.211 1 93.94 72 ASP B C 1
ATOM 3120 O O . ASP B 1 72 ? 20.344 -14.102 -4.789 1 93.94 72 ASP B O 1
ATOM 3124 N N . LEU B 1 73 ? 19.469 -13.008 -6.504 1 93.5 73 LEU B N 1
ATOM 3125 C CA . LEU B 1 73 ? 20 -13.953 -7.484 1 93.5 73 LEU B CA 1
ATOM 3126 C C . LEU B 1 73 ? 21.453 -13.641 -7.82 1 93.5 73 LEU B C 1
ATOM 3128 O O . LEU B 1 73 ? 22.109 -14.398 -8.539 1 93.5 73 LEU B O 1
ATOM 3132 N N . GLU B 1 74 ? 21.938 -12.57 -7.301 1 88.81 74 GLU B N 1
ATOM 3133 C CA . GLU B 1 74 ? 23.359 -12.281 -7.418 1 88.81 74 GLU B CA 1
ATOM 3134 C C . GLU B 1 74 ? 24.156 -12.93 -6.285 1 88.81 74 GLU B C 1
ATOM 3136 O O . GLU B 1 74 ? 25.188 -13.562 -6.523 1 88.81 74 GLU B O 1
ATOM 3141 N N . THR B 1 75 ? 23.625 -12.828 -5.105 1 91.19 75 THR B N 1
ATOM 3142 C CA . THR B 1 75 ? 24.375 -13.289 -3.936 1 91.19 75 THR B CA 1
ATOM 3143 C C . THR B 1 75 ? 23.844 -14.641 -3.469 1 91.19 75 THR B C 1
ATOM 3145 O O . THR B 1 75 ? 24.484 -15.305 -2.641 1 91.19 75 THR B O 1
ATOM 3148 N N . PHE B 1 76 ? 22.719 -15.094 -3.967 1 93.94 76 PHE B N 1
ATOM 3149 C CA . PHE B 1 76 ? 22.062 -16.312 -3.521 1 93.94 76 PHE B CA 1
ATOM 3150 C C . PHE B 1 76 ? 21.844 -16.297 -2.014 1 93.94 76 PHE B C 1
ATOM 3152 O O . PHE B 1 76 ? 22.188 -17.234 -1.312 1 93.94 76 PHE B O 1
ATOM 3159 N N . LYS B 1 77 ? 21.219 -15.242 -1.635 1 96.19 77 LYS B N 1
ATOM 3160 C CA . LYS B 1 77 ? 20.938 -15.055 -0.213 1 96.19 77 LYS B CA 1
ATOM 3161 C C . LYS B 1 77 ? 19.469 -14.688 0.02 1 96.19 77 LYS B C 1
ATOM 3163 O O . LYS B 1 77 ? 18.906 -13.867 -0.706 1 96.19 77 LYS B O 1
ATOM 3168 N N . TRP B 1 78 ? 18.875 -15.375 1.047 1 97.06 78 TRP B N 1
ATOM 3169 C CA . TRP B 1 78 ? 17.5 -15.062 1.454 1 97.06 78 TRP B CA 1
ATOM 3170 C C . TRP B 1 78 ? 17.484 -13.875 2.414 1 97.06 78 TRP B C 1
ATOM 3172 O O . TRP B 1 78 ? 18.328 -13.766 3.297 1 97.06 78 TRP B O 1
ATOM 3182 N N . ASP B 1 79 ? 16.547 -13.047 2.217 1 95.75 79 ASP B N 1
ATOM 3183 C CA . ASP B 1 79 ? 16.172 -12 3.17 1 95.75 79 ASP B CA 1
ATOM 3184 C C . ASP B 1 79 ? 14.68 -12.023 3.457 1 95.75 79 ASP B C 1
ATOM 3186 O O . ASP B 1 79 ? 13.891 -12.531 2.65 1 95.75 79 ASP B O 1
ATOM 3190 N N . SER B 1 80 ? 14.312 -11.586 4.605 1 94.56 80 SER B N 1
ATOM 3191 C CA . SER B 1 80 ? 12.898 -11.539 4.98 1 94.56 80 SER B CA 1
ATOM 3192 C C . SER B 1 80 ? 12.516 -10.156 5.488 1 94.56 80 SER B C 1
ATOM 3194 O O . SER B 1 80 ? 12.531 -9.898 6.695 1 94.56 80 SER B O 1
ATOM 3196 N N . PRO B 1 81 ? 12.086 -9.344 4.582 1 89.44 81 PRO B N 1
ATOM 3197 C CA . PRO B 1 81 ? 11.648 -8.016 5.023 1 89.44 81 PRO B CA 1
ATOM 3198 C C . PRO B 1 81 ? 10.367 -8.062 5.844 1 89.44 81 PRO B C 1
ATOM 3200 O O . PRO B 1 81 ? 9.508 -8.922 5.605 1 89.44 81 PRO B O 1
ATOM 3203 N N . LYS B 1 82 ? 10.195 -7.078 6.75 1 85.44 82 LYS B N 1
ATOM 3204 C CA . LYS B 1 82 ? 8.953 -6.945 7.508 1 85.44 82 LYS B CA 1
ATOM 3205 C C . LYS B 1 82 ? 7.879 -6.254 6.684 1 85.44 82 LYS B C 1
ATOM 3207 O O . LYS B 1 82 ? 8.188 -5.402 5.844 1 85.44 82 LYS B O 1
ATOM 3212 N N . CYS B 1 83 ? 6.688 -6.711 6.84 1 84.81 83 CYS B N 1
ATOM 3213 C CA . CYS B 1 83 ? 5.527 -6.102 6.203 1 84.81 83 CYS B CA 1
ATOM 3214 C C . CYS B 1 83 ? 4.477 -5.711 7.238 1 84.81 83 CYS B C 1
ATOM 3216 O O . CYS B 1 83 ? 3.389 -6.285 7.273 1 84.81 83 CYS B O 1
ATOM 3218 N N . PRO B 1 84 ? 4.75 -4.672 7.957 1 83 84 PRO B N 1
ATOM 3219 C CA . PRO B 1 84 ? 3.838 -4.312 9.047 1 83 84 PRO B CA 1
ATOM 3220 C C . PRO B 1 84 ? 2.582 -3.598 8.547 1 83 84 PRO B C 1
ATOM 3222 O O . PRO B 1 84 ? 2.568 -3.064 7.438 1 83 84 PRO B O 1
ATOM 3225 N N . GLY B 1 85 ? 1.516 -3.775 9.352 1 85.81 85 GLY B N 1
ATOM 3226 C CA . GLY B 1 85 ? 0.4 -2.867 9.133 1 85.81 85 GLY B CA 1
ATOM 3227 C C . GLY B 1 85 ? 0.741 -1.421 9.438 1 85.81 85 GLY B C 1
ATOM 3228 O O . GLY B 1 85 ? 1.916 -1.054 9.5 1 85.81 85 GLY B O 1
ATOM 3229 N N . LEU B 1 86 ? -0.377 -0.626 9.562 1 88 86 LEU B N 1
ATOM 3230 C CA . LEU B 1 86 ? -0.125 0.76 9.938 1 88 86 LEU B CA 1
ATOM 3231 C C . LEU B 1 86 ? 0.577 0.837 11.289 1 88 86 LEU B C 1
ATOM 3233 O O . LEU B 1 86 ? 0.075 0.31 12.281 1 88 86 LEU B O 1
ATOM 3237 N N . LEU B 1 87 ? 1.686 1.355 11.273 1 89.31 87 LEU B N 1
ATOM 3238 C CA . LEU B 1 87 ? 2.453 1.524 12.508 1 89.31 87 LEU B CA 1
ATOM 3239 C C . LEU B 1 87 ? 1.899 2.674 13.336 1 89.31 87 LEU B C 1
ATOM 3241 O O . LEU B 1 87 ? 1.45 3.684 12.789 1 89.31 87 LEU B O 1
ATOM 3245 N N . ALA B 1 88 ? 1.965 2.451 14.625 1 93.06 88 ALA B N 1
ATOM 3246 C CA . ALA B 1 88 ? 1.626 3.561 15.516 1 93.06 88 ALA B CA 1
ATOM 3247 C C . ALA B 1 88 ? 2.598 4.723 15.336 1 93.06 88 ALA B C 1
ATOM 3249 O O . ALA B 1 88 ? 3.807 4.52 15.219 1 93.06 88 ALA B O 1
ATOM 3250 N N . ARG B 1 89 ? 2.039 5.926 15.266 1 93.75 89 ARG B N 1
ATOM 3251 C CA . ARG B 1 89 ? 2.889 7.102 15.125 1 93.75 89 ARG B CA 1
ATOM 3252 C C . ARG B 1 89 ? 2.123 8.375 15.461 1 93.75 89 ARG B C 1
ATOM 3254 O O . ARG B 1 89 ? 0.895 8.414 15.359 1 93.75 89 ARG B O 1
ATOM 3261 N N . TYR B 1 90 ? 2.832 9.328 15.898 1 93.81 90 TYR B N 1
ATOM 3262 C CA . TYR B 1 90 ? 2.316 10.68 16.062 1 93.81 90 TYR B CA 1
ATOM 3263 C C . TYR B 1 90 ? 3.244 11.695 15.406 1 93.81 90 TYR B C 1
ATOM 3265 O O . TYR B 1 90 ? 4.395 11.391 15.086 1 93.81 90 TYR B O 1
ATOM 3273 N N . GLU B 1 91 ? 2.684 12.891 15.094 1 93.94 91 GLU B N 1
ATOM 3274 C CA . GLU B 1 91 ? 3.438 13.977 14.469 1 93.94 91 GLU B CA 1
ATOM 3275 C C . GLU B 1 91 ? 4.012 13.547 13.125 1 93.94 91 GLU B C 1
ATOM 3277 O O . GLU B 1 91 ? 5.156 13.875 12.797 1 93.94 91 GLU B O 1
ATOM 3282 N N . HIS B 1 92 ? 3.264 12.727 12.414 1 93.06 92 HIS B N 1
ATOM 3283 C CA . HIS B 1 92 ? 3.631 12.281 11.07 1 93.06 92 HIS B CA 1
ATOM 3284 C C . HIS B 1 92 ? 3.004 13.172 10.008 1 93.06 92 HIS B C 1
ATOM 3286 O O . HIS B 1 92 ? 2.246 14.094 10.328 1 93.06 92 HIS B O 1
ATOM 3292 N N . SER B 1 93 ? 3.41 12.961 8.773 1 91 93 SER B N 1
ATOM 3293 C CA . SER B 1 93 ? 2.799 13.594 7.609 1 91 93 SER B CA 1
ATOM 3294 C C . SER B 1 93 ? 1.901 12.609 6.863 1 91 93 SER B C 1
ATOM 3296 O O . SER B 1 93 ? 2.094 11.398 6.945 1 91 93 SER B O 1
ATOM 3298 N N . ALA B 1 94 ? 0.919 13.141 6.266 1 90.06 94 ALA B N 1
ATOM 3299 C CA . ALA B 1 94 ? 0.043 12.305 5.457 1 90.06 94 ALA B CA 1
ATOM 3300 C C . ALA B 1 94 ? -0.544 13.086 4.285 1 90.06 94 ALA B C 1
ATOM 3302 O O . ALA B 1 94 ? -0.667 14.312 4.355 1 90.06 94 ALA B O 1
ATOM 3303 N N . PHE B 1 95 ? -0.851 12.43 3.178 1 91.88 95 PHE B N 1
ATOM 3304 C CA . PHE B 1 95 ? -1.566 13.078 2.088 1 91.88 95 PHE B CA 1
ATOM 3305 C C . PHE B 1 95 ? -2.193 12.047 1.158 1 91.88 95 PHE B C 1
ATOM 3307 O O . PHE B 1 95 ? -1.927 10.852 1.28 1 91.88 95 PHE B O 1
ATOM 3314 N N . ILE B 1 96 ? -3.049 12.492 0.361 1 90.94 96 ILE B N 1
ATOM 3315 C CA . ILE B 1 96 ? -3.645 11.734 -0.735 1 90.94 96 ILE B CA 1
ATOM 3316 C C . ILE B 1 96 ? -3.15 12.289 -2.07 1 90.94 96 ILE B C 1
ATOM 3318 O O . ILE B 1 96 ? -3.438 13.438 -2.42 1 90.94 96 ILE B O 1
ATOM 3322 N N . PRO B 1 97 ? -2.395 11.438 -2.777 1 91.31 97 PRO B N 1
ATOM 3323 C CA . PRO B 1 97 ? -1.932 11.93 -4.078 1 91.31 97 PRO B CA 1
ATOM 3324 C C . PRO B 1 97 ? -3.08 12.25 -5.027 1 91.31 97 PRO B C 1
ATOM 3326 O O . PRO B 1 97 ? -4.07 11.523 -5.078 1 91.31 97 PRO B O 1
ATOM 3329 N N . LYS B 1 98 ? -2.885 13.336 -5.805 1 89.31 98 LYS B N 1
ATOM 3330 C CA . LYS B 1 98 ? -3.945 13.812 -6.691 1 89.31 98 LYS B CA 1
ATOM 3331 C C . LYS B 1 98 ? -4.316 12.742 -7.719 1 89.31 98 LYS B C 1
ATOM 3333 O O . LYS B 1 98 ? -5.496 12.523 -7.996 1 89.31 98 LYS B O 1
ATOM 3338 N N . SER B 1 99 ? -3.361 12.039 -8.297 1 87.06 99 SER B N 1
ATOM 3339 C CA . SER B 1 99 ? -3.609 11.086 -9.367 1 87.06 99 SER B CA 1
ATOM 3340 C C . SER B 1 99 ? -4.051 9.734 -8.82 1 87.06 99 SER B C 1
ATOM 3342 O O . SER B 1 99 ? -4.504 8.867 -9.57 1 87.06 99 SER B O 1
ATOM 3344 N N . HIS B 1 100 ? -3.941 9.57 -7.516 1 85.31 100 HIS B N 1
ATOM 3345 C CA . HIS B 1 100 ? -4.312 8.305 -6.887 1 85.31 100 HIS B CA 1
ATOM 3346 C C . HIS B 1 100 ? -5.133 8.539 -5.625 1 85.31 100 HIS B C 1
ATOM 3348 O O . HIS B 1 100 ? -4.699 8.203 -4.52 1 85.31 100 HIS B O 1
ATOM 3354 N N . PRO B 1 101 ? -6.371 8.969 -5.785 1 85.12 101 PRO B N 1
ATOM 3355 C CA . PRO B 1 101 ? -7.199 9.344 -4.637 1 85.12 101 PRO B CA 1
ATOM 3356 C C . PRO B 1 101 ? -7.559 8.148 -3.756 1 85.12 101 PRO B C 1
ATOM 3358 O O . PRO B 1 101 ? -8.086 8.328 -2.654 1 85.12 101 PRO B O 1
ATOM 3361 N N . GLU B 1 102 ? -7.242 6.941 -4.242 1 83.44 102 GLU B N 1
ATOM 3362 C CA . GLU B 1 102 ? -7.531 5.738 -3.469 1 83.44 102 GLU B CA 1
ATOM 3363 C C . GLU B 1 102 ? -6.406 5.434 -2.48 1 83.44 102 GLU B C 1
ATOM 3365 O O . GLU B 1 102 ? -6.551 4.566 -1.615 1 83.44 102 GLU B O 1
ATOM 3370 N N . ARG B 1 103 ? -5.355 6.199 -2.621 1 85.44 103 ARG B N 1
ATOM 3371 C CA . ARG B 1 103 ? -4.191 5.965 -1.771 1 85.44 103 ARG B CA 1
ATOM 3372 C C . ARG B 1 103 ? -4.113 7 -0.656 1 85.44 103 ARG B C 1
ATOM 3374 O O . ARG B 1 103 ? -4.371 8.188 -0.882 1 85.44 103 ARG B O 1
ATOM 3381 N N . PHE B 1 104 ? -3.896 6.582 0.571 1 88.38 104 PHE B N 1
ATOM 3382 C CA . PHE B 1 104 ? -3.543 7.41 1.718 1 88.38 104 PHE B CA 1
ATOM 3383 C C . PHE B 1 104 ? -2.1 7.16 2.141 1 88.38 104 PHE B C 1
ATOM 3385 O O . PHE B 1 104 ? -1.76 6.062 2.59 1 88.38 104 PHE B O 1
ATOM 3392 N N . VAL B 1 105 ? -1.229 8.164 1.974 1 90.12 105 VAL B N 1
ATOM 3393 C CA . VAL B 1 105 ? 0.205 8.016 2.205 1 90.12 105 VAL B CA 1
ATOM 3394 C C . VAL B 1 105 ? 0.581 8.656 3.541 1 90.12 105 VAL B C 1
ATOM 3396 O O . VAL B 1 105 ? 0.192 9.789 3.828 1 90.12 105 VAL B O 1
ATOM 3399 N N . VAL B 1 106 ? 1.306 7.934 4.34 1 90.5 106 VAL B N 1
ATOM 3400 C CA . VAL B 1 106 ? 1.799 8.414 5.629 1 90.5 106 VAL B CA 1
ATOM 3401 C C . VAL B 1 106 ? 3.324 8.367 5.645 1 90.5 106 VAL B C 1
ATOM 3403 O O . VAL B 1 106 ? 3.93 7.418 5.141 1 90.5 106 VAL B O 1
ATOM 3406 N N . PHE B 1 107 ? 3.955 9.43 6.227 1 92.56 107 PHE B N 1
ATOM 3407 C CA . PHE B 1 107 ? 5.41 9.461 6.332 1 92.56 107 PHE B CA 1
ATOM 3408 C C . PHE B 1 107 ? 5.84 9.961 7.707 1 92.56 107 PHE B C 1
ATOM 3410 O O . PHE B 1 107 ? 5.316 10.961 8.203 1 92.56 107 PHE B O 1
ATOM 3417 N N . GLY B 1 108 ? 6.848 9.289 8.25 1 90.81 108 GLY B N 1
ATOM 3418 C CA . GLY B 1 108 ? 7.574 9.781 9.406 1 90.81 108 GLY B CA 1
ATOM 3419 C C . GLY B 1 108 ? 6.754 9.734 10.688 1 90.81 108 GLY B C 1
ATOM 3420 O O . GLY B 1 108 ? 5.965 8.812 10.891 1 90.81 108 GLY B O 1
ATOM 3421 N N . GLY B 1 109 ? 7.016 10.711 11.562 1 93.5 109 GLY B N 1
ATOM 3422 C CA . GLY B 1 109 ? 6.426 10.703 12.898 1 93.5 109 GLY B CA 1
ATOM 3423 C C . GLY B 1 109 ? 7.277 9.984 13.922 1 93.5 109 GLY B C 1
ATOM 3424 O O . GLY B 1 109 ? 8.477 9.789 13.719 1 93.5 109 GLY B O 1
ATOM 3425 N N . ALA B 1 110 ? 6.617 9.828 15.016 1 92.75 110 ALA B N 1
ATOM 3426 C CA . ALA B 1 110 ? 7.383 9.227 16.109 1 92.75 110 ALA B CA 1
ATOM 3427 C C . ALA B 1 110 ? 6.543 8.219 16.875 1 92.75 110 ALA B C 1
ATOM 3429 O O . ALA B 1 110 ? 5.312 8.258 16.828 1 92.75 110 ALA B O 1
ATOM 3430 N N . GLN B 1 111 ? 7.305 7.312 17.438 1 91.5 111 GLN B N 1
ATOM 3431 C CA . GLN B 1 111 ? 6.809 6.477 18.531 1 91.5 111 GLN B CA 1
ATOM 3432 C C . GLN B 1 111 ? 7.41 6.902 19.875 1 91.5 111 GLN B C 1
ATOM 3434 O O . GLN B 1 111 ? 8.148 7.887 19.938 1 91.5 111 GLN B O 1
ATOM 3439 N N . GLN B 1 112 ? 7.062 6.246 20.906 1 84.31 112 GLN B N 1
ATOM 3440 C CA . GLN B 1 112 ? 7.516 6.66 22.234 1 84.31 112 GLN B CA 1
ATOM 3441 C C . GLN B 1 112 ? 9.039 6.652 22.328 1 84.31 112 GLN B C 1
ATOM 3443 O O . GLN B 1 112 ? 9.633 7.523 22.969 1 84.31 112 GLN B O 1
ATOM 3448 N N . ASP B 1 113 ? 9.586 5.781 21.562 1 86 113 ASP B N 1
ATOM 3449 C CA . ASP B 1 113 ? 11 5.57 21.828 1 86 113 ASP B CA 1
ATOM 3450 C C . ASP B 1 113 ? 11.844 6 20.625 1 86 113 ASP B C 1
ATOM 3452 O O . ASP B 1 113 ? 13.07 6.07 20.719 1 86 113 ASP B O 1
ATOM 3456 N N . GLN B 1 114 ? 11.156 6.332 19.516 1 89.81 114 GLN B N 1
ATOM 3457 C CA . GLN B 1 114 ? 11.977 6.609 18.344 1 89.81 114 GLN B CA 1
ATOM 3458 C C . GLN B 1 114 ? 11.188 7.402 17.297 1 89.81 114 GLN B C 1
ATOM 3460 O O . GLN B 1 114 ? 9.961 7.305 17.234 1 89.81 114 GLN B O 1
ATOM 3465 N N . ASN B 1 115 ? 12 8.164 16.453 1 92.69 115 ASN B N 1
ATOM 3466 C CA . ASN B 1 115 ? 11.438 8.758 15.25 1 92.69 115 ASN B CA 1
ATOM 3467 C C . ASN B 1 115 ? 11.391 7.762 14.094 1 92.69 115 ASN B C 1
ATOM 3469 O O . ASN B 1 115 ? 12.172 6.809 14.062 1 92.69 115 ASN B O 1
ATOM 3473 N N . LEU B 1 116 ? 10.469 7.961 13.25 1 89.94 116 LEU B N 1
ATOM 3474 C CA . LEU B 1 116 ? 10.305 7.098 12.086 1 89.94 116 LEU B CA 1
ATOM 3475 C C . LEU B 1 116 ? 10.672 7.832 10.805 1 89.94 116 LEU B C 1
ATOM 3477 O O . LEU B 1 116 ? 10.609 9.062 10.75 1 89.94 116 LEU B O 1
ATOM 3481 N N . ASN B 1 117 ? 11.078 7.137 9.719 1 90.38 117 ASN B N 1
ATOM 3482 C CA . ASN B 1 117 ? 11.344 7.703 8.406 1 90.38 117 ASN B CA 1
ATOM 3483 C C . ASN B 1 117 ? 10.781 6.828 7.289 1 90.38 117 ASN B C 1
ATOM 3485 O O . ASN B 1 117 ? 11.195 6.941 6.137 1 90.38 117 ASN B O 1
ATOM 3489 N N . ASP B 1 118 ? 9.867 5.992 7.648 1 88.38 118 ASP B N 1
ATOM 3490 C CA . ASP B 1 118 ? 9.273 5.102 6.656 1 88.38 118 ASP B CA 1
ATOM 3491 C C . ASP B 1 118 ? 8.078 5.762 5.973 1 88.38 118 ASP B C 1
ATOM 3493 O O . ASP B 1 118 ? 7.527 6.738 6.484 1 88.38 118 ASP B O 1
ATOM 3497 N N . VAL B 1 119 ? 7.777 5.262 4.773 1 88.81 119 VAL B N 1
ATOM 3498 C CA . VAL B 1 119 ? 6.547 5.59 4.062 1 88.81 119 VAL B CA 1
ATOM 3499 C C . VAL B 1 119 ? 5.598 4.395 4.086 1 88.81 119 VAL B C 1
ATOM 3501 O O . VAL B 1 119 ? 6.012 3.262 3.818 1 88.81 119 VAL B O 1
ATOM 3504 N N . GLN B 1 120 ? 4.391 4.625 4.484 1 87.94 120 GLN B N 1
ATOM 3505 C CA . GLN B 1 120 ? 3.361 3.596 4.367 1 87.94 120 GLN B CA 1
ATOM 3506 C C . GLN B 1 120 ? 2.209 4.07 3.486 1 87.94 120 GLN B C 1
ATOM 3508 O O . GLN B 1 120 ? 1.787 5.223 3.572 1 87.94 120 GLN B O 1
ATOM 3513 N N . VAL B 1 121 ? 1.781 3.221 2.648 1 86.75 121 VAL B N 1
ATOM 3514 C CA . VAL B 1 121 ? 0.664 3.51 1.757 1 86.75 121 VAL B CA 1
ATOM 3515 C C . VAL B 1 121 ? -0.519 2.605 2.1 1 86.75 121 VAL B C 1
ATOM 3517 O O . VAL B 1 121 ? -0.375 1.383 2.164 1 86.75 121 VAL B O 1
ATOM 3520 N N . ILE B 1 122 ? -1.628 3.262 2.404 1 81.81 122 ILE B N 1
ATOM 3521 C CA . ILE B 1 122 ? -2.871 2.537 2.645 1 81.81 122 ILE B CA 1
ATOM 3522 C C . ILE B 1 122 ? -3.783 2.66 1.426 1 81.81 122 ILE B C 1
ATOM 3524 O O . ILE B 1 122 ? -4.188 3.766 1.054 1 81.81 122 ILE B O 1
ATOM 3528 N N . ASP B 1 123 ? -4.047 1.527 0.832 1 78.31 123 ASP B N 1
ATOM 3529 C CA . ASP B 1 123 ? -4.844 1.519 -0.39 1 78.31 123 ASP B CA 1
ATOM 3530 C C . ASP B 1 123 ? -6.289 1.115 -0.101 1 78.31 123 ASP B C 1
ATOM 3532 O O . ASP B 1 123 ? -6.543 0.25 0.741 1 78.31 123 ASP B O 1
ATOM 3536 N N . THR B 1 124 ? -7.172 1.862 -0.724 1 72 124 THR B N 1
ATOM 3537 C CA . THR B 1 124 ? -8.57 1.448 -0.727 1 72 124 THR B CA 1
ATOM 3538 C C . THR B 1 124 ? -8.977 0.909 -2.098 1 72 124 THR B C 1
ATOM 3540 O O . THR B 1 124 ? -8.875 1.617 -3.102 1 72 124 THR B O 1
ATOM 3543 N N . VAL B 1 125 ? -9.219 -0.374 -2.162 1 74.25 125 VAL B N 1
ATOM 3544 C CA . VAL B 1 125 ? -9.617 -1.003 -3.416 1 74.25 125 VAL B CA 1
ATOM 3545 C C . VAL B 1 125 ? -11.117 -0.833 -3.625 1 74.25 125 VAL B C 1
ATOM 3547 O O . VAL B 1 125 ? -11.906 -1.047 -2.703 1 74.25 125 VAL B O 1
ATOM 3550 N N . THR B 1 126 ? -11.477 -0.342 -4.816 1 71.44 126 THR B N 1
ATOM 3551 C CA . THR B 1 126 ? -12.875 -0.129 -5.152 1 71.44 126 THR B CA 1
ATOM 3552 C C . THR B 1 126 ? -13.336 -1.126 -6.215 1 71.44 126 THR B C 1
ATOM 3554 O O . THR B 1 126 ? -12.523 -1.857 -6.781 1 71.44 126 THR B O 1
ATOM 3557 N N . GLY B 1 127 ? -14.727 -1.189 -6.512 1 73.38 127 GLY B N 1
ATOM 3558 C CA . GLY B 1 127 ? -15.289 -2.068 -7.523 1 73.38 127 GLY B CA 1
ATOM 3559 C C . GLY B 1 127 ? -15.734 -3.41 -6.973 1 73.38 127 GLY B C 1
ATOM 3560 O O . GLY B 1 127 ? -15.5 -3.709 -5.797 1 73.38 127 GLY B O 1
ATOM 3561 N N . PRO B 1 128 ? -16.359 -4.109 -7.906 1 80.69 128 PRO B N 1
ATOM 3562 C CA . PRO B 1 128 ? -16.859 -5.414 -7.457 1 80.69 128 PRO B CA 1
ATOM 3563 C C . PRO B 1 128 ? -15.734 -6.426 -7.23 1 80.69 128 PRO B C 1
ATOM 3565 O O . PRO B 1 128 ? -15.195 -6.977 -8.195 1 80.69 128 PRO B O 1
ATOM 3568 N N . THR B 1 129 ? -15.406 -6.66 -6.016 1 83.5 129 THR B N 1
ATOM 3569 C CA . THR B 1 129 ? -14.359 -7.594 -5.629 1 83.5 129 THR B CA 1
ATOM 3570 C C . THR B 1 129 ? -14.836 -9.039 -5.766 1 83.5 129 THR B C 1
ATOM 3572 O O . THR B 1 129 ? -15.961 -9.359 -5.387 1 83.5 129 THR B O 1
ATOM 3575 N N . PRO B 1 130 ? -14.016 -9.875 -6.445 1 86.44 130 PRO B N 1
ATOM 3576 C CA . PRO B 1 130 ? -14.398 -11.289 -6.484 1 86.44 130 PRO B CA 1
ATOM 3577 C C . PRO B 1 130 ? -14.68 -11.867 -5.098 1 86.44 130 PRO B C 1
ATOM 3579 O O . PRO B 1 130 ? -14.109 -11.398 -4.105 1 86.44 130 PRO B O 1
ATOM 3582 N N . SER B 1 131 ? -15.547 -12.852 -5.016 1 88.62 131 SER B N 1
ATOM 3583 C CA . SER B 1 131 ? -15.805 -13.555 -3.762 1 88.62 131 SER B CA 1
ATOM 3584 C C . SER B 1 131 ? -14.531 -14.219 -3.234 1 88.62 131 SER B C 1
ATOM 3586 O O . SER B 1 131 ? -13.602 -14.477 -3.994 1 88.62 131 SER B O 1
ATOM 3588 N N . PRO B 1 132 ? -14.516 -14.469 -1.913 1 87.25 132 PRO B N 1
ATOM 3589 C CA . PRO B 1 132 ? -13.352 -15.172 -1.357 1 87.25 132 PRO B CA 1
ATOM 3590 C C . PRO B 1 132 ? -13.047 -16.484 -2.088 1 87.25 132 PRO B C 1
ATOM 3592 O O . PRO B 1 132 ? -13.969 -17.219 -2.447 1 87.25 132 PRO B O 1
ATOM 3595 N N . ARG B 1 133 ? -11.773 -16.75 -2.328 1 89.69 133 ARG B N 1
ATOM 3596 C CA . ARG B 1 133 ? -11.398 -17.906 -3.115 1 89.69 133 ARG B CA 1
ATOM 3597 C C . ARG B 1 133 ? -9.906 -18.219 -2.961 1 89.69 133 ARG B C 1
ATOM 3599 O O . ARG B 1 133 ? -9.094 -17.312 -2.785 1 89.69 133 ARG B O 1
ATOM 3606 N N . THR B 1 134 ? -9.68 -19.484 -2.916 1 87.94 134 THR B N 1
ATOM 3607 C CA . THR B 1 134 ? -8.281 -19.875 -3.09 1 87.94 134 THR B CA 1
ATOM 3608 C C . THR B 1 134 ? -7.875 -19.781 -4.559 1 87.94 134 THR B C 1
ATOM 3610 O O . THR B 1 134 ? -8.664 -20.125 -5.445 1 87.94 134 THR B O 1
ATOM 3613 N N . CYS B 1 135 ? -6.836 -18.875 -4.875 1 68.94 135 CYS B N 1
ATOM 3614 C CA . CYS B 1 135 ? -6.68 -18.469 -6.27 1 68.94 135 CYS B CA 1
ATOM 3615 C C . CYS B 1 135 ? -5.266 -18.75 -6.766 1 68.94 135 CYS B C 1
ATOM 3617 O O . CYS B 1 135 ? -4.352 -17.969 -6.516 1 68.94 135 CYS B O 1
ATOM 3619 N N . HIS B 1 136 ? -5.062 -19.969 -7.383 1 63.28 136 HIS B N 1
ATOM 3620 C CA . HIS B 1 136 ? -3.775 -20.125 -8.047 1 63.28 136 HIS B CA 1
ATOM 3621 C C . HIS B 1 136 ? -3.887 -19.844 -9.539 1 63.28 136 HIS B C 1
ATOM 3623 O O . HIS B 1 136 ? -2.873 -19.734 -10.234 1 63.28 136 HIS B O 1
ATOM 3629 N N . GLY B 1 137 ? -5.078 -19.625 -10.078 1 71.69 137 GLY B N 1
ATOM 3630 C CA . GLY B 1 137 ? -5.234 -19.438 -11.508 1 71.69 137 GLY B CA 1
ATOM 3631 C C . GLY B 1 137 ? -5.266 -17.984 -11.914 1 71.69 137 GLY B C 1
ATOM 3632 O O . GLY B 1 137 ? -6.316 -17.453 -12.297 1 71.69 137 GLY B O 1
ATOM 3633 N N . MET B 1 138 ? -4.125 -17.266 -11.758 1 81.69 138 MET B N 1
ATOM 3634 C CA . MET B 1 138 ? -4.055 -15.844 -12.102 1 81.69 138 MET B CA 1
ATOM 3635 C C . MET B 1 138 ? -2.99 -15.594 -13.164 1 81.69 138 MET B C 1
ATOM 3637 O O . MET B 1 138 ? -2.117 -16.438 -13.383 1 81.69 138 MET B O 1
ATOM 3641 N N . ALA B 1 139 ? -3.215 -14.602 -13.938 1 91 139 ALA B N 1
ATOM 3642 C CA . ALA B 1 139 ? -2.232 -14.148 -14.922 1 91 139 ALA B CA 1
ATOM 3643 C C . ALA B 1 139 ? -2.168 -12.625 -14.977 1 91 139 ALA B C 1
ATOM 3645 O O . ALA B 1 139 ? -3.199 -11.953 -14.914 1 91 139 ALA B O 1
ATOM 3646 N N . ALA B 1 140 ? -0.986 -12.211 -15.023 1 91.94 140 ALA B N 1
ATOM 3647 C CA . ALA B 1 140 ? -0.797 -10.766 -15.109 1 91.94 140 ALA B CA 1
ATOM 3648 C C . ALA B 1 140 ? -0.484 -10.336 -16.531 1 91.94 140 ALA B C 1
ATOM 3650 O O . ALA B 1 140 ? 0.347 -10.945 -17.203 1 91.94 140 ALA B O 1
ATOM 3651 N N . VAL B 1 141 ? -1.168 -9.375 -17.047 1 94 141 VAL B N 1
ATOM 3652 C CA . VAL B 1 141 ? -0.908 -8.734 -18.328 1 94 141 VAL B CA 1
ATOM 3653 C C . VAL B 1 141 ? -0.805 -7.223 -18.141 1 94 141 VAL B C 1
ATOM 3655 O O . VAL B 1 141 ? -1.806 -6.555 -17.875 1 94 141 VAL B O 1
ATOM 3658 N N . GLY B 1 142 ? 0.421 -6.68 -18.312 1 92.88 142 GLY B N 1
ATOM 3659 C CA . GLY B 1 142 ? 0.632 -5.266 -18.031 1 92.88 142 GLY B CA 1
ATOM 3660 C C . GLY B 1 142 ? 0.366 -4.891 -16.578 1 92.88 142 GLY B C 1
ATOM 3661 O O . GLY B 1 142 ? 1.019 -5.406 -15.672 1 92.88 142 GLY B O 1
ATOM 3662 N N . ASP B 1 143 ? -0.575 -3.992 -16.422 1 93.38 143 ASP B N 1
ATOM 3663 C CA . ASP B 1 143 ? -0.897 -3.518 -15.078 1 93.38 143 ASP B CA 1
ATOM 3664 C C . ASP B 1 143 ? -2.146 -4.207 -14.539 1 93.38 143 ASP B C 1
ATOM 3666 O O . ASP B 1 143 ? -2.717 -3.773 -13.531 1 93.38 143 ASP B O 1
ATOM 3670 N N . LYS B 1 144 ? -2.535 -5.289 -15.258 1 93.81 144 LYS B N 1
ATOM 3671 C CA . LYS B 1 144 ? -3.793 -5.938 -14.898 1 93.81 144 LYS B CA 1
ATOM 3672 C C . LYS B 1 144 ? -3.562 -7.375 -14.438 1 93.81 144 LYS B C 1
ATOM 3674 O O . LYS B 1 144 ? -2.732 -8.086 -15.008 1 93.81 144 LYS B O 1
ATOM 3679 N N . LEU B 1 145 ? -4.23 -7.742 -13.391 1 93.88 145 LEU B N 1
ATOM 3680 C CA . LEU B 1 145 ? -4.305 -9.117 -12.922 1 93.88 145 LEU B CA 1
ATOM 3681 C C . LEU B 1 145 ? -5.641 -9.75 -13.297 1 93.88 145 LEU B C 1
ATOM 3683 O O . LEU B 1 145 ? -6.699 -9.273 -12.891 1 93.88 145 LEU B O 1
ATOM 3687 N N . PHE B 1 146 ? -5.598 -10.781 -14.109 1 94.81 146 PHE B N 1
ATOM 3688 C CA . PHE B 1 146 ? -6.785 -11.531 -14.508 1 94.81 146 PHE B CA 1
ATOM 3689 C C . PHE B 1 146 ? -6.996 -12.734 -13.594 1 94.81 146 PHE B C 1
ATOM 3691 O O . PHE B 1 146 ? -6.082 -13.531 -13.383 1 94.81 146 PHE B O 1
ATOM 3698 N N . VAL B 1 147 ? -8.188 -12.82 -13.039 1 93 147 VAL B N 1
ATOM 3699 C CA . VAL B 1 147 ? -8.508 -13.883 -12.094 1 93 147 VAL B CA 1
ATOM 3700 C C . VAL B 1 147 ? -9.734 -14.648 -12.578 1 93 147 VAL B C 1
ATOM 3702 O O . VAL B 1 147 ? -10.797 -14.062 -12.805 1 93 147 VAL B O 1
ATOM 3705 N N . PHE B 1 148 ? -9.594 -15.891 -12.766 1 93.62 148 PHE B N 1
ATOM 3706 C CA . PHE B 1 148 ? -10.672 -16.781 -13.156 1 93.62 148 PHE B CA 1
ATOM 3707 C C . PHE B 1 148 ? -10.703 -18.031 -12.273 1 93.62 148 PHE B C 1
ATOM 3709 O O . PHE B 1 148 ? -9.664 -18.625 -12.008 1 93.62 148 PHE B O 1
ATOM 3716 N N . GLY B 1 149 ? -11.891 -18.328 -11.805 1 92.62 149 GLY B N 1
ATOM 3717 C CA . GLY B 1 149 ? -12.062 -19.531 -11.016 1 92.62 149 GLY B CA 1
ATOM 3718 C C . GLY B 1 149 ? -11.523 -19.406 -9.602 1 92.62 149 GLY B C 1
ATOM 3719 O O . GLY B 1 149 ? -11.523 -18.312 -9.031 1 92.62 149 GLY B O 1
ATOM 3720 N N . GLY B 1 150 ? -11.156 -20.594 -9.031 1 92.56 150 GLY B N 1
ATOM 3721 C CA . GLY B 1 150 ? -10.695 -20.656 -7.652 1 92.56 150 GLY B CA 1
ATOM 3722 C C . GLY B 1 150 ? -11.492 -21.609 -6.793 1 92.56 150 GLY B C 1
ATOM 3723 O O . GLY B 1 150 ? -12.555 -22.078 -7.195 1 92.56 150 GLY B O 1
ATOM 3724 N N . GLY B 1 151 ? -10.906 -21.844 -5.688 1 93.75 151 GLY B N 1
ATOM 3725 C CA . GLY B 1 151 ? -11.516 -22.812 -4.789 1 93.75 151 GLY B CA 1
ATOM 3726 C C . GLY B 1 151 ? -12.438 -22.172 -3.762 1 93.75 151 GLY B C 1
ATOM 3727 O O . GLY B 1 151 ? -12.156 -21.094 -3.252 1 93.75 151 GLY B O 1
ATOM 3728 N N . HIS B 1 152 ? -13.461 -22.891 -3.441 1 91.12 152 HIS B N 1
ATOM 3729 C CA . HIS B 1 152 ? -14.375 -22.484 -2.377 1 91.12 152 HIS B CA 1
ATOM 3730 C C . HIS B 1 152 ? -14.141 -23.312 -1.114 1 91.12 152 HIS B C 1
ATOM 3732 O O . HIS B 1 152 ? -13.758 -22.766 -0.076 1 91.12 152 HIS B O 1
ATOM 3738 N N . LYS B 1 153 ? -14.383 -24.562 -1.249 1 88.25 153 LYS B N 1
ATOM 3739 C CA . LYS B 1 153 ? -14.188 -25.5 -0.142 1 88.25 153 LYS B CA 1
ATOM 3740 C C . LYS B 1 153 ? -13.852 -26.906 -0.653 1 88.25 153 LYS B C 1
ATOM 3742 O O . LYS B 1 153 ? -14.547 -27.438 -1.513 1 88.25 153 LYS B O 1
ATOM 3747 N N . GLY B 1 154 ? -12.781 -27.422 -0.083 1 86.75 154 GLY B N 1
ATOM 3748 C CA . GLY B 1 154 ? -12.375 -28.734 -0.552 1 86.75 154 GLY B CA 1
ATOM 3749 C C . GLY B 1 154 ? -12.148 -28.797 -2.051 1 86.75 154 GLY B C 1
ATOM 3750 O O . GLY B 1 154 ? -11.398 -27.984 -2.6 1 86.75 154 GLY B O 1
ATOM 3751 N N . ALA B 1 155 ? -12.82 -29.781 -2.682 1 91.5 155 ALA B N 1
ATOM 3752 C CA . ALA B 1 155 ? -12.648 -30 -4.117 1 91.5 155 ALA B CA 1
ATOM 3753 C C . ALA B 1 155 ? -13.57 -29.078 -4.922 1 91.5 155 ALA B C 1
ATOM 3755 O O . ALA B 1 155 ? -13.516 -29.062 -6.152 1 91.5 155 ALA B O 1
ATOM 3756 N N . ASP B 1 156 ? -14.414 -28.266 -4.262 1 92.94 156 ASP B N 1
ATOM 3757 C CA . ASP B 1 156 ? -15.422 -27.469 -4.949 1 92.94 156 ASP B CA 1
ATOM 3758 C C . ASP B 1 156 ? -14.883 -26.078 -5.293 1 92.94 156 ASP B C 1
ATOM 3760 O O . ASP B 1 156 ? -14.406 -25.359 -4.414 1 92.94 156 ASP B O 1
ATOM 3764 N N . PRO B 1 157 ? -14.969 -25.75 -6.562 1 94.5 157 PRO B N 1
ATOM 3765 C CA . PRO B 1 157 ? -14.609 -24.391 -6.934 1 94.5 157 PRO B CA 1
ATOM 3766 C C . PRO B 1 157 ? -15.68 -23.375 -6.527 1 94.5 157 PRO B C 1
ATOM 3768 O O . PRO B 1 157 ? -16.781 -23.75 -6.141 1 94.5 157 PRO B O 1
ATOM 3771 N N . VAL B 1 158 ? -15.289 -22.109 -6.488 1 92.94 158 VAL B N 1
ATOM 3772 C CA . VAL B 1 158 ? -16.297 -21.062 -6.344 1 92.94 158 VAL B CA 1
ATOM 3773 C C . VAL B 1 158 ? -17.297 -21.156 -7.492 1 92.94 158 VAL B C 1
ATOM 3775 O O . VAL B 1 158 ? -16.938 -21.531 -8.609 1 92.94 158 VAL B O 1
ATOM 3778 N N . ASP B 1 159 ? -18.5 -20.797 -7.18 1 91.88 159 ASP B N 1
ATOM 3779 C CA . ASP B 1 159 ? -19.516 -20.75 -8.219 1 91.88 159 ASP B CA 1
ATOM 3780 C C . ASP B 1 159 ? -19.5 -19.391 -8.938 1 91.88 159 ASP B C 1
ATOM 3782 O O . ASP B 1 159 ? -20.453 -18.625 -8.844 1 91.88 159 ASP B O 1
ATOM 3786 N N . ASP B 1 160 ? -18.516 -19.141 -9.609 1 90.75 160 ASP B N 1
ATOM 3787 C CA . ASP B 1 160 ? -18.234 -17.891 -10.312 1 90.75 160 ASP B CA 1
ATOM 3788 C C . ASP B 1 160 ? -17.375 -18.141 -11.547 1 90.75 160 ASP B C 1
ATOM 3790 O O . ASP B 1 160 ? -16.188 -18.438 -11.43 1 90.75 160 ASP B O 1
ATOM 3794 N N . ASN B 1 161 ? -17.938 -18.078 -12.672 1 89.56 161 ASN B N 1
ATOM 3795 C CA . ASN B 1 161 ? -17.203 -18.328 -13.906 1 89.56 161 ASN B CA 1
ATOM 3796 C C . ASN B 1 161 ? -16.891 -17.016 -14.641 1 89.56 161 ASN B C 1
ATOM 3798 O O . ASN B 1 161 ? -16.656 -17.031 -15.852 1 89.56 161 ASN B O 1
ATOM 3802 N N . GLN B 1 162 ? -16.922 -15.914 -13.922 1 90.69 162 GLN B N 1
ATOM 3803 C CA . GLN B 1 162 ? -16.594 -14.617 -14.508 1 90.69 162 GLN B CA 1
ATOM 3804 C C . GLN B 1 162 ? -15.094 -14.367 -14.492 1 90.69 162 GLN B C 1
ATOM 3806 O O . GLN B 1 162 ? -14.391 -14.812 -13.578 1 90.69 162 GLN B O 1
ATOM 3811 N N . MET B 1 163 ? -14.703 -13.711 -15.562 1 93.88 163 MET B N 1
ATOM 3812 C CA . MET B 1 163 ? -13.344 -13.18 -15.547 1 93.88 163 MET B CA 1
ATOM 3813 C C . MET B 1 163 ? -13.289 -11.852 -14.797 1 93.88 163 MET B C 1
ATOM 3815 O O . MET B 1 163 ? -13.945 -10.891 -15.188 1 93.88 163 MET B O 1
ATOM 3819 N N . HIS B 1 164 ? -12.516 -11.852 -13.711 1 93.69 164 HIS B N 1
ATOM 3820 C CA . HIS B 1 164 ? -12.32 -10.633 -12.945 1 93.69 164 HIS B CA 1
ATOM 3821 C C . HIS B 1 164 ? -10.969 -9.992 -13.258 1 93.69 164 HIS B C 1
ATOM 3823 O O . HIS B 1 164 ? -9.984 -10.688 -13.477 1 93.69 164 HIS B O 1
ATOM 3829 N N . VAL B 1 165 ? -10.953 -8.719 -13.273 1 94.44 165 VAL B N 1
ATOM 3830 C CA . VAL B 1 165 ? -9.719 -8.008 -13.578 1 94.44 165 VAL B CA 1
ATOM 3831 C C . VAL B 1 165 ? -9.445 -6.961 -12.5 1 94.44 165 VAL B C 1
ATOM 3833 O O . VAL B 1 165 ? -10.312 -6.133 -12.203 1 94.44 165 VAL B O 1
ATOM 3836 N N . TYR B 1 166 ? -8.32 -7.074 -11.867 1 94.19 166 TYR B N 1
ATOM 3837 C CA . TYR B 1 166 ? -7.816 -6 -11.016 1 94.19 166 TYR B CA 1
ATOM 3838 C C . TYR B 1 166 ? -6.883 -5.082 -11.789 1 94.19 166 TYR B C 1
ATOM 3840 O O . TYR B 1 166 ? -5.891 -5.535 -12.367 1 94.19 166 TYR B O 1
ATOM 3848 N N . ASN B 1 167 ? -7.18 -3.814 -11.828 1 92.19 167 ASN B N 1
ATOM 3849 C CA . ASN B 1 167 ? -6.336 -2.797 -12.445 1 92.19 167 ASN B CA 1
ATOM 3850 C C . ASN B 1 167 ? -5.488 -2.068 -11.406 1 92.19 167 ASN B C 1
ATOM 3852 O O . ASN B 1 167 ? -6.012 -1.309 -10.594 1 92.19 167 ASN B O 1
ATOM 3856 N N . ALA B 1 168 ? -4.195 -2.295 -11.461 1 88.62 168 ALA B N 1
ATOM 3857 C CA . ALA B 1 168 ? -3.289 -1.748 -10.453 1 88.62 168 ALA B CA 1
ATOM 3858 C C . ALA B 1 168 ? -3.146 -0.236 -10.609 1 88.62 168 ALA B C 1
ATOM 3860 O O . ALA B 1 168 ? -2.729 0.452 -9.672 1 88.62 168 ALA B O 1
ATOM 3861 N N . GLU B 1 169 ? -3.389 0.325 -11.727 1 85 169 GLU B N 1
ATOM 3862 C CA . GLU B 1 169 ? -3.316 1.767 -11.938 1 85 169 GLU B CA 1
ATOM 3863 C C . GLU B 1 169 ? -4.418 2.494 -11.172 1 85 169 GLU B C 1
ATOM 3865 O O . GLU B 1 169 ? -4.188 3.574 -10.617 1 85 169 GLU B O 1
ATOM 3870 N N . THR B 1 170 ? -5.543 1.906 -11.133 1 83.25 170 THR B N 1
ATOM 3871 C CA . THR B 1 170 ? -6.688 2.574 -10.523 1 83.25 170 THR B CA 1
ATOM 3872 C C . THR B 1 170 ? -7.055 1.913 -9.195 1 83.25 170 THR B C 1
ATOM 3874 O O . THR B 1 170 ? -7.934 2.395 -8.477 1 83.25 170 THR B O 1
ATOM 3877 N N . ASP B 1 171 ? -6.367 0.828 -8.914 1 87 171 ASP B N 1
ATOM 3878 C CA . ASP B 1 171 ? -6.684 0.034 -7.73 1 87 171 ASP B CA 1
ATOM 3879 C C . ASP B 1 171 ? -8.172 -0.296 -7.676 1 87 171 ASP B C 1
ATOM 3881 O O . ASP B 1 171 ? -8.836 -0.028 -6.672 1 87 171 ASP B O 1
ATOM 3885 N N . SER B 1 172 ? -8.641 -0.911 -8.68 1 89.19 172 SER B N 1
ATOM 3886 C CA . SER B 1 172 ? -10.062 -1.235 -8.773 1 89.19 172 SER B CA 1
ATOM 3887 C C . SER B 1 172 ? -10.281 -2.57 -9.477 1 89.19 172 SER B C 1
ATOM 3889 O O . SER B 1 172 ? -9.477 -2.971 -10.328 1 89.19 172 SER B O 1
ATOM 3891 N N . TRP B 1 173 ? -11.391 -3.262 -9.141 1 91.75 173 TRP B N 1
ATOM 3892 C CA . TRP B 1 173 ? -11.82 -4.504 -9.781 1 91.75 173 TRP B CA 1
ATOM 3893 C C . TRP B 1 173 ? -12.883 -4.234 -10.836 1 91.75 173 TRP B C 1
ATOM 3895 O O . TRP B 1 173 ? -13.664 -3.289 -10.711 1 91.75 173 TRP B O 1
ATOM 3905 N N . SER B 1 174 ? -12.883 -5.02 -11.836 1 93.31 174 SER B N 1
ATOM 3906 C CA . SER B 1 174 ? -13.984 -5.074 -12.797 1 93.31 174 SER B CA 1
ATOM 3907 C C . SER B 1 174 ? -14.273 -6.512 -13.211 1 93.31 174 SER B C 1
ATOM 3909 O O . SER B 1 174 ? -13.414 -7.391 -13.086 1 93.31 174 SER B O 1
ATOM 3911 N N . GLN B 1 175 ? -15.477 -6.73 -13.609 1 93.06 175 GLN B N 1
ATOM 3912 C CA . GLN B 1 175 ? -15.898 -7.992 -14.211 1 93.06 175 GLN B CA 1
ATOM 3913 C C . GLN B 1 175 ? -16.062 -7.852 -15.719 1 93.06 175 GLN B C 1
ATOM 3915 O O . GLN B 1 175 ? -16.797 -6.98 -16.188 1 93.06 175 GLN B O 1
ATOM 3920 N N . LEU B 1 176 ? -15.445 -8.773 -16.438 1 93.25 176 LEU B N 1
ATOM 3921 C CA . LEU B 1 176 ? -15.477 -8.648 -17.891 1 93.25 176 LEU B CA 1
ATOM 3922 C C . LEU B 1 176 ? -16.672 -9.383 -18.484 1 93.25 176 LEU B C 1
ATOM 3924 O O . LEU B 1 176 ? -17.031 -10.469 -18.016 1 93.25 176 LEU B O 1
ATOM 3928 N N . THR B 1 177 ? -17.297 -8.703 -19.422 1 94.12 177 THR B N 1
ATOM 3929 C CA . THR B 1 177 ? -18.172 -9.445 -20.312 1 94.12 177 THR B CA 1
ATOM 3930 C C . THR B 1 177 ? -17.359 -10.203 -21.359 1 94.12 177 THR B C 1
ATOM 3932 O O . THR B 1 177 ? -16.656 -9.594 -22.156 1 94.12 177 THR B O 1
ATOM 3935 N N . THR B 1 178 ? -17.453 -11.539 -21.281 1 96.12 178 THR B N 1
ATOM 3936 C CA . THR B 1 178 ? -16.609 -12.336 -22.156 1 96.12 178 THR B CA 1
ATOM 3937 C C . THR B 1 178 ? -17.438 -13.047 -23.219 1 96.12 178 THR B C 1
ATOM 3939 O O . THR B 1 178 ? -18.656 -13.203 -23.062 1 96.12 178 THR B O 1
ATOM 3942 N N . SER B 1 179 ? -16.797 -13.312 -24.328 1 97.06 179 SER B N 1
ATOM 3943 C CA . SER B 1 179 ? -17.406 -14.094 -25.406 1 97.06 179 SER B CA 1
ATOM 3944 C C . SER B 1 179 ? -16.609 -15.367 -25.672 1 97.06 179 SER B C 1
ATOM 3946 O O . SER B 1 179 ? -15.539 -15.578 -25.109 1 97.06 179 SER B O 1
ATOM 3948 N N . GLY B 1 180 ? -17.25 -16.297 -26.516 1 96.88 180 GLY B N 1
ATOM 3949 C CA . GLY B 1 180 ? -16.594 -17.531 -26.891 1 96.88 180 GLY B CA 1
ATOM 3950 C C . GLY B 1 180 ? -16.891 -18.688 -25.969 1 96.88 180 GLY B C 1
ATOM 3951 O O . GLY B 1 180 ? -17.891 -18.641 -25.219 1 96.88 180 GLY B O 1
ATOM 3952 N N . GLU B 1 181 ? -16.078 -19.766 -26.062 1 96.44 181 GLU B N 1
ATOM 3953 C CA . GLU B 1 181 ? -16.25 -20.953 -25.25 1 96.44 181 GLU B CA 1
ATOM 3954 C C . GLU B 1 181 ? -15.562 -20.812 -23.906 1 96.44 181 GLU B C 1
ATOM 3956 O O . GLU B 1 181 ? -14.359 -21.062 -23.781 1 96.44 181 GLU B O 1
ATOM 3961 N N . GLN B 1 182 ? -16.281 -20.562 -22.938 1 94.81 182 GLN B N 1
ATOM 3962 C CA . GLN B 1 182 ? -15.75 -20.297 -21.609 1 94.81 182 GLN B CA 1
ATOM 3963 C C . GLN B 1 182 ? -15.539 -21.594 -20.828 1 94.81 182 GLN B C 1
ATOM 3965 O O . GLN B 1 182 ? -16.375 -22.5 -20.891 1 94.81 182 GLN B O 1
ATOM 3970 N N . PRO B 1 183 ? -14.398 -21.703 -20.188 1 95.19 183 PRO B N 1
ATOM 3971 C CA . PRO B 1 183 ? -14.242 -22.875 -19.312 1 95.19 183 PRO B CA 1
ATOM 3972 C C . PRO B 1 183 ? -15.258 -22.891 -18.172 1 95.19 183 PRO B C 1
ATOM 3974 O O . PRO B 1 183 ? -15.781 -21.844 -17.781 1 95.19 183 PRO B O 1
ATOM 3977 N N . CYS B 1 184 ? -15.516 -24.078 -17.641 1 94.75 184 CYS B N 1
ATOM 3978 C CA . CYS B 1 184 ? -16.375 -24.203 -16.453 1 94.75 184 CYS B CA 1
ATOM 3979 C C . CYS B 1 184 ? -15.641 -23.766 -15.195 1 94.75 184 CYS B C 1
ATOM 3981 O O . CYS B 1 184 ? -14.414 -23.594 -15.211 1 94.75 184 CYS B O 1
ATOM 3983 N N . CYS B 1 185 ? -16.484 -23.656 -14.117 1 93.94 185 CYS B N 1
ATOM 3984 C CA . CYS B 1 185 ? -15.891 -23.359 -12.82 1 93.94 185 CYS B CA 1
ATOM 3985 C C . CYS B 1 185 ? -14.906 -24.438 -12.414 1 93.94 185 CYS B C 1
ATOM 3987 O O . CYS B 1 185 ? -15.18 -25.625 -12.562 1 93.94 185 CYS B O 1
ATOM 3989 N N . ARG B 1 186 ? -13.758 -23.984 -11.945 1 95.31 186 ARG B N 1
ATOM 3990 C CA . ARG B 1 186 ? -12.695 -24.938 -11.586 1 95.31 186 ARG B CA 1
ATOM 3991 C C . ARG B 1 186 ? -11.672 -24.281 -10.656 1 95.31 186 ARG B C 1
ATOM 3993 O O . ARG B 1 186 ? -11.672 -23.047 -10.5 1 95.31 186 ARG B O 1
ATOM 4000 N N . HIS B 1 187 ? -10.93 -25.031 -10.031 1 94.44 187 HIS B N 1
ATOM 4001 C CA . HIS B 1 187 ? -9.805 -24.547 -9.242 1 94.44 187 HIS B CA 1
ATOM 4002 C C . HIS B 1 187 ? -8.57 -25.406 -9.438 1 94.44 187 HIS B C 1
ATOM 4004 O O . HIS B 1 187 ? -8.664 -26.5 -10 1 94.44 187 HIS B O 1
ATOM 4010 N N . GLY B 1 188 ? -7.426 -24.891 -9.109 1 95.38 188 GLY B N 1
ATOM 4011 C CA . GLY B 1 188 ? -6.18 -25.625 -9.234 1 95.38 188 GLY B CA 1
ATOM 4012 C C . GLY B 1 188 ? -5.625 -25.625 -10.648 1 95.38 188 GLY B C 1
ATOM 4013 O O . GLY B 1 188 ? -4.633 -26.297 -10.938 1 95.38 188 GLY B O 1
ATOM 4014 N N . HIS B 1 189 ? -6.246 -24.922 -11.609 1 96.56 189 HIS B N 1
ATOM 4015 C CA . HIS B 1 189 ? -5.75 -24.75 -12.969 1 96.56 189 HIS B CA 1
ATOM 4016 C C . HIS B 1 189 ? -4.617 -23.734 -13.016 1 96.56 189 HIS B C 1
ATOM 4018 O O . HIS B 1 189 ? -4.414 -22.984 -12.062 1 96.56 189 HIS B O 1
ATOM 4024 N N . ILE B 1 190 ? -3.891 -23.703 -14.07 1 96.31 190 ILE B N 1
ATOM 4025 C CA . ILE B 1 190 ? -2.893 -22.656 -14.289 1 96.31 190 ILE B CA 1
ATOM 4026 C C . ILE B 1 190 ? -3.439 -21.625 -15.258 1 96.31 190 ILE B C 1
ATOM 4028 O O . ILE B 1 190 ? -4.285 -21.938 -16.109 1 96.31 190 ILE B O 1
ATOM 4032 N N . MET B 1 191 ? -3.033 -20.453 -15.125 1 96.44 191 MET B N 1
ATOM 4033 C CA . MET B 1 191 ? -3.191 -19.344 -16.062 1 96.44 191 MET B CA 1
ATOM 4034 C C . MET B 1 191 ? -1.854 -18.656 -16.328 1 96.44 191 MET B C 1
ATOM 4036 O O . MET B 1 191 ? -1.161 -18.25 -15.398 1 96.44 191 MET B O 1
ATOM 4040 N N . VAL B 1 192 ? -1.476 -18.594 -17.594 1 96.69 192 VAL B N 1
ATOM 4041 C CA . VAL B 1 192 ? -0.184 -18.031 -17.969 1 96.69 192 VAL B CA 1
ATOM 4042 C C . VAL B 1 192 ? -0.379 -16.984 -19.062 1 96.69 192 VAL 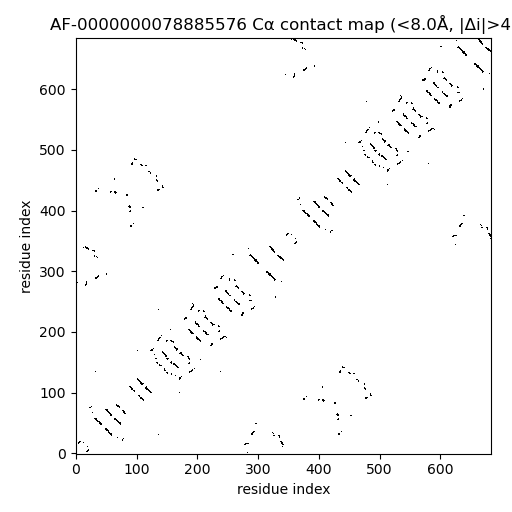B C 1
ATOM 4044 O O . VAL B 1 192 ? -1.035 -17.25 -20.078 1 96.69 192 VAL B O 1
ATOM 4047 N N . ALA B 1 193 ? 0.176 -15.828 -18.828 1 96.75 193 ALA B N 1
ATOM 4048 C CA . ALA B 1 193 ? 0.102 -14.773 -19.828 1 96.75 193 ALA B CA 1
ATOM 4049 C C . ALA B 1 193 ? 1.242 -14.891 -20.844 1 96.75 193 ALA B C 1
ATOM 4051 O O . ALA B 1 193 ? 2.4 -15.07 -20.453 1 96.75 193 ALA B O 1
ATOM 4052 N N . ILE B 1 194 ? 0.979 -14.852 -22.031 1 96.5 194 ILE B N 1
ATOM 4053 C CA . ILE B 1 194 ? 1.911 -14.734 -23.156 1 96.5 194 ILE B CA 1
ATOM 4054 C C . ILE B 1 194 ? 1.43 -13.648 -24.125 1 96.5 194 ILE B C 1
ATOM 4056 O O . ILE B 1 194 ? 0.438 -13.836 -24.828 1 96.5 194 ILE B O 1
ATOM 4060 N N . GLY B 1 195 ? 2.205 -12.547 -24.109 1 93.25 195 GLY B N 1
ATOM 4061 C CA . GLY B 1 195 ? 1.684 -11.391 -24.828 1 93.25 195 GLY B CA 1
ATOM 4062 C C . GLY B 1 195 ? 0.373 -10.883 -24.25 1 93.25 195 GLY B C 1
ATOM 4063 O O . GLY B 1 195 ? 0.278 -10.609 -23.047 1 93.25 195 GLY B O 1
ATOM 4064 N N . THR B 1 196 ? -0.672 -10.75 -25.125 1 95.06 196 THR B N 1
ATOM 4065 C CA . THR B 1 196 ? -1.98 -10.281 -24.688 1 95.06 196 THR B CA 1
ATOM 4066 C C . THR B 1 196 ? -2.943 -11.453 -24.5 1 95.06 196 THR B C 1
ATOM 4068 O O . THR B 1 196 ? -4.148 -11.25 -24.344 1 95.06 196 THR B O 1
ATOM 4071 N N . SER B 1 197 ? -2.375 -12.648 -24.547 1 97 197 SER B N 1
ATOM 4072 C CA . SER B 1 197 ? -3.197 -13.836 -24.359 1 97 197 SER B CA 1
ATOM 4073 C C . SER B 1 197 ? -2.916 -14.492 -23.016 1 97 197 SER B C 1
ATOM 4075 O O . SER B 1 197 ? -1.805 -14.391 -22.484 1 97 197 SER B O 1
ATOM 4077 N N . ILE B 1 198 ? -3.969 -15.117 -22.531 1 97.69 198 ILE B N 1
ATOM 4078 C CA . ILE B 1 198 ? -3.84 -15.922 -21.312 1 97.69 198 ILE B CA 1
ATOM 4079 C C . ILE B 1 198 ? -4.215 -17.375 -21.625 1 97.69 198 ILE B C 1
ATOM 4081 O O . ILE B 1 198 ? -5.27 -17.641 -22.188 1 97.69 198 ILE B O 1
ATOM 4085 N N . PHE B 1 199 ? -3.342 -18.281 -21.297 1 98.12 199 PHE B N 1
ATOM 4086 C CA . PHE B 1 199 ? -3.602 -19.703 -21.5 1 98.12 199 PHE B CA 1
ATOM 4087 C C . PHE B 1 199 ? -3.994 -20.359 -20.172 1 98.12 199 PHE B C 1
ATOM 4089 O O . PHE B 1 199 ? -3.332 -20.172 -19.156 1 98.12 199 PHE B O 1
ATOM 4096 N N . LEU B 1 200 ? -5.074 -21.078 -20.188 1 97.56 200 LEU B N 1
ATOM 4097 C CA . LEU B 1 200 ? -5.598 -21.797 -19.031 1 97.56 200 LEU B CA 1
ATOM 4098 C C . LEU B 1 200 ? -5.562 -23.297 -19.281 1 97.56 200 LEU B C 1
ATOM 4100 O O . LEU B 1 200 ? -6.004 -23.781 -20.328 1 97.56 200 LEU B O 1
ATOM 4104 N N . HIS B 1 201 ? -5.039 -24.078 -18.344 1 97.94 201 HIS B N 1
ATOM 4105 C CA . HIS B 1 201 ? -4.973 -25.531 -18.484 1 97.94 201 HIS B CA 1
ATOM 4106 C C . HIS B 1 201 ? -5.324 -26.219 -17.156 1 97.94 201 HIS B C 1
ATOM 4108 O O . HIS B 1 201 ? -4.914 -25.766 -16.094 1 97.94 201 HIS B O 1
ATOM 4114 N N . GLY B 1 202 ? -6.09 -27.312 -17.25 1 97.19 202 GLY B N 1
ATOM 4115 C CA . GLY B 1 202 ? -6.297 -28.234 -16.141 1 97.19 202 GLY B CA 1
ATOM 4116 C C . GLY B 1 202 ? -7.23 -27.672 -15.07 1 97.19 202 GLY B C 1
ATOM 4117 O O . GLY B 1 202 ? -8.148 -26.922 -15.383 1 97.19 202 GLY B O 1
ATOM 4118 N N . GLY B 1 203 ? -7.086 -28.219 -13.844 1 96.62 203 GLY B N 1
ATOM 4119 C CA . GLY B 1 203 ? -7.957 -27.906 -12.719 1 96.62 203 GLY B CA 1
ATOM 4120 C C . GLY B 1 203 ? -8.961 -29 -12.422 1 96.62 203 GLY B C 1
ATOM 4121 O O . GLY B 1 203 ? -8.922 -30.078 -13.023 1 96.62 203 GLY B O 1
ATOM 4122 N N . MET B 1 204 ? -9.734 -28.672 -11.414 1 96.25 204 MET B N 1
ATOM 4123 C CA . MET B 1 204 ? -10.727 -29.672 -11.023 1 96.25 204 MET B CA 1
ATOM 4124 C C . MET B 1 204 ? -12.016 -29 -10.547 1 96.25 204 MET B C 1
ATOM 4126 O O . MET B 1 204 ? -12.008 -27.812 -10.203 1 96.25 204 MET B O 1
ATOM 4130 N N . ALA B 1 205 ? -13.047 -29.703 -10.57 1 95.62 205 ALA B N 1
ATOM 4131 C CA . ALA B 1 205 ? -14.359 -29.375 -10.008 1 95.62 205 ALA B CA 1
ATOM 4132 C C . ALA B 1 205 ? -15.031 -30.609 -9.43 1 95.62 205 ALA B C 1
ATOM 4134 O O . ALA B 1 205 ? -15.523 -31.469 -10.164 1 95.62 205 ALA B O 1
ATOM 4135 N N . GLY B 1 206 ? -15.062 -30.609 -8.109 1 93.88 206 GLY B N 1
ATOM 4136 C CA . GLY B 1 206 ? -15.523 -31.844 -7.488 1 93.88 206 GLY B CA 1
ATOM 4137 C C . GLY B 1 206 ? -14.648 -33.031 -7.82 1 93.88 206 GLY B C 1
ATOM 4138 O O . GLY B 1 206 ? -13.438 -33.031 -7.555 1 93.88 206 GLY B O 1
ATOM 4139 N N . SER B 1 207 ? -15.258 -33.969 -8.43 1 93.81 207 SER B N 1
ATOM 4140 C CA . SER B 1 207 ? -14.516 -35.156 -8.797 1 93.81 207 SER B CA 1
ATOM 4141 C C . SER B 1 207 ? -13.945 -35.062 -10.211 1 93.81 207 SER B C 1
ATOM 4143 O O . SER B 1 207 ? -13.117 -35.875 -10.617 1 93.81 207 SER B O 1
ATOM 4145 N N . ASP B 1 208 ? -14.344 -34.031 -10.914 1 95.94 208 ASP B N 1
ATOM 4146 C CA . ASP B 1 208 ? -13.891 -33.844 -12.289 1 95.94 208 ASP B CA 1
ATOM 4147 C C . ASP B 1 208 ? -12.508 -33.219 -12.344 1 95.94 208 ASP B C 1
ATOM 4149 O O . ASP B 1 208 ? -12.242 -32.25 -11.625 1 95.94 208 ASP B O 1
ATOM 4153 N N . MET B 1 209 ? -11.648 -33.781 -13.133 1 96.81 209 MET B N 1
ATOM 4154 C CA . MET B 1 209 ? -10.328 -33.188 -13.406 1 96.81 209 MET B CA 1
ATOM 4155 C C . MET B 1 209 ? -10.172 -32.875 -14.891 1 96.81 209 MET B C 1
ATOM 4157 O O . MET B 1 209 ? -10.602 -33.656 -15.75 1 96.81 209 MET B O 1
ATOM 4161 N N . PHE B 1 210 ? -9.555 -31.812 -15.219 1 97.12 210 PHE B N 1
ATOM 4162 C CA . PHE B 1 210 ? -9.547 -31.312 -16.594 1 97.12 210 PHE B CA 1
ATOM 4163 C C . PHE B 1 210 ? -8.148 -31.391 -17.188 1 97.12 210 PHE B C 1
ATOM 4165 O O . PHE B 1 210 ? -7.156 -31.281 -16.469 1 97.12 210 PHE B O 1
ATOM 4172 N N . ASP B 1 211 ? -8.047 -31.609 -18.453 1 97.62 211 ASP B N 1
ATOM 4173 C CA . ASP B 1 211 ? -6.805 -31.531 -19.219 1 97.62 211 ASP B CA 1
ATOM 4174 C C . ASP B 1 211 ? -6.945 -30.578 -20.406 1 97.62 211 ASP B C 1
ATOM 4176 O O . ASP B 1 211 ? -6.074 -30.531 -21.266 1 97.62 211 ASP B O 1
ATOM 4180 N N . ASP B 1 212 ? -8.062 -29.844 -20.453 1 97.88 212 ASP B N 1
ATOM 4181 C CA . ASP B 1 212 ? -8.344 -28.969 -21.562 1 97.88 212 ASP B CA 1
ATOM 4182 C C . ASP B 1 212 ? -7.457 -27.719 -21.531 1 97.88 212 ASP B C 1
ATOM 4184 O O . ASP B 1 212 ? -6.867 -27.406 -20.484 1 97.88 212 ASP B O 1
ATOM 4188 N N . LEU B 1 213 ? -7.289 -27.156 -22.688 1 98.44 213 LEU B N 1
ATOM 4189 C CA . LEU B 1 213 ? -6.523 -25.922 -22.891 1 98.44 213 LEU B CA 1
ATOM 4190 C C . LEU B 1 213 ? -7.402 -24.828 -23.5 1 98.44 213 LEU B C 1
ATOM 4192 O O . LEU B 1 213 ? -8.078 -25.047 -24.5 1 98.44 213 LEU B O 1
ATOM 4196 N N . PHE B 1 214 ? -7.395 -23.688 -22.812 1 98.06 214 PHE B N 1
ATOM 4197 C CA . PHE B 1 214 ? -8.133 -22.531 -23.297 1 98.06 214 PHE B CA 1
ATOM 4198 C C . PHE B 1 214 ? -7.203 -21.344 -23.516 1 98.06 214 PHE B C 1
ATOM 4200 O O . PHE B 1 214 ? -6.145 -21.25 -22.891 1 98.06 214 PHE B O 1
ATOM 4207 N N . GLN B 1 215 ? -7.543 -20.516 -24.422 1 98.19 215 GLN B N 1
ATOM 4208 C CA . GLN B 1 215 ? -6.898 -19.234 -24.625 1 98.19 215 GLN B CA 1
ATOM 4209 C C . GLN B 1 215 ? -7.891 -18.078 -24.422 1 98.19 215 GLN B C 1
ATOM 4211 O O . GLN B 1 215 ? -9.016 -18.141 -24.922 1 98.19 215 GLN B O 1
ATOM 4216 N N . PHE B 1 216 ? -7.492 -17.125 -23.625 1 97.5 216 PHE B N 1
ATOM 4217 C CA . PHE B 1 216 ? -8.266 -15.898 -23.453 1 97.5 216 PHE B CA 1
ATOM 4218 C C . PHE B 1 216 ? -7.543 -14.719 -24.094 1 97.5 216 PHE B C 1
ATOM 4220 O O . PHE B 1 216 ? -6.402 -14.414 -23.734 1 97.5 216 PHE B O 1
ATOM 4227 N N . ASN B 1 217 ? -8.18 -14.078 -25.031 1 97.38 217 ASN B N 1
ATOM 4228 C CA . ASN B 1 217 ? -7.66 -12.852 -25.641 1 97.38 217 ASN B CA 1
ATOM 4229 C C . ASN B 1 217 ? -8.062 -11.617 -24.828 1 97.38 217 ASN B C 1
ATOM 4231 O O . ASN B 1 217 ? -9.25 -11.273 -24.766 1 97.38 217 ASN B O 1
ATOM 4235 N N . THR B 1 218 ? -7.113 -10.961 -24.266 1 96.25 218 THR B N 1
ATOM 4236 C CA . THR B 1 218 ? -7.43 -9.867 -23.344 1 96.25 218 THR B CA 1
ATOM 4237 C C . THR B 1 218 ? -7.805 -8.602 -24.125 1 96.25 218 THR B C 1
ATOM 4239 O O . THR B 1 218 ? -8.328 -7.645 -23.547 1 96.25 218 THR B O 1
ATOM 4242 N N . GLU B 1 219 ? -7.555 -8.539 -25.359 1 94.5 219 GLU B N 1
ATOM 4243 C CA . GLU B 1 219 ? -7.895 -7.379 -26.172 1 94.5 219 GLU B CA 1
ATOM 4244 C C . GLU B 1 219 ? -9.383 -7.371 -26.531 1 94.5 219 GLU B C 1
ATOM 4246 O O . GLU B 1 219 ? -10.023 -6.32 -26.516 1 94.5 219 GLU B O 1
ATOM 4251 N N . ASN B 1 220 ? -9.922 -8.484 -26.797 1 96.19 220 ASN B N 1
ATOM 4252 C CA . ASN B 1 220 ? -11.336 -8.539 -27.172 1 96.19 220 ASN B CA 1
ATOM 4253 C C . ASN B 1 220 ? -12.148 -9.32 -26.141 1 96.19 220 ASN B C 1
ATOM 4255 O O . ASN B 1 220 ? -13.344 -9.555 -26.344 1 96.19 220 ASN B O 1
ATOM 4259 N N . ASN B 1 221 ? -11.547 -9.734 -25.094 1 97.12 221 ASN B N 1
ATOM 4260 C CA . ASN B 1 221 ? -12.195 -10.438 -24 1 97.12 221 ASN B CA 1
ATOM 4261 C C . ASN B 1 221 ? -12.945 -11.672 -24.484 1 97.12 221 ASN B C 1
ATOM 4263 O O . ASN B 1 221 ? -14.117 -11.852 -24.172 1 97.12 221 ASN B O 1
ATOM 4267 N N . SER B 1 222 ? -12.227 -12.523 -25.109 1 98.06 222 SER B N 1
ATOM 4268 C CA . SER B 1 222 ? -12.867 -13.711 -25.656 1 98.06 222 SER B CA 1
ATOM 4269 C C . SER B 1 222 ? -12.094 -14.977 -25.312 1 98.06 222 SER B C 1
ATOM 4271 O O . SER B 1 222 ? -10.867 -14.984 -25.328 1 98.06 222 SER B O 1
ATOM 4273 N N . TRP B 1 223 ? -12.883 -16.031 -25 1 98 223 TRP B N 1
ATOM 4274 C CA . TRP B 1 223 ? -12.336 -17.359 -24.719 1 98 223 TRP B CA 1
ATOM 4275 C C . TRP B 1 223 ? -12.352 -18.234 -25.969 1 98 223 TRP B C 1
ATOM 4277 O O . TRP B 1 223 ? -13.305 -18.188 -26.75 1 98 223 TRP B O 1
ATOM 4287 N N . THR B 1 224 ? -11.352 -19.016 -26.125 1 98.44 224 THR B N 1
ATOM 4288 C CA . THR B 1 224 ? -11.297 -20.047 -27.156 1 98.44 224 THR B CA 1
ATOM 4289 C C . THR B 1 224 ? -10.789 -21.359 -26.562 1 98.44 224 THR B C 1
ATOM 4291 O O . THR B 1 224 ? -9.758 -21.391 -25.875 1 98.44 224 THR B O 1
ATOM 4294 N N . LYS B 1 225 ? -11.555 -22.406 -26.75 1 98.38 225 LYS B N 1
ATOM 4295 C CA . LYS B 1 225 ? -11.023 -23.734 -26.422 1 98.38 225 LYS B CA 1
ATOM 4296 C C . LYS B 1 225 ? -10.078 -24.219 -27.516 1 98.38 225 LYS B C 1
ATOM 4298 O O . LYS B 1 225 ? -10.453 -24.297 -28.688 1 98.38 225 LYS B O 1
ATOM 4303 N N . LEU B 1 226 ? -8.867 -24.547 -27.141 1 98.31 226 LEU B N 1
ATOM 4304 C CA . LEU B 1 226 ? -7.867 -24.969 -28.109 1 98.31 226 LEU B CA 1
ATOM 4305 C C . LEU B 1 226 ? -7.84 -26.5 -28.219 1 98.31 226 LEU B C 1
ATOM 4307 O O . LEU B 1 226 ? -8.344 -27.188 -27.344 1 98.31 226 LEU B O 1
ATOM 4311 N N . ASN B 1 227 ? -7.305 -26.953 -29.344 1 97.62 227 ASN B N 1
ATOM 4312 C CA . ASN B 1 227 ? -7.098 -28.375 -29.594 1 97.62 227 ASN B CA 1
ATOM 4313 C C . ASN B 1 227 ? -5.625 -28.688 -29.844 1 97.62 227 ASN B C 1
ATOM 4315 O O . ASN B 1 227 ? -5.223 -28.938 -30.969 1 97.62 227 ASN B O 1
ATOM 4319 N N . PRO B 1 228 ? -4.902 -28.75 -28.75 1 98 228 PRO B N 1
ATOM 4320 C CA . PRO B 1 228 ? -3.459 -28.938 -28.922 1 98 228 PRO B CA 1
ATOM 4321 C C . PRO B 1 228 ? -3.107 -30.344 -29.422 1 98 228 PRO B C 1
ATOM 4323 O O . PRO B 1 228 ? -3.848 -31.297 -29.172 1 98 228 PRO B O 1
ATOM 4326 N N . THR B 1 229 ? -1.961 -30.422 -30.109 1 98.19 229 THR B N 1
ATOM 4327 C CA . THR B 1 229 ? -1.414 -31.703 -30.578 1 98.19 229 THR B CA 1
ATOM 4328 C C . THR B 1 229 ? -0.17 -32.062 -29.766 1 98.19 229 THR B C 1
ATOM 4330 O O . THR B 1 229 ? 0.21 -31.359 -28.844 1 98.19 229 THR B O 1
ATOM 4333 N N . GLY B 1 230 ? 0.382 -33.281 -30.062 1 98.12 230 GLY B N 1
ATOM 4334 C CA . GLY B 1 230 ? 1.602 -33.719 -29.406 1 98.12 230 GLY B CA 1
ATOM 4335 C C . GLY B 1 230 ? 1.346 -34.5 -28.125 1 98.12 230 GLY B C 1
ATOM 4336 O O . GLY B 1 230 ? 0.357 -35.219 -28.031 1 98.12 230 GLY B O 1
ATOM 4337 N N . ASP B 1 231 ? 2.316 -34.406 -27.203 1 98.19 231 ASP B N 1
ATOM 4338 C CA . ASP B 1 231 ? 2.221 -35.094 -25.922 1 98.19 231 ASP B CA 1
ATOM 4339 C C . ASP B 1 231 ? 1.4 -34.281 -24.922 1 98.19 231 ASP B C 1
ATOM 4341 O O . ASP B 1 231 ? 1.958 -33.656 -24.031 1 98.19 231 ASP B O 1
ATOM 4345 N N . VAL B 1 232 ? 0.161 -34.375 -25.016 1 97.94 232 VAL B N 1
ATOM 4346 C CA . VAL B 1 232 ? -0.75 -33.562 -24.203 1 97.94 232 VAL B CA 1
ATOM 4347 C C . VAL B 1 232 ? -0.682 -34.031 -22.75 1 97.94 232 VAL B C 1
ATOM 4349 O O . VAL B 1 232 ? -0.813 -35.25 -22.469 1 97.94 232 VAL B O 1
ATOM 4352 N N . PRO B 1 233 ? -0.379 -33.094 -21.781 1 98.25 233 PRO B N 1
ATOM 4353 C CA . PRO B 1 233 ? -0.389 -33.531 -20.391 1 98.25 233 PRO B CA 1
ATOM 4354 C C . PRO B 1 233 ? -1.743 -34.062 -19.938 1 98.25 233 PRO B C 1
ATOM 4356 O O . PRO B 1 233 ? -2.785 -33.531 -20.297 1 98.25 233 PRO B O 1
ATOM 4359 N N . PRO B 1 234 ? -1.765 -35.188 -19.219 1 97.88 234 PRO B N 1
ATOM 4360 C CA . PRO B 1 234 ? -3.031 -35.688 -18.672 1 97.88 234 PRO B CA 1
ATOM 4361 C C . PRO B 1 234 ? -3.666 -34.688 -17.672 1 97.88 234 PRO B C 1
ATOM 4363 O O . PRO B 1 234 ? -3.008 -33.75 -17.219 1 97.88 234 PRO B O 1
ATOM 4366 N N . SER B 1 235 ? -4.953 -35.031 -17.391 1 98.19 235 SER B N 1
ATOM 4367 C CA . SER B 1 235 ? -5.688 -34.188 -16.438 1 98.19 235 SER B CA 1
ATOM 4368 C C . SER B 1 235 ? -4.938 -34.062 -15.117 1 98.19 235 SER B C 1
ATOM 4370 O O . SER B 1 235 ? -4.348 -35.031 -14.641 1 98.19 235 SER B O 1
ATOM 4372 N N . ARG B 1 236 ? -4.949 -32.875 -14.555 1 97.75 236 ARG B N 1
ATOM 4373 C CA . ARG B 1 236 ? -4.234 -32.625 -13.312 1 97.75 236 ARG B CA 1
ATOM 4374 C C . ARG B 1 236 ? -4.719 -31.328 -12.664 1 97.75 236 ARG B C 1
ATOM 4376 O O . ARG B 1 236 ? -5.426 -30.531 -13.289 1 97.75 236 ARG B O 1
ATOM 4383 N N . THR B 1 237 ? -4.398 -31.156 -11.445 1 96.44 237 THR B N 1
ATOM 4384 C CA . THR B 1 237 ? -4.68 -29.953 -10.656 1 96.44 237 THR B CA 1
ATOM 4385 C C . THR B 1 237 ? -3.482 -29.594 -9.789 1 96.44 237 THR B C 1
ATOM 4387 O O . THR B 1 237 ? -2.551 -30.375 -9.641 1 96.44 237 THR B O 1
ATOM 4390 N N . ALA B 1 238 ? -3.381 -28.344 -9.367 1 96.31 238 ALA B N 1
ATOM 4391 C CA . ALA B 1 238 ? -2.387 -27.875 -8.406 1 96.31 238 ALA B CA 1
ATOM 4392 C C . ALA B 1 238 ? -0.98 -27.938 -8.992 1 96.31 238 ALA B C 1
ATOM 4394 O O . ALA B 1 238 ? -0.003 -28.125 -8.266 1 96.31 238 ALA B O 1
ATOM 4395 N N . HIS B 1 239 ? -0.875 -27.984 -10.359 1 97.5 239 HIS B N 1
ATOM 4396 C CA . HIS B 1 239 ? 0.398 -27.844 -11.055 1 97.5 239 HIS B CA 1
ATOM 4397 C C . HIS B 1 239 ? 0.772 -26.375 -11.234 1 97.5 239 HIS B C 1
ATOM 4399 O O . HIS B 1 239 ? 0.024 -25.484 -10.82 1 97.5 239 HIS B O 1
ATOM 4405 N N . ALA B 1 240 ? 1.963 -26.078 -11.711 1 96.94 240 ALA B N 1
ATOM 4406 C CA . ALA B 1 240 ? 2.428 -24.719 -11.977 1 96.94 240 ALA B CA 1
ATOM 4407 C C . ALA B 1 240 ? 2.922 -24.578 -13.414 1 96.94 240 ALA B C 1
ATOM 4409 O O . ALA B 1 240 ? 3.32 -25.562 -14.039 1 96.94 240 ALA B O 1
ATOM 4410 N N . ALA B 1 241 ? 2.865 -23.391 -13.898 1 97.31 241 ALA B N 1
ATOM 4411 C CA . ALA B 1 241 ? 3.322 -23.141 -15.258 1 97.31 241 ALA B CA 1
ATOM 4412 C C . ALA B 1 241 ? 3.803 -21.688 -15.406 1 97.31 241 ALA B C 1
ATOM 4414 O O . ALA B 1 241 ? 3.352 -20.812 -14.68 1 97.31 241 ALA B O 1
ATOM 4415 N N . VAL B 1 242 ? 4.734 -21.453 -16.266 1 97.25 242 VAL B N 1
ATOM 4416 C CA . VAL B 1 242 ? 5.266 -20.125 -16.562 1 97.25 242 VAL B CA 1
ATOM 4417 C C . VAL B 1 242 ? 5.59 -20.031 -18.047 1 97.25 242 VAL B C 1
ATOM 4419 O O . VAL B 1 242 ? 5.609 -21.047 -18.766 1 97.25 242 VAL B O 1
ATOM 4422 N N . ALA B 1 243 ? 5.816 -18.812 -18.469 1 97.06 243 ALA B N 1
ATOM 4423 C CA . ALA B 1 243 ? 6.125 -18.578 -19.875 1 97.06 243 ALA B CA 1
ATOM 4424 C C . ALA B 1 243 ? 7.562 -18.109 -20.062 1 97.06 243 ALA B C 1
ATOM 4426 O O . ALA B 1 243 ? 8.078 -17.359 -19.234 1 97.06 243 ALA B O 1
ATOM 4427 N N . ILE B 1 244 ? 8.203 -18.531 -21.047 1 96.31 244 ILE B N 1
ATOM 4428 C CA . ILE B 1 244 ? 9.406 -17.953 -21.641 1 96.31 244 ILE B CA 1
ATOM 4429 C C . ILE B 1 244 ? 9.18 -17.719 -23.141 1 96.31 244 ILE B C 1
ATOM 4431 O O . ILE B 1 244 ? 9.023 -18.672 -23.906 1 96.31 244 ILE B O 1
ATOM 4435 N N . GLY B 1 245 ? 9.203 -16.438 -23.484 1 93.75 245 GLY B N 1
ATOM 4436 C CA . GLY B 1 245 ? 8.82 -16.141 -24.859 1 93.75 245 GLY B CA 1
ATOM 4437 C C . GLY B 1 245 ? 7.422 -16.609 -25.203 1 93.75 245 GLY B C 1
ATOM 4438 O O . GLY B 1 245 ? 6.461 -16.281 -24.5 1 93.75 245 GLY B O 1
ATOM 4439 N N . HIS B 1 246 ? 7.32 -17.453 -26.281 1 96.5 246 HIS B N 1
ATOM 4440 C CA . HIS B 1 246 ? 6.023 -17.953 -26.719 1 96.5 246 HIS B CA 1
ATOM 4441 C C . HIS B 1 246 ? 5.805 -19.391 -26.25 1 96.5 246 HIS B C 1
ATOM 4443 O O . HIS B 1 246 ? 4.938 -20.094 -26.781 1 96.5 246 HIS B O 1
ATOM 4449 N N . ARG B 1 247 ? 6.566 -19.781 -25.312 1 98.25 247 ARG B N 1
ATOM 4450 C CA . ARG B 1 247 ? 6.457 -21.141 -24.797 1 98.25 247 ARG B CA 1
ATOM 4451 C C . ARG B 1 247 ? 5.887 -21.156 -23.375 1 98.25 247 ARG B C 1
ATOM 4453 O O . ARG B 1 247 ? 6.203 -20.281 -22.562 1 98.25 247 ARG B O 1
ATOM 4460 N N . LEU B 1 248 ? 5.043 -22.109 -23.141 1 98.38 248 LEU B N 1
ATOM 4461 C CA . LEU B 1 248 ? 4.477 -22.344 -21.812 1 98.38 248 LEU B CA 1
ATOM 4462 C C . LEU B 1 248 ? 5.035 -23.625 -21.219 1 98.38 248 LEU B C 1
ATOM 4464 O O . LEU B 1 248 ? 4.879 -24.703 -21.781 1 98.38 248 LEU B O 1
ATOM 4468 N N . TYR B 1 249 ? 5.73 -23.484 -20.094 1 98.5 249 TYR B N 1
ATOM 4469 C CA . TYR B 1 249 ? 6.305 -24.625 -19.391 1 98.5 249 TYR B CA 1
ATOM 4470 C C . TYR B 1 249 ? 5.426 -25.031 -18.203 1 98.5 249 TYR B C 1
ATOM 4472 O O . TYR B 1 249 ? 5.047 -24.188 -17.391 1 98.5 249 TYR B O 1
ATOM 4480 N N . LEU B 1 250 ? 5.094 -26.266 -18.141 1 98.19 250 LEU B N 1
ATOM 4481 C CA . LEU B 1 250 ? 4.191 -26.828 -17.141 1 98.19 250 LEU B CA 1
ATOM 4482 C C . LEU B 1 250 ? 4.887 -27.922 -16.344 1 98.19 250 LEU B C 1
ATOM 4484 O O . LEU B 1 250 ? 5.52 -28.812 -16.922 1 98.19 250 LEU B O 1
ATOM 4488 N N . PHE B 1 251 ? 4.797 -27.891 -15 1 98.38 251 PHE B N 1
ATOM 4489 C CA . PHE B 1 251 ? 5.48 -28.875 -14.164 1 98.38 251 PHE B CA 1
ATOM 4490 C C . PHE B 1 251 ? 4.578 -29.328 -13.031 1 98.38 251 PHE B C 1
ATOM 4492 O O . PHE B 1 251 ? 3.918 -28.516 -12.383 1 98.38 251 PHE B O 1
ATOM 4499 N N . GLY B 1 252 ? 4.52 -30.625 -12.781 1 98.25 252 GLY B N 1
ATOM 4500 C CA . GLY B 1 252 ? 3.98 -31.219 -11.57 1 98.25 252 GLY B CA 1
ATOM 4501 C C . GLY B 1 252 ? 2.463 -31.188 -11.516 1 98.25 252 GLY B C 1
ATOM 4502 O O . GLY B 1 252 ? 1.799 -31.344 -12.547 1 98.25 252 GLY B O 1
ATOM 4503 N N . GLY B 1 253 ? 1.927 -31.188 -10.281 1 98 253 GLY B N 1
ATOM 4504 C CA . GLY B 1 253 ? 0.502 -31.281 -10.008 1 98 253 GLY B CA 1
ATOM 4505 C C . GLY B 1 253 ? 0.101 -32.625 -9.422 1 98 253 GLY B C 1
ATOM 4506 O O . GLY B 1 253 ? 0.941 -33.344 -8.891 1 98 253 GLY B O 1
ATOM 4507 N N . MET B 1 254 ? -1.132 -32.781 -9.406 1 97.81 254 MET B N 1
ATOM 4508 C CA . MET B 1 254 ? -1.728 -34 -8.914 1 97.81 254 MET B CA 1
ATOM 4509 C C . MET B 1 254 ? -2.723 -34.562 -9.922 1 97.81 254 MET B C 1
ATOM 4511 O O . MET B 1 254 ? -3.51 -33.844 -10.508 1 97.81 254 MET B O 1
ATOM 4515 N N . ASN B 1 255 ? -2.658 -35.875 -10.117 1 97.38 255 ASN B N 1
ATOM 4516 C CA . ASN B 1 255 ? -3.592 -36.5 -11.055 1 97.38 255 ASN B CA 1
ATOM 4517 C C . ASN B 1 255 ? -4.855 -36.969 -10.344 1 97.38 255 ASN B C 1
ATOM 4519 O O . ASN B 1 255 ? -5.02 -36.781 -9.141 1 97.38 255 ASN B O 1
ATOM 4523 N N . GLY B 1 256 ? -5.793 -37.594 -11.125 1 95 256 GLY B N 1
ATOM 4524 C CA . GLY B 1 256 ? -7.094 -38 -10.625 1 95 256 GLY B CA 1
ATOM 4525 C C . GLY B 1 256 ? -7.008 -39.125 -9.602 1 95 256 GLY B C 1
ATOM 4526 O O . GLY B 1 256 ? -7.969 -39.375 -8.875 1 95 256 GLY B O 1
ATOM 4527 N N . LEU B 1 257 ? -5.891 -39.781 -9.547 1 95.31 257 LEU B N 1
ATOM 4528 C CA . LEU B 1 257 ? -5.688 -40.844 -8.578 1 95.31 257 LEU B CA 1
ATOM 4529 C C . LEU B 1 257 ? -5.098 -40.312 -7.281 1 95.31 257 LEU B C 1
ATOM 4531 O O . LEU B 1 257 ? -4.797 -41.094 -6.367 1 95.31 257 LEU B O 1
ATOM 4535 N N . GLY B 1 258 ? -4.867 -39.094 -7.211 1 94.88 258 GLY B N 1
ATOM 4536 C CA . GLY B 1 258 ? -4.312 -38.469 -6.012 1 94.88 258 GLY B CA 1
ATOM 4537 C C . GLY B 1 258 ? -2.809 -38.625 -5.906 1 94.88 258 GLY B C 1
ATOM 4538 O O . GLY B 1 258 ? -2.258 -38.688 -4.805 1 94.88 258 GLY B O 1
ATOM 4539 N N . MET B 1 259 ? -2.174 -38.75 -6.992 1 97.5 259 MET B N 1
ATOM 4540 C CA . MET B 1 259 ? -0.723 -38.906 -7.004 1 97.5 259 MET B CA 1
ATOM 4541 C C . MET B 1 259 ? -0.044 -37.625 -7.461 1 97.5 259 MET B C 1
ATOM 4543 O O . MET B 1 259 ? -0.432 -37.031 -8.469 1 97.5 259 MET B O 1
ATOM 4547 N N . ALA B 1 260 ? 0.944 -37.219 -6.672 1 98.38 260 ALA B N 1
ATOM 4548 C CA . ALA B 1 260 ? 1.755 -36.062 -7.086 1 98.38 260 ALA B CA 1
ATOM 4549 C C . ALA B 1 260 ? 2.58 -36.406 -8.328 1 98.38 260 ALA B C 1
ATOM 4551 O O . ALA B 1 260 ? 3.027 -37.562 -8.492 1 98.38 260 ALA B O 1
ATOM 4552 N N . LEU B 1 261 ? 2.816 -35.438 -9.141 1 98.44 261 LEU B N 1
ATOM 4553 C CA . LEU B 1 261 ? 3.459 -35.656 -10.43 1 98.44 261 LEU B CA 1
ATOM 4554 C C . LEU B 1 261 ? 4.797 -34.938 -10.5 1 98.44 261 LEU B C 1
ATOM 4556 O O . LEU B 1 261 ? 4.996 -33.906 -9.812 1 98.44 261 LEU B O 1
ATOM 4560 N N . ASP B 1 262 ? 5.711 -35.344 -11.289 1 97.94 262 ASP B N 1
ATOM 4561 C CA . ASP B 1 262 ? 6.992 -34.688 -11.531 1 97.94 262 ASP B CA 1
ATOM 4562 C C . ASP B 1 262 ? 7.254 -34.531 -13.023 1 97.94 262 ASP B C 1
ATOM 4564 O O . ASP B 1 262 ? 8.383 -34.25 -13.438 1 97.94 262 ASP B O 1
ATOM 4568 N N . ASP B 1 263 ? 6.246 -34.844 -13.797 1 97.75 263 ASP B N 1
ATOM 4569 C CA . ASP B 1 263 ? 6.438 -34.688 -15.242 1 97.75 263 ASP B CA 1
ATOM 4570 C C . ASP B 1 263 ? 6.461 -33.219 -15.648 1 97.75 263 ASP B C 1
ATOM 4572 O O . ASP B 1 263 ? 6.039 -32.344 -14.883 1 97.75 263 ASP B O 1
ATOM 4576 N N . PHE B 1 264 ? 7.062 -32.969 -16.766 1 98.19 264 PHE B N 1
ATOM 4577 C CA . PHE B 1 264 ? 7.426 -31.641 -17.266 1 98.19 264 PHE B CA 1
ATOM 4578 C C . PHE B 1 264 ? 7.113 -31.516 -18.75 1 98.19 264 PHE B C 1
ATOM 4580 O O . PHE B 1 264 ? 7.488 -32.375 -19.547 1 98.19 264 PHE B O 1
ATOM 4587 N N . TYR B 1 265 ? 6.309 -30.484 -19.109 1 98.69 265 TYR B N 1
ATOM 4588 C CA . TYR B 1 265 ? 5.859 -30.297 -20.484 1 98.69 265 TYR B CA 1
ATOM 4589 C C . TYR B 1 265 ? 6.129 -28.875 -20.969 1 98.69 265 TYR B C 1
ATOM 4591 O O . TYR B 1 265 ? 6.305 -27.969 -20.172 1 98.69 265 TYR B O 1
ATOM 4599 N N . VAL B 1 266 ? 6.215 -28.688 -22.266 1 98.75 266 VAL B N 1
ATOM 4600 C CA . VAL B 1 266 ? 6.273 -27.375 -22.891 1 98.75 266 VAL B CA 1
ATOM 4601 C C . VAL B 1 266 ? 5.242 -27.281 -24.016 1 98.75 266 VAL B C 1
ATOM 4603 O O . VAL B 1 266 ? 5.055 -28.25 -24.766 1 98.75 266 VAL B O 1
ATOM 4606 N N . LEU B 1 267 ? 4.5 -26.25 -24 1 98.81 267 LEU B N 1
ATOM 4607 C CA . LEU B 1 267 ? 3.592 -25.922 -25.094 1 98.81 267 LEU B CA 1
ATOM 4608 C C . LEU B 1 267 ? 4.195 -24.859 -26.016 1 98.81 267 LEU B C 1
ATOM 4610 O O . LEU B 1 267 ? 4.508 -23.766 -25.562 1 98.81 267 LEU B O 1
ATOM 4614 N N . GLU B 1 268 ? 4.426 -25.219 -27.281 1 98.31 268 GLU B N 1
ATOM 4615 C CA . GLU B 1 268 ? 4.648 -24.203 -28.297 1 98.31 268 GLU B CA 1
ATOM 4616 C C . GLU B 1 268 ? 3.338 -23.516 -28.688 1 98.31 268 GLU B C 1
ATOM 4618 O O . GLU B 1 268 ? 2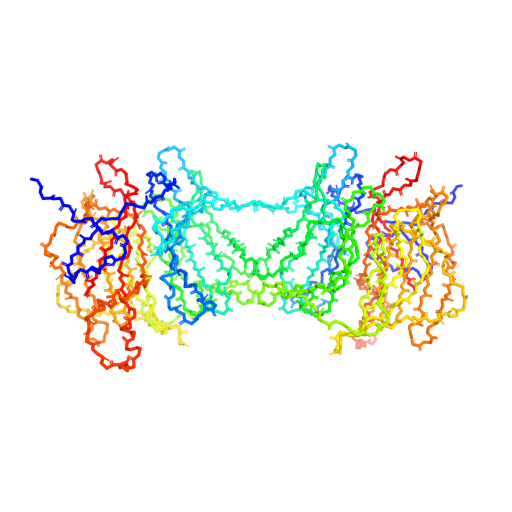.535 -24.094 -29.438 1 98.31 268 GLU B O 1
ATOM 4623 N N . THR B 1 269 ? 3.135 -22.312 -28.234 1 97.44 269 THR B N 1
ATOM 4624 C CA . THR B 1 269 ? 1.812 -21.719 -28.359 1 97.44 269 THR B CA 1
ATOM 4625 C C . THR B 1 269 ? 1.534 -21.312 -29.812 1 97.44 269 THR B C 1
ATOM 4627 O O . THR B 1 269 ? 0.376 -21.234 -30.219 1 97.44 269 THR B O 1
ATOM 4630 N N . GLU B 1 270 ? 2.564 -21.031 -30.594 1 96.06 270 GLU B N 1
ATOM 4631 C CA . GLU B 1 270 ? 2.381 -20.656 -32 1 96.06 270 GLU B CA 1
ATOM 4632 C C . GLU B 1 270 ? 1.853 -21.828 -32.812 1 96.06 270 GLU B C 1
ATOM 4634 O O . GLU B 1 270 ? 1.032 -21.641 -33.719 1 96.06 270 GLU B O 1
ATOM 4639 N N . THR B 1 271 ? 2.252 -22.984 -32.531 1 97.5 271 THR B N 1
ATOM 4640 C CA . THR B 1 271 ? 1.815 -24.172 -33.25 1 97.5 271 THR B CA 1
ATOM 4641 C C . THR B 1 271 ? 0.818 -24.984 -32.406 1 97.5 271 THR B C 1
ATOM 4643 O O . THR B 1 271 ? 0.239 -25.953 -32.906 1 97.5 271 THR B O 1
ATOM 4646 N N . CYS B 1 272 ? 0.592 -24.609 -31.219 1 98 272 CYS B N 1
ATOM 4647 C CA . CYS B 1 272 ? -0.303 -25.281 -30.281 1 98 272 CYS B CA 1
ATOM 4648 C C . CYS B 1 272 ? 0.042 -26.75 -30.156 1 98 272 CYS B C 1
ATOM 4650 O O . CYS B 1 272 ? -0.821 -27.625 -30.344 1 98 272 CYS B O 1
ATOM 4652 N N . LYS B 1 273 ? 1.266 -27.016 -29.844 1 98.69 273 LYS B N 1
ATOM 4653 C CA . LYS B 1 273 ? 1.776 -28.375 -29.719 1 98.69 273 LYS B CA 1
ATOM 4654 C C . LYS B 1 273 ? 2.473 -28.594 -28.391 1 98.69 273 LYS B C 1
ATOM 4656 O O . LYS B 1 273 ? 3.367 -27.828 -28.016 1 98.69 273 LYS B O 1
ATOM 4661 N N . TRP B 1 274 ? 2.006 -29.656 -27.656 1 98.62 274 TRP B N 1
ATOM 4662 C CA . TRP B 1 274 ? 2.643 -30.031 -26.406 1 98.62 274 TRP B CA 1
ATOM 4663 C C . TRP B 1 274 ? 3.797 -31 -26.656 1 98.62 274 TRP B C 1
ATOM 4665 O O . TRP B 1 274 ? 3.707 -31.875 -27.516 1 98.62 274 TRP B O 1
ATOM 4675 N N . SER B 1 275 ? 4.836 -30.875 -25.891 1 98.56 275 SER B N 1
ATOM 4676 C CA . SER B 1 275 ? 5.93 -31.844 -25.828 1 98.56 275 SER B CA 1
ATOM 4677 C C . SER B 1 275 ? 6.336 -32.125 -24.391 1 98.56 275 SER B C 1
ATOM 4679 O O . SER B 1 275 ? 6.375 -31.234 -23.547 1 98.56 275 SER B O 1
ATOM 4681 N N . ARG B 1 276 ? 6.574 -33.375 -24.141 1 98.19 276 ARG B N 1
ATOM 4682 C CA . ARG B 1 276 ? 7.125 -33.719 -22.828 1 98.19 276 ARG B CA 1
ATOM 4683 C C . ARG B 1 276 ? 8.625 -33.469 -22.781 1 98.19 276 ARG B C 1
ATOM 4685 O O . ARG B 1 276 ? 9.359 -33.844 -23.703 1 98.19 276 ARG B O 1
ATOM 4692 N N . ILE B 1 277 ? 9.023 -32.781 -21.75 1 97.69 277 ILE B N 1
ATOM 4693 C CA . ILE B 1 277 ? 10.445 -32.5 -21.578 1 97.69 277 ILE B CA 1
ATOM 4694 C C . ILE B 1 277 ? 11.086 -33.594 -20.734 1 97.69 277 ILE B C 1
ATOM 4696 O O . ILE B 1 277 ? 10.648 -33.875 -19.609 1 97.69 277 ILE B O 1
ATOM 4700 N N . ARG B 1 278 ? 12.094 -34.219 -21.297 1 95.69 278 ARG B N 1
ATOM 4701 C CA . ARG B 1 278 ? 12.922 -35.156 -20.547 1 95.69 278 ARG B CA 1
ATOM 4702 C C . ARG B 1 278 ? 14.258 -34.531 -20.156 1 95.69 278 ARG B C 1
ATOM 4704 O O . ARG B 1 278 ? 15.141 -34.375 -21 1 95.69 278 ARG B O 1
ATOM 4711 N N . SER B 1 279 ? 14.383 -34.25 -18.891 1 94.38 279 SER B N 1
ATOM 4712 C CA . SER B 1 279 ? 15.602 -33.594 -18.406 1 94.38 279 SER B CA 1
ATOM 4713 C C . SER B 1 279 ? 16.766 -34.594 -18.344 1 94.38 279 SER B C 1
ATOM 4715 O O . SER B 1 279 ? 16.547 -35.781 -18.203 1 94.38 279 SER B O 1
ATOM 4717 N N . ASP B 1 280 ? 18.094 -34.156 -18.547 1 91.81 280 ASP B N 1
ATOM 4718 C CA . ASP B 1 280 ? 19.297 -35 -18.469 1 91.81 280 ASP B CA 1
ATOM 4719 C C . ASP B 1 280 ? 19.562 -35.438 -17.047 1 91.81 280 ASP B C 1
ATOM 4721 O O . ASP B 1 280 ? 20.156 -36.5 -16.812 1 91.81 280 ASP B O 1
ATOM 4725 N N . GLY B 1 281 ? 18.828 -35.219 -16.062 1 89.69 281 GLY B N 1
ATOM 4726 C CA . GLY B 1 281 ? 18.906 -35.562 -14.656 1 89.69 281 GLY B CA 1
ATOM 4727 C C . GLY B 1 281 ? 17.547 -35.688 -13.992 1 89.69 281 GLY B C 1
ATOM 4728 O O . GLY B 1 281 ? 16.516 -35.688 -14.672 1 89.69 281 GLY B O 1
ATOM 4729 N N . LEU B 1 282 ? 17.703 -35.906 -12.711 1 93.19 282 LEU B N 1
ATOM 4730 C CA . LEU B 1 282 ? 16.469 -36.125 -11.953 1 93.19 282 LEU B CA 1
ATOM 4731 C C . LEU B 1 282 ? 15.664 -34.812 -11.883 1 93.19 282 LEU B C 1
ATOM 4733 O O . LEU B 1 282 ? 16.219 -33.75 -11.633 1 93.19 282 LEU B O 1
ATOM 4737 N N . PRO B 1 283 ? 14.43 -34.906 -12.156 1 96.06 283 PRO B N 1
ATOM 4738 C CA . PRO B 1 283 ? 13.586 -33.75 -11.859 1 96.06 283 PRO B CA 1
ATOM 4739 C C . PRO B 1 283 ? 13.336 -33.562 -10.367 1 96.06 283 PRO B C 1
ATOM 4741 O O . PRO B 1 283 ? 13.641 -34.469 -9.57 1 96.06 283 PRO B O 1
ATOM 4744 N N . PRO B 1 284 ? 12.875 -32.344 -9.984 1 96.75 284 PRO B N 1
ATOM 4745 C CA . PRO B 1 284 ? 12.414 -32.25 -8.602 1 96.75 284 PRO B CA 1
ATOM 4746 C C . PRO B 1 284 ? 11.422 -33.344 -8.219 1 96.75 284 PRO B C 1
ATOM 4748 O O . PRO B 1 284 ? 10.711 -33.844 -9.086 1 96.75 284 PRO B O 1
ATOM 4751 N N . ASN B 1 285 ? 11.312 -33.719 -6.945 1 97.12 285 ASN B N 1
ATOM 4752 C CA . ASN B 1 285 ? 10.328 -34.688 -6.461 1 97.12 285 ASN B CA 1
ATOM 4753 C C . ASN B 1 285 ? 8.914 -34.312 -6.914 1 97.12 285 ASN B C 1
ATOM 4755 O O . ASN B 1 285 ? 8.594 -33.156 -7.086 1 97.12 285 ASN B O 1
ATOM 4759 N N . PRO B 1 286 ? 8.109 -35.438 -7.156 1 98.31 286 PRO B N 1
ATOM 4760 C CA . PRO B 1 286 ? 6.707 -35.125 -7.438 1 98.31 286 PRO B CA 1
ATOM 4761 C C . PRO B 1 286 ? 6.109 -34.156 -6.43 1 98.31 286 PRO B C 1
ATOM 4763 O O . PRO B 1 286 ? 6.316 -34.281 -5.223 1 98.31 286 PRO B O 1
ATOM 4766 N N . ARG B 1 287 ? 5.406 -33.156 -6.961 1 98.44 287 ARG B N 1
ATOM 4767 C CA . ARG B 1 287 ? 4.922 -32.156 -6.035 1 98.44 287 ARG B CA 1
ATOM 4768 C C . ARG B 1 287 ? 3.715 -31.422 -6.613 1 98.44 287 ARG B C 1
ATOM 4770 O O . ARG B 1 287 ? 3.551 -31.344 -7.832 1 98.44 287 ARG B O 1
ATOM 4777 N N . LEU B 1 288 ? 2.881 -30.969 -5.789 1 97.69 288 LEU B N 1
ATOM 4778 C CA . LEU B 1 288 ? 1.768 -30.078 -6.066 1 97.69 288 LEU B CA 1
ATOM 4779 C C . LEU B 1 288 ? 1.841 -28.828 -5.188 1 97.69 288 LEU B C 1
ATOM 4781 O O . LEU B 1 288 ? 2.586 -28.797 -4.203 1 97.69 288 LEU B O 1
ATOM 4785 N N . ASP B 1 289 ? 1.18 -27.719 -5.594 1 96.44 289 ASP B N 1
ATOM 4786 C CA . ASP B 1 289 ? 1.052 -26.484 -4.824 1 96.44 289 ASP B CA 1
ATOM 4787 C C . ASP B 1 289 ? 2.416 -25.844 -4.582 1 96.44 289 ASP B C 1
ATOM 4789 O O . ASP B 1 289 ? 2.652 -25.25 -3.527 1 96.44 289 ASP B O 1
ATOM 4793 N N . HIS B 1 290 ? 3.396 -26.094 -5.504 1 97.75 290 HIS B N 1
ATOM 4794 C CA . HIS B 1 290 ? 4.676 -25.391 -5.496 1 97.75 290 HIS B CA 1
ATOM 4795 C C . HIS B 1 290 ? 4.59 -24.078 -6.25 1 97.75 290 HIS B C 1
ATOM 4797 O O . HIS B 1 290 ? 3.627 -23.828 -6.984 1 97.75 290 HIS B O 1
ATOM 4803 N N . ALA B 1 291 ? 5.539 -23.203 -6.012 1 96.88 291 ALA B N 1
ATOM 4804 C CA . ALA B 1 291 ? 5.629 -21.938 -6.73 1 96.88 291 ALA B CA 1
ATOM 4805 C C . ALA B 1 291 ? 6.609 -22.031 -7.895 1 96.88 291 ALA B C 1
ATOM 4807 O O . ALA B 1 291 ? 7.605 -22.766 -7.82 1 96.88 291 ALA B O 1
ATOM 4808 N N . MET B 1 292 ? 6.301 -21.328 -8.906 1 97.19 292 MET B N 1
ATOM 4809 C CA . MET B 1 292 ? 7.133 -21.328 -10.102 1 97.19 292 MET B CA 1
ATOM 4810 C C . MET B 1 292 ? 7.152 -19.953 -10.758 1 97.19 292 MET B C 1
ATOM 4812 O O . MET B 1 292 ? 6.121 -19.281 -10.82 1 97.19 292 MET B O 1
ATOM 4816 N N . CYS B 1 293 ? 8.32 -19.531 -11.195 1 97.06 293 CYS B N 1
ATOM 4817 C CA . CYS B 1 293 ? 8.414 -18.297 -11.969 1 97.06 293 CYS B CA 1
ATOM 4818 C C . CYS B 1 293 ? 9.617 -18.328 -12.906 1 97.06 293 CYS B C 1
ATOM 4820 O O . CYS B 1 293 ? 10.438 -19.25 -12.836 1 97.06 293 CYS B O 1
ATOM 4822 N N . THR B 1 294 ? 9.609 -17.438 -13.875 1 96.44 294 THR B N 1
ATOM 4823 C CA . THR B 1 294 ? 10.758 -17.25 -14.75 1 96.44 294 THR B CA 1
ATOM 4824 C C . THR B 1 294 ? 11.742 -16.25 -14.148 1 96.44 294 THR B C 1
ATOM 4826 O O . THR B 1 294 ? 11.328 -15.219 -13.602 1 96.44 294 THR B O 1
ATOM 4829 N N . ILE B 1 295 ? 13 -16.562 -14.211 1 95.5 295 ILE B N 1
ATOM 4830 C CA . ILE B 1 295 ? 14.016 -15.664 -13.688 1 95.5 295 ILE B CA 1
ATOM 4831 C C . ILE B 1 295 ? 15.062 -15.391 -14.766 1 95.5 295 ILE B C 1
ATOM 4833 O O . ILE B 1 295 ? 15.102 -16.078 -15.789 1 95.5 295 ILE B O 1
ATOM 4837 N N . LEU B 1 296 ? 15.867 -14.359 -14.516 1 90.62 296 LEU B N 1
ATOM 4838 C CA . LEU B 1 296 ? 16.984 -14.008 -15.383 1 90.62 296 LEU B CA 1
ATOM 4839 C C . LEU B 1 296 ? 18.312 -14.094 -14.633 1 90.62 296 LEU B C 1
ATOM 4841 O O . LEU B 1 296 ? 18.438 -13.562 -13.531 1 90.62 296 LEU B O 1
ATOM 4845 N N . LEU B 1 297 ? 19.25 -14.844 -15.211 1 88.69 297 LEU B N 1
ATOM 4846 C CA . LEU B 1 297 ? 20.594 -14.891 -14.664 1 88.69 297 LEU B CA 1
ATOM 4847 C C . LEU B 1 297 ? 21.609 -14.375 -15.68 1 88.69 297 LEU B C 1
ATOM 4849 O O . LEU B 1 297 ? 21.516 -14.68 -16.875 1 88.69 297 LEU B O 1
ATOM 4853 N N . PRO B 1 298 ? 22.531 -13.547 -15.172 1 80.44 298 PRO B N 1
ATOM 4854 C CA . PRO B 1 298 ? 23.578 -13.086 -16.094 1 80.44 298 PRO B CA 1
ATOM 4855 C C . PRO B 1 298 ? 24.484 -14.219 -16.547 1 80.44 298 PRO B C 1
ATOM 4857 O O . PRO B 1 298 ? 24.75 -15.156 -15.773 1 80.44 298 PRO B O 1
ATOM 4860 N N . LYS B 1 299 ? 24.844 -14.148 -17.828 1 71.69 299 LYS B N 1
ATOM 4861 C CA . LYS B 1 299 ? 25.812 -15.125 -18.328 1 71.69 299 LYS B CA 1
ATOM 4862 C C . LYS B 1 299 ? 27.234 -14.773 -17.875 1 71.69 299 LYS B C 1
ATOM 4864 O O . LYS B 1 299 ? 27.641 -13.609 -17.922 1 71.69 299 LYS B O 1
ATOM 4869 N N . ILE B 1 300 ? 27.797 -15.547 -17.094 1 61.03 300 ILE B N 1
ATOM 4870 C CA . ILE B 1 300 ? 29.172 -15.297 -16.688 1 61.03 300 ILE B CA 1
ATOM 4871 C C . ILE B 1 300 ? 30.094 -15.492 -17.891 1 61.03 300 ILE B C 1
ATOM 4873 O O . ILE B 1 300 ? 30.094 -16.547 -18.531 1 61.03 300 ILE B O 1
ATOM 4877 N N . THR B 1 301 ? 30.375 -14.43 -18.609 1 53.69 301 THR B N 1
ATOM 4878 C CA . THR B 1 301 ? 31.359 -14.555 -19.688 1 53.69 301 THR B CA 1
ATOM 4879 C C . THR B 1 301 ? 32.688 -15.055 -19.141 1 53.69 301 THR B C 1
ATOM 4881 O O . THR B 1 301 ? 33.219 -14.523 -18.141 1 53.69 301 THR B O 1
ATOM 4884 N N . GLU B 1 302 ? 32.938 -16.266 -19.266 1 48.25 302 GLU B N 1
ATOM 4885 C CA . GLU B 1 302 ? 34.344 -16.641 -19.078 1 48.25 302 GLU B CA 1
ATOM 4886 C C . GLU B 1 302 ? 35.281 -15.648 -19.75 1 48.25 302 GLU B C 1
ATOM 4888 O O . GLU B 1 302 ? 35.094 -15.305 -20.922 1 48.25 302 GLU B O 1
ATOM 4893 N N . GLU B 1 303 ? 35.812 -14.766 -19.031 1 45.28 303 GLU B N 1
ATOM 4894 C CA . GLU B 1 303 ? 36.938 -14.008 -19.609 1 45.28 303 GLU B CA 1
ATOM 4895 C C . GLU B 1 303 ? 37.844 -14.906 -20.422 1 45.28 303 GLU B C 1
ATOM 4897 O O . GLU B 1 303 ? 38.5 -15.797 -19.859 1 45.28 303 GLU B O 1
ATOM 4902 N N . ALA B 1 304 ? 37.594 -15.484 -21.625 1 41.84 304 ALA B N 1
ATOM 4903 C CA . ALA B 1 304 ? 38.781 -15.891 -22.359 1 41.84 304 ALA B CA 1
ATOM 4904 C C . ALA B 1 304 ? 39.875 -14.805 -22.312 1 41.84 304 ALA B C 1
ATOM 4906 O O . ALA B 1 304 ? 39.562 -13.617 -22.422 1 41.84 304 ALA B O 1
ATOM 4907 N N . PRO B 1 305 ? 41.062 -15.039 -21.812 1 42 305 PRO B N 1
ATOM 4908 C CA . PRO B 1 305 ? 42.219 -14.125 -21.891 1 42 305 PRO B CA 1
ATOM 4909 C C . PRO B 1 305 ? 42.281 -13.398 -23.234 1 42 305 PRO B C 1
ATOM 4911 O O . PRO B 1 305 ? 43.344 -12.852 -23.578 1 42 305 PRO B O 1
ATOM 4914 N N . SER B 1 306 ? 41.438 -13.555 -24.234 1 39.97 306 SER B N 1
ATOM 4915 C CA . SER B 1 306 ? 41.938 -13.016 -25.5 1 39.97 306 SER B CA 1
ATOM 4916 C C . SER B 1 306 ? 42.156 -11.508 -25.391 1 39.97 306 SER B C 1
ATOM 4918 O O . SER B 1 306 ? 41.469 -10.812 -24.656 1 39.97 306 SER B O 1
ATOM 4920 N N . SER B 1 307 ? 43.344 -10.875 -25.969 1 42.47 307 SER B N 1
ATOM 4921 C CA . SER B 1 307 ? 44.031 -9.602 -26.109 1 42.47 307 SER B CA 1
ATOM 4922 C C . SER B 1 307 ? 43.094 -8.469 -26.453 1 42.47 307 SER B C 1
ATOM 4924 O O . SER B 1 307 ? 43.438 -7.293 -26.297 1 42.47 307 SER B O 1
ATOM 4926 N N . THR B 1 308 ? 42.375 -8.523 -27.641 1 42.59 308 THR B N 1
ATOM 4927 C CA . THR B 1 308 ? 41.781 -7.312 -28.172 1 42.59 308 THR B CA 1
ATOM 4928 C C . THR B 1 308 ? 40.562 -6.906 -27.359 1 42.59 308 THR B C 1
ATOM 4930 O O . THR B 1 308 ? 39.719 -7.742 -27.047 1 42.59 308 THR B O 1
ATOM 4933 N N . PRO B 1 309 ? 40.594 -5.719 -26.688 1 41.41 309 PRO B N 1
ATOM 4934 C CA . PRO B 1 309 ? 39.469 -5.086 -25.984 1 41.41 309 PRO B CA 1
ATOM 4935 C C . PRO B 1 309 ? 38.125 -5.328 -26.656 1 41.41 309 PRO B C 1
ATOM 4937 O O . PRO B 1 309 ? 37.781 -4.609 -27.594 1 41.41 309 PRO B O 1
ATOM 4940 N N . SER B 1 310 ? 37.875 -6.387 -27.344 1 39.62 310 SER B N 1
ATOM 4941 C CA . SER B 1 310 ? 36.594 -6.43 -28.047 1 39.62 310 SER B CA 1
ATOM 4942 C C . SER B 1 310 ? 35.438 -5.984 -27.156 1 39.62 310 SER B C 1
ATOM 4944 O O . SER B 1 310 ? 35.562 -6.035 -25.922 1 39.62 310 SER B O 1
ATOM 4946 N N . GLU B 1 311 ? 34.375 -5.465 -27.797 1 42.41 311 GLU B N 1
ATOM 4947 C CA . GLU B 1 311 ? 33.031 -5.004 -27.422 1 42.41 311 GLU B CA 1
ATOM 4948 C C . GLU B 1 311 ? 32.438 -5.859 -26.297 1 42.41 311 GLU B C 1
ATOM 4950 O O . GLU B 1 311 ? 32.625 -7.078 -26.281 1 42.41 311 GLU B O 1
ATOM 4955 N N . ASN B 1 312 ? 32.406 -5.348 -25.109 1 44.47 312 ASN B N 1
ATOM 4956 C CA . ASN B 1 312 ? 31.625 -5.855 -23.984 1 44.47 312 ASN B CA 1
ATOM 4957 C C . ASN B 1 312 ? 30.484 -6.762 -24.438 1 44.47 312 ASN B C 1
ATOM 4959 O O . ASN B 1 312 ? 29.391 -6.285 -24.766 1 44.47 312 ASN B O 1
ATOM 4963 N N . ASN B 1 313 ? 30.703 -7.652 -25.281 1 45.78 313 ASN B N 1
ATOM 4964 C CA . ASN B 1 313 ? 29.734 -8.648 -25.719 1 45.78 313 ASN B CA 1
ATOM 4965 C C . ASN B 1 313 ? 29.047 -9.32 -24.547 1 45.78 313 ASN B C 1
ATOM 4967 O O . ASN B 1 313 ? 29.469 -10.383 -24.078 1 45.78 313 ASN B O 1
ATOM 4971 N N . GLU B 1 314 ? 28.719 -8.594 -23.578 1 54 314 GLU B N 1
ATOM 4972 C CA . GLU B 1 314 ? 27.922 -9.148 -22.484 1 54 314 GLU B CA 1
ATOM 4973 C C . GLU B 1 314 ? 26.812 -10.047 -23.016 1 54 314 GLU B C 1
ATOM 4975 O O . GLU B 1 314 ? 26 -9.625 -23.844 1 54 314 GLU B O 1
ATOM 4980 N N . SER B 1 315 ? 27.047 -11.352 -23.141 1 61.78 315 SER B N 1
ATOM 4981 C CA . SER B 1 315 ? 26.016 -12.328 -23.5 1 61.78 315 SER B CA 1
ATOM 4982 C C . SER B 1 315 ? 24.703 -12.031 -22.797 1 61.78 315 SER B C 1
ATOM 4984 O O . SER B 1 315 ? 24.688 -11.57 -21.656 1 61.78 315 SER B O 1
ATOM 4986 N N . PRO B 1 316 ? 23.672 -11.969 -23.594 1 73 316 PRO B N 1
ATOM 4987 C CA . PRO B 1 316 ? 22.359 -11.688 -23.016 1 73 316 PRO B CA 1
ATOM 4988 C C . PRO B 1 316 ? 22.016 -12.602 -21.844 1 73 316 PRO B C 1
ATOM 4990 O O . PRO B 1 316 ? 22.438 -13.758 -21.812 1 73 316 PRO B O 1
ATOM 4993 N N . PRO B 1 317 ? 21.438 -12.078 -20.844 1 79.81 317 PRO B N 1
ATOM 4994 C CA . PRO B 1 317 ? 21.031 -12.898 -19.719 1 79.81 317 PRO B CA 1
ATOM 4995 C C . PRO B 1 317 ? 20.172 -14.094 -20.125 1 79.81 317 PRO B C 1
ATOM 4997 O O . PRO B 1 317 ? 19.5 -14.039 -21.172 1 79.81 317 PRO B O 1
ATOM 5000 N N . SER B 1 318 ? 20.344 -15.164 -19.406 1 88.31 318 SER B N 1
ATOM 5001 C CA . SER B 1 318 ? 19.578 -16.375 -19.672 1 88.31 318 SER B CA 1
ATOM 5002 C C . SER B 1 318 ? 18.312 -16.422 -18.844 1 88.31 318 SER B C 1
ATOM 5004 O O . SER B 1 318 ? 18.312 -16.109 -17.656 1 88.31 318 SER B O 1
ATOM 5006 N N . GLN B 1 319 ? 17.219 -16.812 -19.516 1 92.62 319 GLN B N 1
ATOM 5007 C CA . GLN B 1 319 ? 15.969 -17.047 -18.812 1 92.62 319 GLN B CA 1
ATOM 5008 C C . GLN B 1 319 ? 15.898 -18.484 -18.266 1 92.62 319 GLN B C 1
ATOM 5010 O O . GLN B 1 319 ? 16.172 -19.438 -18.984 1 92.62 319 GLN B O 1
ATOM 5015 N N . LEU B 1 320 ? 15.625 -18.547 -17.031 1 96 320 LEU B N 1
ATOM 5016 C CA . LEU B 1 320 ? 15.531 -19.844 -16.359 1 96 320 LEU B CA 1
ATOM 5017 C C . LEU B 1 320 ? 14.188 -20 -15.656 1 96 320 LEU B C 1
ATOM 5019 O O . LEU B 1 320 ? 13.477 -19.016 -15.438 1 96 320 LEU B O 1
ATOM 5023 N N . LEU B 1 321 ? 13.867 -21.266 -15.352 1 97.75 321 LEU B N 1
ATOM 5024 C CA . LEU B 1 321 ? 12.719 -21.562 -14.5 1 97.75 321 LEU B CA 1
ATOM 5025 C C . LEU B 1 321 ? 13.148 -21.719 -13.047 1 97.75 321 LEU B C 1
ATOM 5027 O O . LEU B 1 321 ? 14.195 -22.312 -12.766 1 97.75 321 LEU B O 1
ATOM 5031 N N . PHE B 1 322 ? 12.398 -21.156 -12.18 1 97.81 322 PHE B N 1
ATOM 5032 C CA . PHE B 1 322 ? 12.562 -21.281 -10.734 1 97.81 322 PHE B CA 1
ATOM 5033 C C . PHE B 1 322 ? 11.391 -22.047 -10.125 1 97.81 322 PHE B C 1
ATOM 5035 O O . PHE B 1 322 ? 10.234 -21.734 -10.391 1 97.81 322 PHE B O 1
ATOM 5042 N N . VAL B 1 323 ? 11.656 -23.078 -9.367 1 98.12 323 VAL B N 1
ATOM 5043 C CA . VAL B 1 323 ? 10.648 -23.844 -8.641 1 98.12 323 VAL B CA 1
ATOM 5044 C C . VAL B 1 323 ? 10.945 -23.812 -7.148 1 98.12 323 VAL B C 1
ATOM 5046 O O . VAL B 1 323 ? 12.102 -23.953 -6.734 1 98.12 323 VAL B O 1
ATOM 5049 N N . PHE B 1 324 ? 9.914 -23.672 -6.348 1 98.25 324 PHE B N 1
ATOM 5050 C CA . PHE B 1 324 ? 10.102 -23.609 -4.902 1 98.25 324 PHE B CA 1
ATOM 5051 C C . PHE B 1 324 ? 8.953 -24.297 -4.176 1 98.25 324 PHE B C 1
ATOM 5053 O O . PHE B 1 324 ? 7.781 -24.031 -4.461 1 98.25 324 PHE B O 1
ATOM 5060 N N . GLY B 1 325 ? 9.297 -25.141 -3.24 1 98.12 325 GLY B N 1
ATOM 5061 C CA . GLY B 1 325 ? 8.344 -25.641 -2.268 1 98.12 325 GLY B CA 1
ATOM 5062 C C . GLY B 1 325 ? 7.371 -26.656 -2.859 1 98.12 325 GLY B C 1
ATOM 5063 O O . GLY B 1 325 ? 7.723 -27.406 -3.768 1 98.12 325 GLY B O 1
ATOM 5064 N N . GLY B 1 326 ? 6.199 -26.766 -2.213 1 97.94 326 GLY B N 1
ATOM 5065 C CA . GLY B 1 326 ? 5.195 -27.75 -2.582 1 97.94 326 GLY B CA 1
ATOM 5066 C C . GLY B 1 326 ? 5.188 -28.969 -1.67 1 97.94 326 GLY B C 1
ATOM 5067 O O . GLY B 1 326 ? 5.816 -28.953 -0.61 1 97.94 326 GLY B O 1
ATOM 5068 N N . MET B 1 327 ? 4.359 -29.844 -2.084 1 98.19 327 MET B N 1
ATOM 5069 C CA . MET B 1 327 ? 4.266 -31.078 -1.308 1 98.19 327 MET B CA 1
ATOM 5070 C C . MET B 1 327 ? 3.961 -32.281 -2.211 1 98.19 327 MET B C 1
ATOM 5072 O O . MET B 1 327 ? 3.48 -32.094 -3.332 1 98.19 327 MET B O 1
ATOM 5076 N N . ASP B 1 328 ? 4.258 -33.469 -1.736 1 98.19 328 ASP B N 1
ATOM 5077 C CA . ASP B 1 328 ? 3.77 -34.656 -2.412 1 98.19 328 ASP B CA 1
ATOM 5078 C C . ASP B 1 328 ? 2.527 -35.219 -1.718 1 98.19 328 ASP B C 1
ATOM 5080 O O . ASP B 1 328 ? 1.938 -34.531 -0.862 1 98.19 328 ASP B O 1
ATOM 5084 N N . THR B 1 329 ? 2.037 -36.281 -2.227 1 97.38 329 THR B N 1
ATOM 5085 C CA . THR B 1 329 ? 0.796 -36.844 -1.694 1 97.38 329 THR B CA 1
ATOM 5086 C C . THR B 1 329 ? 1.083 -37.844 -0.58 1 97.38 329 THR B C 1
ATOM 5088 O O . THR B 1 329 ? 0.176 -38.531 -0.111 1 97.38 329 THR B O 1
ATOM 5091 N N . GLN B 1 330 ? 2.291 -37.938 -0.175 1 96.62 330 GLN B N 1
ATOM 5092 C CA . GLN B 1 330 ? 2.686 -38.844 0.909 1 96.62 330 GLN B CA 1
ATOM 5093 C C . GLN B 1 330 ? 2.938 -38.062 2.197 1 96.62 330 GLN B C 1
ATOM 5095 O O . GLN B 1 330 ? 3.41 -38.625 3.188 1 96.62 330 GLN B O 1
ATOM 5100 N N . GLY B 1 331 ? 2.719 -36.844 2.193 1 94.69 331 GLY B N 1
ATOM 5101 C CA . GLY B 1 331 ? 2.828 -36.031 3.396 1 94.69 331 GLY B CA 1
ATOM 5102 C C . GLY B 1 331 ? 4.125 -35.25 3.471 1 94.69 331 GLY B C 1
ATOM 5103 O O . GLY B 1 331 ? 4.336 -34.5 4.414 1 94.69 331 GLY B O 1
ATOM 5104 N N . ASN B 1 332 ? 4.98 -35.375 2.516 1 97.31 332 ASN B N 1
ATOM 5105 C CA . ASN B 1 332 ? 6.219 -34.594 2.496 1 97.31 332 ASN B CA 1
ATOM 5106 C C . ASN B 1 332 ? 5.988 -33.188 1.97 1 97.31 332 ASN B C 1
ATOM 5108 O O . ASN B 1 332 ? 5.395 -33 0.905 1 97.31 332 ASN B O 1
ATOM 5112 N N . ILE B 1 333 ? 6.422 -32.156 2.723 1 98.19 333 ILE B N 1
ATOM 5113 C CA . ILE B 1 333 ? 6.379 -30.75 2.332 1 98.19 333 ILE B CA 1
ATOM 5114 C C . ILE B 1 333 ? 7.797 -30.234 2.105 1 98.19 333 ILE B C 1
ATOM 5116 O O . ILE B 1 333 ? 8.711 -30.562 2.865 1 98.19 333 ILE B O 1
ATOM 5120 N N . PHE B 1 334 ? 7.988 -29.422 1.13 1 98.31 334 PHE B N 1
ATOM 5121 C CA . PHE B 1 334 ? 9.328 -29.062 0.688 1 98.31 334 PHE B CA 1
ATOM 5122 C C . PHE B 1 334 ? 9.578 -27.562 0.844 1 98.31 334 PHE B C 1
ATOM 5124 O O . PHE B 1 334 ? 8.633 -26.781 0.896 1 98.31 334 PHE B O 1
ATOM 5131 N N . ASN B 1 335 ? 10.773 -27.109 0.98 1 98.12 335 ASN B N 1
ATOM 5132 C CA . ASN B 1 335 ? 11.227 -25.719 0.889 1 98.12 335 ASN B CA 1
ATOM 5133 C C . ASN B 1 335 ? 12.477 -25.594 0.026 1 98.12 335 ASN B C 1
ATOM 5135 O O . ASN B 1 335 ? 13.266 -24.672 0.201 1 98.12 335 ASN B O 1
ATOM 5139 N N . ASP B 1 336 ? 12.695 -26.609 -0.827 1 97.06 336 ASP B N 1
ATOM 5140 C CA . ASP B 1 336 ? 13.852 -26.609 -1.716 1 97.06 336 ASP B CA 1
ATOM 5141 C C . ASP B 1 336 ? 13.633 -25.688 -2.904 1 97.06 336 ASP B C 1
ATOM 5143 O O . ASP B 1 336 ? 12.5 -25.312 -3.211 1 97.06 336 ASP B O 1
ATOM 5147 N N . CYS B 1 337 ? 14.75 -25.266 -3.525 1 96.81 337 CYS B N 1
ATOM 5148 C CA . CYS B 1 337 ? 14.797 -24.391 -4.691 1 96.81 337 CYS B CA 1
ATOM 5149 C C . CYS B 1 337 ? 15.492 -25.078 -5.863 1 96.81 337 CYS B C 1
ATOM 5151 O O . CYS B 1 337 ? 16.578 -25.641 -5.699 1 96.81 337 CYS B O 1
ATOM 5153 N N . PHE B 1 338 ? 14.844 -24.953 -7.023 1 97.75 338 PHE B N 1
ATOM 5154 C CA . PHE B 1 338 ? 15.445 -25.531 -8.227 1 97.75 338 PHE B CA 1
ATOM 5155 C C . PHE B 1 338 ? 15.469 -24.5 -9.352 1 97.75 338 PHE B C 1
ATOM 5157 O O . PHE B 1 338 ? 14.555 -23.672 -9.469 1 97.75 338 PHE B O 1
ATOM 5164 N N . PHE B 1 339 ? 16.516 -24.562 -10.133 1 96.88 339 PHE B N 1
ATOM 5165 C CA . PHE B 1 339 ? 16.625 -23.812 -11.383 1 96.88 339 PHE B CA 1
ATOM 5166 C C . PHE B 1 339 ? 16.672 -24.766 -12.57 1 96.88 339 PHE B C 1
ATOM 5168 O O . PHE B 1 339 ? 17.25 -25.859 -12.484 1 96.88 339 PHE B O 1
ATOM 5175 N N . PHE B 1 340 ? 16.125 -24.328 -13.664 1 97.12 340 PHE B N 1
ATOM 5176 C CA . PHE B 1 340 ? 16.172 -25.094 -14.898 1 97.12 340 PHE B CA 1
ATOM 5177 C C . PHE B 1 340 ? 16.359 -24.172 -16.094 1 97.12 340 PHE B C 1
ATOM 5179 O O . PHE B 1 340 ? 15.625 -23.188 -16.25 1 97.12 340 PHE B O 1
ATOM 5186 N N . SER B 1 341 ? 17.328 -24.469 -16.875 1 94.56 341 SER B N 1
ATOM 5187 C CA . SER B 1 341 ? 17.547 -23.734 -18.109 1 94.56 341 SER B CA 1
ATOM 5188 C C . SER B 1 341 ? 17.016 -24.516 -19.312 1 94.56 341 SER B C 1
ATOM 5190 O O . SER B 1 341 ? 17.562 -25.562 -19.672 1 94.56 341 SER B O 1
ATOM 5192 N N . PRO B 1 342 ? 16.031 -23.969 -19.906 1 94.12 342 PRO B N 1
ATOM 5193 C CA . PRO B 1 342 ? 15.492 -24.703 -21.062 1 94.12 342 PRO B CA 1
ATOM 5194 C C . PRO B 1 342 ? 16.375 -24.578 -22.297 1 94.12 342 PRO B C 1
ATOM 5196 O O . PRO B 1 342 ? 17.156 -23.625 -22.406 1 94.12 342 PRO B O 1
#

pLDDT: mean 89.89, std 12.88, range [39.38, 98.81]

Solvent-accessible surface area (backbone atoms only — not comparable to full-atom values): 34527 Å² total; per-residue (Å²): 129,95,68,65,51,72,56,53,83,79,58,71,80,55,69,43,32,48,23,35,45,78,57,42,65,72,64,73,66,55,24,27,22,30,39,41,44,59,44,83,44,84,42,91,80,76,48,84,48,31,21,32,37,39,38,38,41,4,26,44,97,89,40,47,29,48,54,42,35,37,37,32,58,66,76,36,31,32,39,67,65,86,55,73,34,53,65,47,18,17,29,30,34,69,49,56,32,62,88,39,74,47,34,43,37,37,37,35,1,24,43,91,84,43,58,29,50,56,76,47,70,47,75,51,78,43,63,68,63,65,72,53,16,30,23,58,24,38,28,60,50,63,43,30,39,40,40,45,47,8,25,58,54,89,53,32,30,33,97,44,69,54,45,33,36,37,33,64,84,72,36,31,33,39,73,57,82,69,43,72,56,69,73,75,51,22,18,37,19,34,30,33,44,45,82,65,31,33,40,34,40,38,5,25,38,58,90,45,60,28,52,56,41,35,38,34,36,66,85,76,35,30,29,38,69,56,83,66,39,74,52,66,67,70,39,24,26,32,36,35,50,36,51,60,80,67,29,40,39,37,42,38,4,28,36,92,86,60,42,41,27,51,58,37,36,36,30,40,58,89,76,36,32,28,37,68,57,81,52,83,47,69,62,70,74,41,20,23,33,36,21,44,29,51,41,48,40,59,52,64,72,71,77,66,85,72,82,70,87,62,75,87,71,71,58,71,59,43,68,29,40,37,40,37,37,5,26,36,70,84,74,51,61,28,53,55,38,36,38,32,26,114,128,95,69,66,51,71,55,52,83,80,58,72,81,55,67,42,31,48,23,35,45,79,56,43,65,72,64,73,67,55,22,27,23,31,38,41,43,59,44,83,43,84,43,91,80,76,49,83,48,33,21,32,36,39,38,37,42,4,26,44,98,90,42,48,29,46,51,41,36,36,35,32,59,64,77,36,32,33,39,65,64,87,54,71,34,55,65,47,18,18,28,29,33,69,48,57,32,62,87,39,75,49,34,43,37,35,35,36,1,24,42,92,85,43,57,29,50,55,75,48,70,47,74,52,76,43,63,68,64,64,72,53,17,29,24,57,24,38,29,61,49,62,44,28,40,39,40,45,47,7,25,57,54,88,55,31,29,33,99,44,70,53,45,32,34,38,34,64,84,73,36,30,33,42,73,55,80,68,44,72,55,68,73,74,51,22,17,37,20,34,30,36,44,45,82,64,30,33,39,35,39,38,5,25,37,56,88,46,61,28,52,54,42,35,38,32,35,67,85,76,34,32,28,37,68,56,82,67,42,71,51,65,66,71,42,25,24,31,34,35,50,36,50,60,78,65,31,38,39,37,42,39,4,29,36,92,85,61,43,41,27,52,57,35,33,39,32,39,60,89,76,38,32,28,37,67,57,79,53,82,48,68,64,69,74,40,21,23,34,38,20,45,28,51,41,47,39,60,52,64,70,71,78,66,84,72,84,70,86,62,74,86,71,69,59,71,60,42,67,27,40,36,39,37,39,4,26,36,68,82,74,50,61,30,54,56,37,35,40,32,25,114

Sequence (684 aa):
MEVHPILDRGDSPKHNLWYAVSPEGVGPSVRVGSTAIYKPISASNGHSSAGQVMVAGGANPDGSFADLFILDLETFKWDSPKCPGLLARYEHSAFIPKSHPERFVVFGGAQQDQNLNDVQVIDTVTGPTPSPRTCHGMAAVGDKLFVFGGGHKGADPVDDNQMHVYNAETDSWSQLTTSGEQPCCRHGHIMVAIGTSIFLHGGMAGSDMFDDLFQFNTENNSWTKLNPTGDVPPSRTAHAAVAIGHRLYLFGGMNGLGMALDDFYVLETETCKWSRIRSDGLPPNPRLDHAMCTILLPKITEEAPSSTPSENNESPPSQLLFVFGGMDTQGNIFNDCFFFSPMEVHPILDRGDSPKHNLWYAVSPEGVGPSVRVGSTAIYKPISASNGHSSAGQVMVAGGANPDGSFADLFILDLETFKWDSPKCPGLLARYEHSAFIPKSHPERFVVFGGAQQDQNLNDVQVIDTVTGPTPSPRTCHGMAAVGDKLFVFGGGHKGADPVDDNQMHVYNAETDSWSQLTTSGEQPCCRHGHIMVAIGTSIFLHGGMAGSDMFDDLFQFNTENNSWTKLNPTGDVPPSRTAHAAVAIGHRLYLFGGMNGLGMALDDFYVLETETCKWSRIRSDGLPPNPRLDHAMCTILLPKITEEAPSSTPSENNESPPSQLLFVFGGMDTQGNIFNDCFFFSP

Foldseek 3Di:
DFDAAADDALDDDDAQGKHWYDAAEDDDDFFFQKAKDFDFDDDPVPDGAQGKIKIAWGDDPVGIDGWIWIQRNNRRHIDTDDDDDDDDFDPWDWDQDPQANQKIKIAWGDDPVGIGGDIDIDGDAEEDDDDDFSFQAWEDDVQKIWGAWGPDDDQAIDQDGWIKIQGNSHNYIDTDDEEEDGDGHFAQWYWEDAHQKIKIAWGGHVLGITQWIWIARNVRRYIDTDDAAEDRDDTFGQWYWYDDHQKIKIAWGADSVGWIGGWIWIANNVRRYIDTRDGPGDTDPRFGRKYKYKTWDFDNPPPPVDDDPPDPPRPGTAIKMKIAWGATSVRGTGGIIMIHGD/DFDAAADDALDDDDALGKHWYDAAEDDDDFFFQKAKDFDFDDDPVPDGAQGKIKIAWGDDPVGIDGWIWIQRNNRRHIDTDDDDDDDDFDPWDWDQDPQANQKIKIAWGDDPVGIGGDIDIDGDEEEDDDDDFSFQAWEDDVQKIWGAWGPDDDQAIPQDGWIKIQGNSHNYIDTDDEEEDGDGHFAQWYWEDAHQKIKIAWGGHVLGITGWIWIARNVRRYIDTDDAAEPRDDTFGQWYWYDDHQKIKIAWGADSVGWIGGWIWIANNVRRYIDTRDGPGDTPPRFGRKYKYKTWDFNNPPPPVDDDPPDCPRPGTAIKMKIAWGATSVRGTGGIIMIHGD

Secondary structure (DSSP, 8-state):
-PPPPBPPTT--PPBT-EEEE--BS--PPS-BS-EEEEE----TTS-----EEEEE--EETTEE---EEEEETTTTEEE------SPP-BS-EEE--TT-TTEEEEE--B-SS-B---EEEEE--BS-PPPS-B---EEEETTEEEEE--EEETTEEPS--PEEEEETTTTEEEEE--EE-PPPS-BS-EEEEETTEEEEE--EETTEE---EEEEETTTTEEEEE--EESPPPS-BS-EEEEETTEEEEE--B-TTS-B---EEEEETTTTEEEE---SSPPPPS-BS-EEEEEEE---------SS-------PPEEEEEEE--B-TTS-B---EEEEB-/-PPPPBPPTT--PPBT-EEEE--BS--PPS-BS-EEEEE----TTS-----EEEEE--EETTEE---EEEEETTTTEEE-----SSPP-BS-EEE--TT-TTEEEEE--B-SS-B---EEEEE--BS-PPPS-B---EEEETTEEEEE--EEETTEEPS--PEEEEETTTTEEEEE--EE-PPPS-BS-EEEEETTEEEEE--EETTEE---EEEEETTTTEEEEE--EESPPPS-BS-EEEEETTEEEEE--B-TTS-B---EEEEETTTTEEEE---SSPPPPS-BS-EEEEEEE---------SS-------PPEEEEEEE--B-TTS-B---EEEEB-